Protein AF-A0A503YD65-F1 (afdb_monomer_lite)

pLDDT: mean 89.44, std 12.89, range [38.31, 98.56]

Secondary structure (DSSP, 8-state):
-EEE--PSPPS---SS---------S-EEEEEEE-TTS-EEEEEEETTEEEEEEHHHHHH-HHHHHHHHHTTT----SHHHHHHHHHHHHT---PEE-EEESSSEEETTEEE-TTS-EEE-TT--PPEEE-S---GGGS--S-HHHHHHH-----------SS-HHHH--S-HHHHHHHHTT-------STTTT-SS--TT-SSHHHHHHHHHHHHHHS-SHHHHHHHHHHHHHHHHHHHHHHHHHHHHHHHHHHHHHTSTTGGGS-HHHHHHHHHHHHHHHHHHHTTSS-GGG--HHHHHHHHHHHHTT-----SS----HHHHHHHHHHHTTTTSEEGGG-SSPPPHHHHHHSS-EEEEETTEEEEEEEHHHHHHH-TTHHHHHHHHHHTT-EE---SSS--SSEEPPTTT-SS-EEEEEEEEE-

Foldseek 3Di:
DDKDPCDVHDPPPDPDDDDCDDFDPDKDFPAWAQAPVRWIKTWIAGPVDTAIDTPVCCVVPVPVVVVNRVVRVDDQPDPVSSVVVVVNVVPDDDHYYAFEDAAAADTPQWGQWLQRIIDHDPPDPGDYHYRDDRDCVRPDDDDPVVVVVVDPDPDDDDDDDPDDVLVVDPDDPVVSVVVLLVDQDQDQDDPLGPDPDDPPVDPHSVRVVVVVVVVCVVDDDVLVVVLVVVLVVVCVVPVVVLVVLLVVQLVVLLVVVVVDPPCPPRDPSSSSVLSNVRSSVVVSVVVVNDDPVVDDSSVSSVCSVCVSVVNPPPPVPDPQALLSVVVVLCVVCVVQAAELVPDPFADEPVVQLPGQWHWDDDPQWIKTWGFPVNQVVVDVPSVVSLVRCVVVVFWDWDDDPDIHSWDFDDVRHPVGGITTIGINGGD

Structure (mmCIF, N/CA/C/O backbone):
data_AF-A0A503YD65-F1
#
_entry.id   AF-A0A503YD65-F1
#
loop_
_atom_site.group_PDB
_atom_site.id
_atom_site.type_symbol
_atom_site.label_atom_id
_atom_site.label_alt_id
_atom_site.label_comp_id
_atom_site.label_asym_id
_atom_site.label_entity_id
_atom_site.label_seq_id
_atom_site.pdbx_PDB_ins_code
_atom_site.Cartn_x
_atom_site.Cartn_y
_atom_site.Cartn_z
_atom_site.occupancy
_atom_site.B_iso_or_equiv
_atom_site.auth_seq_id
_atom_site.auth_comp_id
_atom_site.auth_asym_id
_atom_site.auth_atom_id
_atom_site.pdbx_PDB_model_num
ATOM 1 N N . MET A 1 1 ? 0.022 14.172 -22.255 1.00 61.28 1 MET A N 1
ATOM 2 C CA . MET A 1 1 ? 1.132 13.668 -23.070 1.00 61.28 1 MET A CA 1
ATOM 3 C C . MET A 1 1 ? 0.587 13.470 -24.466 1.00 61.28 1 MET A C 1
ATOM 5 O O . MET A 1 1 ? -0.461 12.842 -24.591 1.00 61.28 1 MET A O 1
ATOM 9 N N . THR A 1 2 ? 1.188 14.102 -25.461 1.00 74.75 2 THR A N 1
ATOM 10 C CA . THR A 1 2 ? 0.942 13.803 -26.875 1.00 74.75 2 THR A CA 1
ATOM 11 C C . THR A 1 2 ? 2.039 12.850 -27.329 1.00 74.75 2 THR A C 1
ATOM 13 O O . THR A 1 2 ? 3.191 12.996 -26.918 1.00 74.75 2 THR A O 1
ATOM 16 N N . LEU A 1 3 ? 1.656 11.821 -28.083 1.00 78.06 3 LEU A N 1
ATOM 17 C CA . LEU A 1 3 ? 2.598 10.950 -28.772 1.00 78.06 3 LEU A CA 1
ATOM 18 C C . LEU A 1 3 ? 2.658 11.441 -30.206 1.00 78.06 3 LEU A C 1
ATOM 20 O O . LEU A 1 3 ? 1.670 11.345 -30.932 1.00 78.06 3 LEU A O 1
ATOM 24 N N . GLU A 1 4 ? 3.796 11.997 -30.584 1.00 77.19 4 GLU A N 1
ATOM 25 C CA . GLU A 1 4 ? 4.058 12.384 -31.960 1.00 77.19 4 GLU A CA 1
ATOM 26 C C . GLU A 1 4 ? 5.006 11.345 -32.547 1.00 77.19 4 GLU A C 1
ATOM 28 O O . GLU A 1 4 ? 6.137 11.168 -32.083 1.00 77.19 4 GLU A O 1
ATOM 33 N N . SER A 1 5 ? 4.526 10.607 -33.551 1.00 70.69 5 SER A N 1
ATOM 34 C CA . SER A 1 5 ? 5.427 9.831 -34.389 1.00 70.69 5 SER A CA 1
ATOM 35 C C . SER A 1 5 ? 6.199 10.828 -35.236 1.00 70.69 5 SER A C 1
ATOM 37 O O . SER A 1 5 ? 5.602 11.519 -36.069 1.00 70.69 5 SER A O 1
ATOM 39 N N . ASN A 1 6 ? 7.514 10.887 -35.065 1.00 61.00 6 ASN A N 1
ATOM 40 C CA . ASN A 1 6 ? 8.352 11.481 -36.089 1.00 61.00 6 ASN A CA 1
ATOM 41 C C . ASN A 1 6 ? 8.237 10.592 -37.331 1.00 61.00 6 ASN A C 1
ATOM 43 O O . ASN A 1 6 ? 8.939 9.592 -37.464 1.00 61.00 6 ASN A O 1
ATOM 47 N N . GLY A 1 7 ? 7.323 10.940 -38.241 1.00 52.56 7 GLY A N 1
ATOM 48 C CA . GLY A 1 7 ? 7.431 10.487 -39.622 1.00 52.56 7 GLY A CA 1
ATOM 49 C C . GLY A 1 7 ? 8.806 10.889 -40.177 1.00 52.56 7 GLY A C 1
ATOM 50 O O . GLY A 1 7 ? 9.452 11.773 -39.602 1.00 52.56 7 GLY A O 1
ATOM 51 N N . PRO A 1 8 ? 9.287 10.261 -41.268 1.00 47.91 8 PRO A N 1
ATOM 52 C CA . PRO A 1 8 ? 10.495 10.733 -41.947 1.00 47.91 8 PRO A CA 1
ATOM 53 C C . PRO A 1 8 ? 10.361 12.249 -42.139 1.00 47.91 8 PRO A C 1
ATOM 55 O O . PRO A 1 8 ? 9.349 12.709 -42.664 1.00 47.91 8 PRO A O 1
ATOM 58 N N . GLY A 1 9 ? 11.293 13.006 -41.551 1.00 45.00 9 GLY A N 1
ATOM 59 C CA . GLY A 1 9 ? 11.049 14.390 -41.137 1.00 45.00 9 GLY A CA 1
ATOM 60 C C . GLY A 1 9 ? 10.461 15.290 -42.235 1.00 45.00 9 GLY A C 1
ATOM 61 O O . GLY A 1 9 ? 10.799 15.131 -43.407 1.00 45.00 9 GLY A O 1
ATOM 62 N N . PRO A 1 10 ? 9.612 16.272 -41.879 1.00 40.69 10 PRO A N 1
ATOM 63 C CA . PRO A 1 10 ? 9.043 17.189 -42.853 1.00 40.69 10 PRO A CA 1
ATOM 64 C C . PRO A 1 10 ? 10.132 18.109 -43.407 1.00 40.69 10 PRO A C 1
ATOM 66 O O . PRO A 1 10 ? 10.860 18.770 -42.661 1.00 40.69 10 PRO A O 1
ATOM 69 N N . THR A 1 11 ? 10.191 18.171 -44.732 1.00 51.25 11 THR A N 1
ATOM 70 C CA . THR A 1 11 ? 10.953 19.132 -45.537 1.00 51.25 11 THR A CA 1
ATOM 71 C C . THR A 1 11 ? 10.315 20.533 -45.552 1.00 51.25 11 THR A C 1
ATOM 73 O O . THR A 1 11 ? 10.859 21.426 -46.195 1.00 51.25 11 THR A O 1
ATOM 76 N N . GLU A 1 12 ? 9.193 20.759 -44.854 1.00 41.66 12 GLU A N 1
ATOM 77 C CA . GLU A 1 12 ? 8.285 21.881 -45.161 1.00 41.66 12 GLU A CA 1
ATOM 78 C C . GLU A 1 12 ? 8.374 23.145 -44.286 1.00 41.66 12 GLU A C 1
ATOM 80 O O . GLU A 1 12 ? 7.859 24.170 -44.711 1.00 41.66 12 GLU A O 1
ATOM 85 N N . ASP A 1 13 ? 9.101 23.174 -43.164 1.00 41.25 13 ASP A N 1
ATOM 86 C CA . ASP A 1 13 ? 9.282 24.418 -42.376 1.00 41.25 13 ASP A CA 1
ATOM 87 C C . ASP A 1 13 ? 10.656 25.070 -42.613 1.00 41.25 13 ASP A C 1
ATOM 89 O O . ASP A 1 13 ? 11.422 25.363 -41.691 1.00 41.25 13 ASP A O 1
ATOM 93 N N . ARG A 1 14 ? 11.007 25.288 -43.886 1.00 51.62 14 ARG A N 1
ATOM 94 C CA . ARG A 1 14 ? 12.113 26.188 -44.247 1.00 51.62 14 ARG A CA 1
ATOM 95 C C . ARG A 1 14 ? 11.557 27.587 -44.491 1.00 51.62 14 ARG A C 1
ATOM 97 O O . ARG A 1 14 ? 10.727 27.799 -45.369 1.00 51.62 14 ARG A O 1
ATOM 104 N N . ALA A 1 15 ? 12.050 28.554 -43.720 1.00 44.09 15 ALA A N 1
ATOM 105 C CA . ALA A 1 15 ? 11.797 29.968 -43.943 1.00 44.09 15 ALA A CA 1
ATOM 106 C C . ALA A 1 15 ? 12.272 30.380 -45.352 1.00 44.09 15 ALA A C 1
ATOM 108 O O . ALA A 1 15 ? 13.471 30.429 -45.624 1.00 44.09 15 ALA A O 1
ATOM 109 N N . GLY A 1 16 ? 11.314 30.685 -46.232 1.00 43.12 16 GLY A N 1
ATOM 110 C CA . GLY A 1 16 ? 11.525 31.318 -47.537 1.00 43.12 16 GLY A CA 1
ATOM 111 C C . GLY A 1 16 ? 11.281 30.397 -48.747 1.00 43.12 16 GLY A C 1
ATOM 112 O O . GLY A 1 16 ? 11.749 29.259 -48.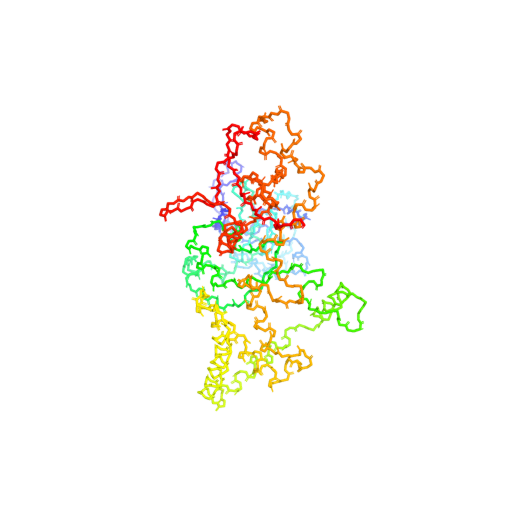759 1.00 43.12 16 GLY A O 1
ATOM 113 N N . PRO A 1 17 ? 10.588 30.874 -49.806 1.00 38.31 17 PRO A N 1
ATOM 114 C CA . PRO A 1 17 ? 10.293 30.084 -50.998 1.00 38.31 17 PRO A CA 1
ATOM 115 C C . PRO A 1 17 ? 11.558 29.890 -51.846 1.00 38.31 17 PRO A C 1
ATOM 117 O O . PRO A 1 17 ? 11.839 30.644 -52.779 1.00 38.31 17 PRO A O 1
ATOM 120 N N . ALA A 1 18 ? 12.333 28.851 -51.543 1.00 48.03 18 ALA A N 1
ATOM 121 C CA . ALA A 1 18 ? 13.335 28.341 -52.464 1.00 48.03 18 ALA A CA 1
ATOM 122 C C . ALA A 1 18 ? 12.613 27.561 -53.572 1.00 48.03 18 ALA A C 1
ATOM 124 O O . ALA A 1 18 ? 12.105 26.465 -53.353 1.00 48.03 18 ALA A O 1
ATOM 125 N N . LYS A 1 19 ? 12.544 28.154 -54.770 1.00 44.84 19 LYS A N 1
ATOM 126 C CA . LYS A 1 19 ? 12.103 27.496 -56.009 1.00 44.84 19 LYS A CA 1
ATOM 127 C C . LYS A 1 19 ? 12.710 26.087 -56.087 1.00 44.84 19 LYS A C 1
ATOM 129 O O . LYS A 1 19 ? 13.933 25.962 -56.021 1.00 44.84 19 LYS A O 1
ATOM 134 N N . HIS A 1 20 ? 11.873 25.058 -56.254 1.00 45.91 20 HIS A N 1
ATOM 135 C CA . HIS A 1 20 ? 12.292 23.676 -56.509 1.00 45.91 20 HIS A CA 1
ATOM 136 C C . HIS A 1 20 ? 13.059 23.579 -57.842 1.00 45.91 20 HIS A C 1
ATOM 138 O O . HIS A 1 20 ? 12.522 23.196 -58.877 1.00 45.91 20 HIS A O 1
ATOM 144 N N . ASN A 1 21 ? 14.335 23.959 -57.812 1.00 51.66 21 ASN A N 1
ATOM 145 C CA . ASN A 1 21 ? 15.336 23.572 -58.795 1.00 51.66 21 ASN A CA 1
ATOM 146 C C . ASN A 1 21 ? 15.611 22.075 -58.607 1.00 51.66 21 ASN A C 1
ATOM 148 O O . ASN A 1 21 ? 15.706 21.615 -57.472 1.00 51.66 21 ASN A O 1
ATOM 152 N N . GLY A 1 22 ? 15.696 21.330 -59.714 1.00 66.06 22 GLY A N 1
ATOM 153 C CA . GLY A 1 22 ? 15.732 19.865 -59.748 1.00 66.06 22 GLY A CA 1
ATOM 154 C C . GLY A 1 22 ? 16.552 19.215 -58.631 1.00 66.06 22 GLY A C 1
ATOM 155 O O . GLY A 1 22 ? 17.661 19.659 -58.332 1.00 66.06 22 GLY A O 1
ATOM 156 N N . ALA A 1 23 ? 15.979 18.163 -58.032 1.00 68.12 23 ALA A N 1
ATOM 157 C CA . ALA A 1 23 ? 16.550 17.413 -56.917 1.00 68.12 23 ALA A CA 1
ATOM 158 C C . ALA A 1 23 ? 18.058 17.207 -57.109 1.00 68.12 23 ALA A C 1
ATOM 160 O O . ALA A 1 23 ? 18.497 16.539 -58.055 1.00 68.12 23 ALA A O 1
ATOM 161 N N . ARG A 1 24 ? 18.855 17.818 -56.226 1.00 70.38 24 ARG A N 1
ATOM 162 C CA . ARG A 1 24 ? 20.306 17.647 -56.246 1.00 70.38 24 ARG A CA 1
ATOM 163 C C . ARG A 1 24 ? 20.594 16.178 -55.974 1.00 70.38 24 ARG A C 1
ATOM 165 O O . ARG A 1 24 ? 20.278 15.658 -54.910 1.00 70.38 24 ARG A O 1
ATOM 172 N N . ARG A 1 25 ? 21.180 15.503 -56.964 1.00 80.69 25 ARG A N 1
ATOM 173 C CA . ARG A 1 25 ? 21.561 14.088 -56.849 1.00 80.69 25 ARG A CA 1
ATOM 174 C C . ARG A 1 25 ? 22.810 13.883 -55.993 1.00 80.69 25 ARG A C 1
ATOM 176 O O . ARG A 1 25 ? 23.061 12.765 -55.559 1.00 80.69 25 ARG A O 1
ATOM 183 N N . GLU A 1 26 ? 23.591 14.937 -55.768 1.00 89.56 26 GLU A N 1
ATOM 184 C CA . GLU A 1 26 ? 24.832 14.861 -55.001 1.00 89.56 26 GLU A CA 1
ATOM 185 C C . GLU A 1 26 ? 24.591 15.129 -53.506 1.00 89.56 26 GLU A C 1
ATOM 187 O O . GLU A 1 26 ? 23.885 16.085 -53.176 1.00 89.56 26 GLU A O 1
ATOM 192 N N . PRO A 1 27 ? 25.180 14.323 -52.602 1.00 93.00 27 PRO A N 1
ATOM 193 C CA . PRO A 1 27 ? 25.088 14.540 -51.163 1.00 93.00 27 PRO A CA 1
ATOM 194 C C . PRO A 1 27 ? 25.689 15.874 -50.705 1.00 93.00 27 PRO A C 1
ATOM 196 O O . PRO A 1 27 ? 26.769 16.271 -51.149 1.00 93.00 27 PRO A O 1
ATOM 199 N N . TYR A 1 28 ? 25.020 16.538 -49.766 1.00 94.31 28 TYR A N 1
ATOM 200 C CA . TYR A 1 28 ? 25.426 17.823 -49.202 1.00 94.31 28 TYR A CA 1
ATOM 201 C C . TYR A 1 28 ? 25.046 17.934 -47.715 1.00 94.31 28 TYR A C 1
ATOM 203 O O . TYR A 1 28 ? 24.362 17.067 -47.165 1.00 94.31 28 TYR A O 1
ATOM 211 N N . ILE A 1 29 ? 25.531 18.982 -47.041 1.00 96.12 29 ILE A N 1
ATOM 212 C CA . ILE A 1 29 ? 25.114 19.307 -45.670 1.00 96.12 29 ILE A CA 1
ATOM 213 C C . ILE A 1 29 ? 23.687 19.864 -45.727 1.00 96.12 29 ILE A C 1
ATOM 215 O O . ILE A 1 29 ? 23.451 20.917 -46.316 1.00 96.12 29 ILE A O 1
ATOM 219 N N . LEU A 1 30 ? 22.742 19.145 -45.126 1.00 95.19 30 LEU A N 1
ATOM 220 C CA . LEU A 1 30 ? 21.320 19.489 -45.110 1.00 95.19 30 LEU A CA 1
ATOM 221 C C . LEU A 1 30 ? 20.953 20.425 -43.958 1.00 95.19 30 LEU A C 1
ATOM 223 O O . LEU A 1 30 ? 20.019 21.217 -44.098 1.00 95.19 30 LEU A O 1
ATOM 227 N N . ASP A 1 31 ? 21.646 20.286 -42.826 1.00 97.25 31 ASP A N 1
ATOM 228 C CA . ASP A 1 31 ? 21.416 21.054 -41.603 1.00 97.25 31 ASP A CA 1
ATOM 229 C C . ASP A 1 31 ? 22.636 20.960 -40.669 1.00 97.25 31 ASP A C 1
ATOM 231 O O . ASP A 1 31 ? 23.364 19.959 -40.677 1.00 97.25 31 ASP A O 1
ATOM 235 N N . LEU A 1 32 ? 22.839 21.999 -39.863 1.00 98.06 32 LEU A N 1
ATOM 236 C CA . LEU A 1 32 ? 23.907 22.120 -38.871 1.00 98.06 32 LEU A CA 1
ATOM 237 C C . LEU A 1 32 ? 23.282 22.643 -37.589 1.00 98.06 32 LEU A C 1
ATOM 239 O O . LEU A 1 32 ? 22.749 23.754 -37.571 1.00 98.06 32 LEU A O 1
ATOM 243 N N . VAL A 1 33 ? 23.332 21.855 -36.516 1.00 98.00 33 VAL A N 1
ATOM 244 C CA . VAL A 1 33 ? 22.709 22.252 -35.250 1.00 98.00 33 VAL A CA 1
ATOM 245 C C . VAL A 1 33 ? 23.649 22.122 -34.067 1.00 98.00 33 VAL A C 1
ATOM 247 O O . VAL A 1 33 ? 24.482 21.220 -34.008 1.00 98.00 33 VAL A O 1
ATOM 250 N N . LYS A 1 34 ? 23.500 23.032 -33.111 1.00 98.31 34 LYS A N 1
ATOM 251 C CA . LYS A 1 34 ? 24.126 22.950 -31.796 1.00 98.31 34 LYS A CA 1
ATOM 252 C C . LYS A 1 34 ? 23.063 22.533 -30.790 1.00 98.31 34 LYS A C 1
ATOM 254 O O . LYS A 1 34 ? 22.033 23.200 -30.681 1.00 98.31 34 LYS A O 1
ATOM 259 N N . ASP A 1 35 ? 23.296 21.418 -30.109 1.00 97.81 35 ASP A N 1
ATOM 260 C CA . ASP A 1 35 ? 22.320 20.862 -29.182 1.00 97.81 35 ASP A CA 1
ATOM 261 C C . ASP A 1 35 ? 22.283 21.599 -27.834 1.00 97.81 35 ASP A C 1
ATOM 263 O O . ASP A 1 35 ? 23.073 22.509 -27.561 1.00 97.81 35 ASP A O 1
ATOM 267 N N . GLN A 1 36 ? 21.363 21.177 -26.9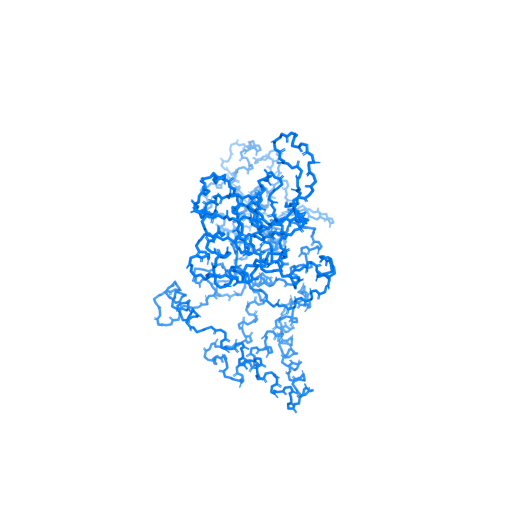69 1.00 97.25 36 GLN A N 1
ATOM 268 C CA . GLN A 1 36 ? 21.174 21.708 -25.620 1.00 97.25 36 GLN A CA 1
ATOM 269 C C . GLN A 1 36 ? 22.399 21.567 -24.695 1.00 97.25 36 GLN A C 1
ATOM 271 O O . GLN A 1 36 ? 22.471 22.254 -23.679 1.00 97.25 36 GLN A O 1
ATOM 276 N N . ASN A 1 37 ? 23.361 20.704 -25.034 1.00 96.94 37 ASN A N 1
ATOM 277 C CA . ASN A 1 37 ? 24.607 20.502 -24.292 1.00 96.94 37 ASN A CA 1
ATOM 278 C C . ASN A 1 37 ? 25.801 21.213 -24.953 1.00 96.94 37 ASN A C 1
ATOM 280 O O . ASN A 1 37 ? 26.920 21.160 -24.446 1.00 96.94 37 ASN A O 1
ATOM 284 N N . GLY A 1 38 ? 25.574 21.893 -26.078 1.00 97.25 38 GLY A N 1
ATOM 285 C CA . GLY A 1 38 ? 26.605 22.563 -26.855 1.00 97.25 38 GLY A CA 1
ATOM 286 C C . GLY A 1 38 ? 27.336 21.666 -27.857 1.00 97.25 38 GLY A C 1
ATOM 287 O O . GLY A 1 38 ? 28.305 22.132 -28.461 1.00 97.25 38 GLY A O 1
ATOM 288 N N . THR A 1 39 ? 26.878 20.431 -28.069 1.00 97.94 39 THR A N 1
ATOM 289 C CA . THR A 1 39 ? 27.440 19.504 -29.057 1.00 97.94 39 THR A CA 1
ATOM 290 C C . THR A 1 39 ? 26.993 19.895 -30.461 1.00 97.94 39 THR A C 1
ATOM 292 O O . THR A 1 39 ? 25.830 20.221 -30.695 1.00 97.94 39 THR A O 1
ATOM 295 N N . HIS A 1 40 ? 27.921 19.852 -31.415 1.00 98.19 40 HIS A N 1
ATOM 296 C CA . HIS A 1 40 ? 27.661 20.171 -32.817 1.00 98.19 40 HIS A CA 1
ATOM 297 C C . HIS A 1 40 ? 27.272 18.907 -33.588 1.00 98.19 40 HIS A C 1
ATOM 299 O O . HIS A 1 40 ? 28.003 17.913 -33.577 1.00 98.19 40 HIS A O 1
ATOM 305 N N . TRP A 1 41 ? 26.134 18.968 -34.271 1.00 98.25 41 TRP A N 1
ATOM 306 C CA . TRP A 1 41 ? 25.545 17.887 -35.048 1.00 98.25 41 TRP A CA 1
ATOM 307 C C . TRP A 1 41 ? 25.410 18.290 -36.511 1.00 98.25 41 TRP A C 1
ATOM 309 O O . TRP A 1 41 ? 25.050 19.424 -36.833 1.00 98.25 41 TRP A O 1
ATOM 319 N N . VAL A 1 42 ? 25.670 17.332 -37.396 1.00 97.94 42 VAL A N 1
ATOM 320 C CA . VAL A 1 42 ? 25.633 17.513 -38.847 1.00 97.94 42 VAL A CA 1
ATOM 321 C C . VAL A 1 42 ? 24.622 16.540 -39.437 1.00 97.94 42 VAL A C 1
ATOM 323 O O . VAL A 1 42 ? 24.706 15.338 -39.186 1.00 97.94 42 VAL A O 1
ATOM 326 N N . ASN A 1 43 ? 23.691 17.050 -40.245 1.00 97.06 43 ASN A N 1
ATOM 327 C CA . ASN A 1 43 ? 22.847 16.226 -41.103 1.00 97.06 43 ASN A CA 1
ATOM 328 C C . ASN A 1 43 ? 23.437 16.216 -42.508 1.00 97.06 43 ASN A C 1
ATOM 330 O O . ASN A 1 43 ? 23.455 17.251 -43.178 1.00 97.06 43 ASN A O 1
ATOM 334 N N . TYR A 1 44 ? 23.916 15.066 -42.970 1.00 95.81 44 TYR A N 1
ATOM 335 C CA . TYR A 1 44 ? 24.520 14.944 -44.296 1.00 95.81 44 TYR A CA 1
ATOM 336 C C . TYR A 1 44 ? 23.831 13.866 -45.125 1.00 95.81 44 TYR A C 1
ATOM 338 O O . TYR A 1 44 ? 23.539 12.771 -44.637 1.00 95.81 44 TYR A O 1
ATOM 346 N N . GLY A 1 45 ? 23.607 14.163 -46.402 1.00 94.12 45 GLY A N 1
ATOM 347 C CA . GLY A 1 45 ? 23.033 13.218 -47.349 1.00 94.12 45 GLY A CA 1
ATOM 348 C C . GLY A 1 45 ? 22.331 13.913 -48.506 1.00 94.12 45 GLY A C 1
ATOM 349 O O . GLY A 1 45 ? 22.736 14.981 -48.952 1.00 94.12 45 GLY A O 1
ATOM 350 N N . THR A 1 46 ? 21.280 13.278 -48.998 1.00 91.50 46 THR A N 1
ATOM 351 C CA . THR A 1 46 ? 20.365 13.798 -50.018 1.00 91.50 46 THR A CA 1
ATOM 352 C C . THR A 1 46 ? 19.011 14.103 -49.383 1.00 91.50 46 THR A C 1
ATOM 354 O O . THR A 1 46 ? 18.726 13.637 -48.281 1.00 91.50 46 THR A O 1
ATOM 357 N N . ASP A 1 47 ? 18.133 14.802 -50.101 1.00 88.44 47 ASP A N 1
ATOM 358 C CA . ASP A 1 47 ? 16.771 15.081 -49.619 1.00 88.44 47 ASP A CA 1
ATOM 359 C C . ASP A 1 47 ? 15.971 13.795 -49.328 1.00 88.44 47 ASP A C 1
ATOM 361 O O . ASP A 1 47 ? 15.090 13.786 -48.476 1.00 88.44 47 ASP A O 1
ATOM 365 N N . ALA A 1 48 ? 16.292 12.695 -50.021 1.00 87.69 48 ALA A N 1
ATOM 366 C CA . ALA A 1 48 ? 15.622 11.408 -49.848 1.00 87.69 48 ALA A CA 1
ATOM 367 C C . ALA A 1 48 ? 16.220 10.551 -48.723 1.00 87.69 48 ALA A C 1
ATOM 369 O O . ALA A 1 48 ? 15.549 9.661 -48.201 1.00 87.69 48 ALA A O 1
ATOM 370 N N . ARG A 1 49 ? 17.504 10.742 -48.402 1.00 89.88 49 ARG A N 1
ATOM 371 C CA . ARG A 1 49 ? 18.226 9.936 -47.415 1.00 89.88 49 ARG A CA 1
ATOM 372 C C . ARG A 1 49 ? 19.321 10.765 -46.779 1.00 89.88 49 ARG A C 1
ATOM 374 O O . ARG A 1 49 ? 20.246 11.191 -47.471 1.00 89.88 49 ARG A O 1
ATOM 381 N N . SER A 1 50 ? 19.278 10.895 -45.465 1.00 93.44 50 SER A N 1
ATOM 382 C CA . SER A 1 50 ? 20.305 11.588 -44.704 1.00 93.44 50 SER A CA 1
ATOM 383 C C . SER A 1 50 ? 20.554 10.907 -43.369 1.00 93.44 50 SER A C 1
ATOM 385 O O . SER A 1 50 ? 19.775 10.057 -42.941 1.00 93.44 50 SER A O 1
ATOM 387 N N . THR A 1 51 ? 21.667 11.254 -42.731 1.00 95.25 51 THR A N 1
ATOM 388 C CA . THR A 1 51 ? 21.990 10.780 -41.387 1.00 95.25 51 THR A CA 1
ATOM 389 C C . THR A 1 51 ? 22.522 11.929 -40.554 1.00 95.25 51 THR A C 1
ATOM 391 O O . THR A 1 51 ? 23.276 12.773 -41.044 1.00 95.25 51 THR A O 1
ATOM 394 N N . TRP A 1 52 ? 22.151 11.913 -39.281 1.00 97.31 52 TRP A N 1
ATOM 395 C CA . TRP A 1 52 ? 22.749 12.760 -38.264 1.00 97.31 52 TRP A CA 1
ATOM 396 C C . TRP A 1 52 ? 23.962 12.064 -37.643 1.00 97.31 52 TRP A C 1
ATOM 398 O O . TRP A 1 52 ? 23.978 10.840 -37.502 1.00 97.31 52 TRP A O 1
ATOM 408 N N . PHE A 1 53 ? 24.974 12.846 -37.287 1.00 97.62 53 PHE A N 1
ATOM 409 C CA . PHE A 1 53 ? 26.114 12.439 -36.460 1.00 97.62 53 PHE A CA 1
ATOM 410 C C . PHE A 1 53 ? 26.688 13.680 -35.769 1.00 97.62 53 PHE A C 1
ATOM 412 O O . PHE A 1 53 ? 26.503 14.804 -36.251 1.00 97.62 53 PHE A O 1
ATOM 419 N N . SER A 1 54 ? 27.372 13.501 -34.641 1.00 98.00 54 SER A N 1
ATOM 420 C CA . SER A 1 54 ? 28.056 14.607 -33.966 1.00 98.00 54 SER A CA 1
ATOM 421 C C . SER A 1 54 ? 29.488 14.771 -34.478 1.00 98.00 54 SER A C 1
ATOM 423 O O . SER A 1 54 ? 30.115 13.815 -34.943 1.00 98.00 54 SER A O 1
ATOM 425 N N . LEU A 1 55 ? 30.044 15.983 -34.373 1.00 97.75 55 LEU A N 1
ATOM 426 C CA . LEU A 1 55 ? 31.466 16.199 -34.671 1.00 97.75 55 LEU A CA 1
ATOM 427 C C . LEU A 1 55 ? 32.366 15.373 -33.747 1.00 97.75 55 LEU A C 1
ATOM 429 O O . LEU A 1 55 ? 33.396 14.867 -34.182 1.00 97.75 55 LEU A O 1
ATOM 433 N N . GLU A 1 56 ? 31.956 15.191 -32.492 1.00 97.62 56 GLU A N 1
ATOM 434 C CA . GLU A 1 56 ? 32.650 14.323 -31.543 1.00 97.62 56 GLU A CA 1
ATOM 435 C C . GLU A 1 56 ? 32.679 12.867 -32.031 1.00 97.62 56 GLU A C 1
ATOM 437 O O . GLU A 1 56 ? 33.742 12.252 -32.043 1.00 97.62 56 GLU A O 1
ATOM 442 N N . GLU A 1 57 ? 31.552 12.331 -32.516 1.00 97.12 57 GLU A N 1
ATOM 443 C CA . GLU A 1 57 ? 31.491 10.979 -33.085 1.00 97.12 57 GLU A CA 1
ATOM 444 C C . GLU A 1 57 ? 32.426 10.842 -34.295 1.00 97.12 57 GLU A C 1
ATOM 446 O O . GLU A 1 57 ? 33.144 9.847 -34.410 1.00 97.12 57 GLU A O 1
ATOM 451 N N . LEU A 1 58 ? 32.465 11.853 -35.170 1.00 97.19 58 LEU A N 1
ATOM 452 C CA . LEU A 1 58 ? 33.357 11.872 -36.331 1.00 97.19 58 LEU A CA 1
ATOM 453 C C . LEU A 1 58 ? 34.839 11.868 -35.924 1.00 97.19 58 LEU A C 1
ATOM 455 O O . LEU A 1 58 ? 35.635 11.186 -36.570 1.00 97.19 58 LEU A O 1
ATOM 459 N N . LEU A 1 59 ? 35.206 12.593 -34.864 1.00 97.19 59 LEU A N 1
ATOM 460 C CA . LEU A 1 59 ? 36.579 12.659 -34.354 1.00 97.19 59 LEU A CA 1
ATOM 461 C C . LEU A 1 59 ? 36.998 11.372 -33.632 1.00 97.19 59 LEU A C 1
ATOM 463 O O . LEU A 1 59 ? 38.115 10.895 -33.822 1.00 97.19 59 LEU A O 1
ATOM 467 N N . VAL A 1 60 ? 36.111 10.804 -32.812 1.00 97.12 60 VAL A N 1
ATOM 468 C CA . VAL A 1 60 ? 36.403 9.617 -31.993 1.00 97.12 60 VAL A CA 1
ATOM 469 C C . VAL A 1 60 ? 36.331 8.332 -32.819 1.00 97.12 60 VAL A C 1
ATOM 471 O O . VAL A 1 60 ? 37.133 7.419 -32.619 1.00 97.12 60 VAL A O 1
ATOM 474 N N . ASN A 1 61 ? 35.377 8.231 -33.749 1.00 97.06 61 ASN A N 1
ATOM 475 C CA . ASN A 1 61 ? 35.123 7.016 -34.519 1.00 97.06 61 ASN A CA 1
ATOM 476 C C . ASN A 1 61 ? 34.754 7.315 -35.980 1.00 97.06 61 ASN A C 1
ATOM 478 O O . ASN A 1 61 ? 33.677 6.964 -36.471 1.00 97.06 61 ASN A O 1
ATOM 482 N N . GLU A 1 62 ? 35.711 7.900 -36.706 1.00 97.06 62 GLU A N 1
ATOM 483 C CA . GLU A 1 62 ? 35.591 8.242 -38.130 1.00 97.06 62 GLU A CA 1
ATOM 484 C C . GLU A 1 62 ? 35.034 7.073 -38.973 1.00 97.06 62 GLU A C 1
ATOM 486 O O . GLU A 1 62 ? 34.176 7.255 -39.842 1.00 97.06 62 GLU A O 1
ATOM 491 N N . LYS A 1 63 ? 35.482 5.840 -38.699 1.00 96.31 63 LYS A N 1
ATOM 492 C CA . LYS A 1 63 ? 35.054 4.642 -39.436 1.00 96.31 63 LYS A CA 1
ATOM 493 C C . LYS A 1 63 ? 33.552 4.376 -39.296 1.00 96.31 63 LYS A C 1
ATOM 495 O O . LYS A 1 63 ? 32.923 4.027 -40.296 1.00 96.31 63 LYS A O 1
ATOM 500 N N . ALA A 1 64 ? 32.986 4.524 -38.097 1.00 95.06 64 ALA A N 1
ATOM 501 C CA . ALA A 1 64 ? 31.560 4.305 -37.862 1.00 95.06 64 ALA A CA 1
ATOM 502 C C . ALA A 1 64 ? 30.699 5.357 -38.575 1.00 95.06 64 ALA A C 1
ATOM 504 O O . ALA A 1 64 ? 29.726 4.994 -39.236 1.00 95.06 64 ALA A O 1
ATOM 505 N N . VAL A 1 65 ? 31.103 6.631 -38.538 1.00 95.81 65 VAL A N 1
ATOM 506 C CA . VAL A 1 65 ? 30.384 7.707 -39.239 1.00 95.81 65 VAL A CA 1
ATOM 507 C C . VAL A 1 65 ? 30.379 7.474 -40.752 1.00 95.81 65 VAL A C 1
ATOM 509 O O . VAL A 1 65 ? 29.323 7.517 -41.380 1.00 95.81 65 VAL A O 1
ATOM 512 N N . PHE A 1 66 ? 31.518 7.127 -41.361 1.00 95.38 66 PHE A N 1
ATOM 513 C CA . PHE A 1 66 ? 31.541 6.823 -42.799 1.00 95.38 66 PHE A CA 1
ATOM 514 C C . PHE A 1 66 ? 30.763 5.554 -43.175 1.00 95.38 66 PHE A C 1
ATOM 516 O O . PHE A 1 66 ? 30.213 5.482 -44.278 1.00 95.38 66 PHE A O 1
ATOM 523 N N . ALA A 1 67 ? 30.678 4.567 -42.278 1.00 93.00 67 ALA A N 1
ATOM 524 C CA . ALA A 1 67 ? 29.814 3.408 -42.482 1.00 93.00 67 ALA A CA 1
ATOM 525 C C . ALA A 1 67 ? 28.331 3.822 -42.518 1.00 93.00 67 ALA A C 1
ATOM 527 O O . ALA A 1 67 ? 27.629 3.442 -43.456 1.00 93.00 67 ALA A O 1
ATOM 528 N N . LYS A 1 68 ? 27.883 4.675 -41.582 1.00 91.69 68 LYS A N 1
ATOM 529 C CA . LYS A 1 68 ? 26.525 5.252 -41.583 1.00 91.69 68 LYS A CA 1
ATOM 530 C C . LYS A 1 68 ? 26.237 6.032 -42.868 1.00 91.69 68 LYS A C 1
ATOM 532 O O . LYS A 1 68 ? 25.201 5.834 -43.494 1.00 91.69 68 LYS A O 1
ATOM 537 N N . LEU A 1 69 ? 27.189 6.852 -43.323 1.00 92.00 69 LEU A N 1
ATOM 538 C CA . LEU A 1 69 ? 27.058 7.674 -44.535 1.00 92.00 69 LEU A CA 1
ATOM 539 C C . LEU A 1 69 ? 26.957 6.868 -45.840 1.00 92.00 69 LEU A C 1
ATOM 541 O O . LEU A 1 69 ? 26.453 7.388 -46.836 1.00 92.00 69 LEU A O 1
ATOM 545 N N . SER A 1 70 ? 27.384 5.603 -45.843 1.00 88.12 70 SER A N 1
ATOM 546 C CA . SER A 1 70 ? 27.336 4.748 -47.036 1.00 88.12 70 SER A CA 1
ATOM 547 C C . SER A 1 70 ? 25.910 4.286 -47.388 1.00 88.12 70 SER A C 1
ATOM 549 O O . SER A 1 70 ? 25.607 4.076 -48.561 1.00 88.12 70 SER A O 1
ATOM 551 N N . GLY A 1 71 ? 25.003 4.174 -46.407 1.00 77.62 71 GLY A N 1
ATOM 552 C CA . GLY A 1 71 ? 23.600 3.778 -46.626 1.00 77.62 71 GLY A CA 1
ATOM 553 C C . GLY A 1 71 ? 22.739 4.820 -47.376 1.00 77.62 71 GLY A C 1
ATOM 554 O O . GLY A 1 71 ? 21.985 4.453 -48.286 1.00 77.62 71 GLY A O 1
ATOM 555 N N . PRO A 1 72 ? 22.866 6.125 -47.066 1.00 70.00 72 PRO A N 1
ATOM 556 C CA . PRO A 1 72 ? 22.171 7.220 -47.749 1.00 70.00 72 PRO A CA 1
ATOM 557 C C . PRO A 1 72 ? 22.525 7.475 -49.224 1.00 70.00 72 PRO A C 1
ATOM 559 O O . PRO A 1 72 ? 22.034 8.443 -49.797 1.00 70.00 72 PRO A O 1
ATOM 562 N N . GLY A 1 73 ? 23.358 6.640 -49.856 1.00 70.88 73 GLY A N 1
ATOM 563 C CA . GLY A 1 73 ? 23.792 6.817 -51.249 1.00 70.88 73 GLY A CA 1
ATOM 564 C C . GLY A 1 73 ? 25.086 7.624 -51.415 1.00 70.88 73 GLY A C 1
ATOM 565 O O . GLY A 1 73 ? 25.533 7.834 -52.541 1.00 70.88 73 GLY A O 1
ATOM 566 N N . SER A 1 74 ? 25.732 8.031 -50.316 1.00 80.81 74 SER A N 1
ATOM 567 C CA . SER A 1 74 ? 27.031 8.714 -50.351 1.00 80.81 74 SER A CA 1
ATOM 568 C C . SER A 1 74 ? 28.170 7.696 -50.362 1.00 80.81 74 SER A C 1
ATOM 570 O O . SER A 1 74 ? 28.517 7.114 -49.339 1.00 80.81 74 SER A O 1
ATOM 572 N N . THR A 1 75 ? 28.806 7.489 -51.514 1.00 83.81 75 THR A N 1
ATOM 573 C CA . THR A 1 75 ? 29.947 6.563 -51.618 1.00 83.81 75 THR A CA 1
ATOM 574 C C . THR A 1 75 ? 31.263 7.303 -51.348 1.00 83.81 75 THR A C 1
ATOM 576 O O . THR A 1 75 ? 31.947 7.757 -52.264 1.00 83.81 75 THR A O 1
ATOM 579 N N . LEU A 1 76 ? 31.635 7.448 -50.071 1.00 91.12 76 LEU A N 1
ATOM 580 C CA . LEU A 1 76 ? 32.877 8.113 -49.634 1.00 91.12 76 LEU A CA 1
ATOM 581 C C . LEU A 1 76 ? 34.006 7.095 -49.386 1.00 91.12 76 LEU A C 1
ATOM 583 O O . LEU A 1 76 ? 34.556 7.000 -48.290 1.00 91.12 76 LEU A O 1
ATOM 587 N N . LEU A 1 77 ? 34.344 6.301 -50.407 1.00 89.69 77 LEU A N 1
ATOM 588 C CA . LEU A 1 77 ? 35.319 5.205 -50.277 1.00 89.69 77 LEU A CA 1
ATOM 589 C C . LEU A 1 77 ? 36.772 5.694 -50.248 1.00 89.69 77 LEU A C 1
ATOM 591 O O . LEU A 1 77 ? 37.565 5.248 -49.421 1.00 89.69 77 LEU A O 1
ATOM 595 N N . MET A 1 78 ? 37.117 6.625 -51.138 1.00 95.31 78 MET A N 1
ATOM 596 C CA . MET A 1 78 ? 38.494 7.087 -51.322 1.00 95.31 78 MET A CA 1
ATOM 597 C C . MET A 1 78 ? 38.884 8.138 -50.276 1.00 95.31 78 MET A C 1
ATOM 599 O O . MET A 1 78 ? 38.095 9.035 -49.969 1.00 95.31 78 MET A O 1
ATOM 603 N N . THR A 1 79 ? 40.139 8.109 -49.807 1.00 95.88 79 THR A N 1
ATOM 604 C CA . THR A 1 79 ? 40.701 9.094 -48.857 1.00 95.88 79 THR A CA 1
ATOM 605 C C . THR A 1 79 ? 40.482 10.537 -49.317 1.00 95.88 79 THR A C 1
ATOM 607 O O . THR A 1 79 ? 40.117 11.398 -48.522 1.00 95.88 79 THR A O 1
ATOM 610 N N . LYS A 1 80 ? 40.614 10.800 -50.626 1.00 95.81 80 LYS A N 1
ATOM 611 C CA . LYS A 1 80 ? 40.366 12.124 -51.217 1.00 95.81 80 LYS A CA 1
ATOM 612 C C . LYS A 1 80 ? 38.925 12.607 -50.996 1.00 95.81 80 LYS A C 1
ATOM 614 O O . LYS A 1 80 ? 38.727 13.766 -50.643 1.00 95.81 80 LYS A O 1
ATOM 619 N N . SER A 1 81 ? 37.932 11.732 -51.164 1.00 94.19 81 SER A N 1
ATOM 620 C CA . SER A 1 81 ? 36.516 12.069 -50.957 1.00 94.19 81 SER A CA 1
ATOM 621 C C . SER A 1 81 ? 36.202 12.301 -49.479 1.00 94.19 81 SER A C 1
ATOM 623 O O . SER A 1 81 ? 35.509 13.260 -49.151 1.00 94.19 81 SER A O 1
ATOM 625 N N . LYS A 1 82 ? 36.775 11.488 -48.581 1.00 96.19 82 LYS A N 1
ATOM 626 C CA . LYS A 1 82 ? 36.653 11.678 -47.125 1.00 96.19 82 LYS A CA 1
ATOM 627 C C . LYS A 1 82 ? 37.260 13.003 -46.662 1.00 96.19 82 LYS A C 1
ATOM 629 O O . LYS A 1 82 ? 36.635 13.720 -45.890 1.00 96.19 82 LYS A O 1
ATOM 634 N N . ASN A 1 83 ? 38.437 13.365 -47.175 1.00 96.81 83 ASN A N 1
ATOM 635 C CA . ASN A 1 83 ? 39.084 14.639 -46.850 1.00 96.81 83 ASN A CA 1
ATOM 636 C C . ASN A 1 83 ? 38.296 15.838 -47.384 1.00 96.81 83 ASN A C 1
ATOM 638 O O . ASN A 1 83 ? 38.161 16.832 -46.680 1.00 96.81 83 ASN A O 1
ATOM 642 N N . ARG A 1 84 ? 37.723 15.740 -48.593 1.00 95.88 84 ARG A N 1
ATOM 643 C CA . ARG A 1 84 ? 36.827 16.779 -49.124 1.00 95.88 84 ARG A CA 1
ATOM 644 C C . ARG A 1 84 ? 35.587 16.954 -48.242 1.00 95.88 84 ARG A C 1
ATOM 646 O O . ARG A 1 84 ? 35.203 18.084 -47.978 1.00 95.88 84 ARG A O 1
ATOM 653 N N . PHE A 1 85 ? 34.986 15.858 -47.783 1.00 95.81 85 PHE A N 1
ATOM 654 C CA . PHE A 1 85 ? 33.854 15.890 -46.857 1.00 95.81 85 PHE A CA 1
ATOM 655 C C . PHE A 1 85 ? 34.220 16.523 -45.506 1.00 95.81 85 PHE A C 1
ATOM 657 O O . PHE A 1 85 ? 33.504 17.400 -45.039 1.00 95.81 85 PHE A O 1
ATOM 664 N N . LYS A 1 86 ? 35.356 16.144 -44.906 1.00 97.38 86 LYS A N 1
ATOM 665 C CA . LYS A 1 86 ? 35.822 16.748 -43.646 1.00 97.38 86 LYS A CA 1
ATOM 666 C C . LYS A 1 86 ? 36.082 18.246 -43.798 1.00 97.38 86 LYS A C 1
ATOM 668 O O . LYS A 1 86 ? 35.618 19.014 -42.968 1.00 97.38 86 LYS A O 1
ATOM 673 N N . LYS A 1 87 ? 36.720 18.658 -44.899 1.00 97.38 87 LYS A N 1
ATOM 674 C CA . LYS A 1 87 ? 36.915 20.075 -45.225 1.00 97.38 87 LYS A CA 1
ATOM 675 C C . LYS A 1 87 ? 35.585 20.822 -45.385 1.00 97.38 87 LYS A C 1
ATOM 677 O O . LYS A 1 87 ? 35.450 21.917 -44.871 1.00 97.38 87 LYS A O 1
ATOM 682 N N . LEU A 1 88 ? 34.588 20.215 -46.036 1.00 96.69 88 LEU A N 1
ATOM 683 C CA . LEU A 1 88 ? 33.250 20.808 -46.158 1.00 96.69 88 LEU A CA 1
ATOM 684 C C . LEU A 1 88 ? 32.600 21.071 -44.787 1.00 96.69 88 LEU A C 1
ATOM 686 O O . LEU A 1 88 ? 31.892 22.059 -44.640 1.00 96.69 88 LEU A O 1
ATOM 690 N N . ILE A 1 89 ? 32.823 20.192 -43.806 1.00 96.81 89 ILE A N 1
ATOM 691 C CA . ILE A 1 89 ? 32.332 20.369 -42.432 1.00 96.81 89 ILE A CA 1
ATOM 692 C C . ILE A 1 89 ? 33.145 21.431 -41.683 1.00 96.81 89 ILE A C 1
ATOM 694 O O . ILE A 1 89 ? 32.562 22.233 -40.963 1.00 96.81 89 ILE A O 1
ATOM 698 N N . GLU A 1 90 ? 34.469 21.438 -41.848 1.00 96.94 90 GLU A N 1
ATOM 699 C CA . GLU A 1 90 ? 35.375 22.421 -41.236 1.00 96.94 90 GLU A CA 1
ATOM 700 C C . GLU A 1 90 ? 35.096 23.847 -41.727 1.00 96.94 90 GLU A C 1
ATOM 702 O O . GLU A 1 90 ? 35.079 24.782 -40.932 1.00 96.94 90 GLU A O 1
ATOM 707 N N . ASP A 1 91 ? 34.805 23.998 -43.020 1.00 97.25 91 ASP A N 1
ATOM 708 C CA . ASP A 1 91 ? 34.458 25.277 -43.641 1.00 97.25 91 ASP A CA 1
ATOM 709 C C . ASP A 1 91 ? 33.041 25.762 -43.239 1.00 97.25 91 ASP A C 1
ATOM 711 O O . ASP A 1 91 ? 32.661 26.886 -43.567 1.00 97.25 91 ASP A O 1
ATOM 715 N N . ALA A 1 92 ? 32.237 24.943 -42.545 1.00 95.94 92 ALA A N 1
ATOM 716 C CA . ALA A 1 92 ? 30.870 25.282 -42.163 1.00 95.94 92 ALA A CA 1
ATOM 717 C C . ALA A 1 92 ? 30.783 25.848 -40.731 1.00 95.94 92 ALA A C 1
ATOM 719 O O . ALA A 1 92 ? 31.119 25.171 -39.761 1.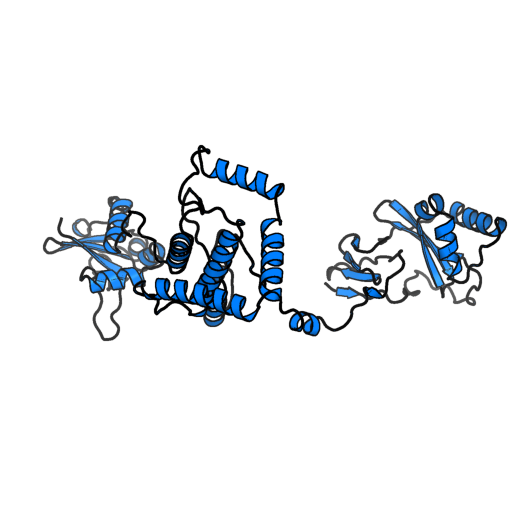00 95.94 92 ALA A O 1
ATOM 720 N N . SER A 1 93 ? 30.274 27.077 -40.584 1.00 91.56 93 SER A N 1
ATOM 721 C CA . SER A 1 93 ? 30.235 27.808 -39.302 1.00 91.56 93 SER A CA 1
ATOM 722 C C . SER A 1 93 ? 28.842 28.001 -38.690 1.00 91.56 93 SER A C 1
ATOM 724 O O . SER A 1 93 ? 28.731 28.298 -37.500 1.00 91.56 93 SER A O 1
ATOM 726 N N . ASP A 1 94 ? 27.771 27.833 -39.466 1.00 94.38 94 ASP A N 1
ATOM 727 C CA . ASP A 1 94 ? 26.450 28.377 -39.118 1.00 94.38 94 ASP A CA 1
ATOM 728 C C . ASP A 1 94 ? 25.537 27.338 -38.445 1.00 94.38 94 ASP A C 1
ATOM 730 O O . ASP A 1 94 ? 24.529 26.900 -39.000 1.00 94.38 94 ASP A O 1
ATOM 734 N N . TYR A 1 95 ? 25.891 26.930 -37.223 1.00 97.50 95 TYR A N 1
ATOM 735 C CA . TYR A 1 95 ? 25.097 25.984 -36.430 1.00 97.50 95 TYR A CA 1
ATOM 736 C C . TYR A 1 95 ? 23.941 26.688 -35.708 1.00 97.50 95 TYR A C 1
ATOM 738 O O . TYR A 1 95 ? 24.160 27.493 -34.800 1.00 97.50 95 TYR A O 1
ATOM 746 N N . ARG A 1 96 ? 22.694 26.343 -36.045 1.00 97.69 96 ARG A N 1
ATOM 747 C CA . ARG A 1 96 ? 21.510 26.862 -35.335 1.00 97.69 96 ARG A CA 1
ATOM 748 C C . ARG A 1 96 ? 21.248 26.078 -34.036 1.00 97.69 96 ARG A C 1
ATOM 750 O O . ARG A 1 96 ? 21.502 24.876 -33.995 1.00 97.69 96 ARG A O 1
ATOM 757 N N . PRO A 1 97 ? 20.700 26.689 -32.975 1.00 97.50 97 PRO A N 1
ATOM 758 C CA . PRO A 1 97 ? 20.298 25.939 -31.787 1.00 97.50 97 PRO A CA 1
ATOM 759 C C . PRO A 1 97 ? 19.131 24.984 -32.103 1.00 97.50 97 PRO A C 1
ATOM 761 O O . PRO A 1 97 ? 18.210 25.341 -32.846 1.00 97.50 97 PRO A O 1
ATOM 764 N N . ALA A 1 98 ? 19.156 23.771 -31.546 1.00 97.38 98 ALA A N 1
ATOM 765 C CA . ALA A 1 98 ? 18.052 22.808 -31.616 1.00 97.38 98 ALA A CA 1
ATOM 766 C C . ALA A 1 98 ? 18.110 21.807 -30.452 1.00 97.38 98 ALA A C 1
ATOM 768 O O . ALA A 1 98 ? 19.183 21.550 -29.921 1.00 97.38 98 ALA A O 1
ATOM 769 N N . ASN A 1 99 ? 16.988 21.179 -30.096 1.00 97.50 99 ASN A N 1
ATOM 770 C CA . ASN A 1 99 ? 17.017 20.021 -29.200 1.00 97.50 99 ASN A CA 1
ATOM 771 C C . ASN A 1 99 ? 17.350 18.763 -30.004 1.00 97.50 99 ASN A C 1
ATOM 773 O O . ASN A 1 99 ? 16.667 18.456 -30.987 1.00 97.50 99 ASN A O 1
ATOM 777 N N . VAL A 1 100 ? 18.373 18.023 -29.580 1.00 97.94 100 VAL A N 1
ATOM 778 C CA . VAL A 1 100 ? 18.818 16.797 -30.253 1.00 97.94 100 VAL A CA 1
ATOM 779 C C . VAL A 1 100 ? 18.856 15.643 -29.261 1.00 97.94 100 VAL A C 1
ATOM 781 O O . VAL A 1 100 ? 19.478 15.722 -28.201 1.00 97.94 100 VAL A O 1
ATOM 784 N N . ALA A 1 101 ? 18.203 14.543 -29.625 1.00 97.94 101 ALA A N 1
ATOM 785 C CA . ALA A 1 101 ? 18.292 13.277 -28.921 1.00 97.94 101 ALA A CA 1
ATOM 786 C C . ALA A 1 101 ? 19.312 12.381 -29.632 1.00 97.94 101 ALA A C 1
ATOM 788 O O . ALA A 1 101 ? 19.022 11.815 -30.686 1.00 97.94 101 ALA A O 1
ATOM 789 N N . GLY A 1 102 ? 20.505 12.251 -29.045 1.00 96.75 102 GLY A N 1
ATOM 790 C CA . GLY A 1 102 ? 21.558 11.344 -29.524 1.00 96.75 102 GLY A CA 1
ATOM 791 C C . GLY A 1 102 ? 21.363 9.878 -29.112 1.00 96.75 102 GLY A C 1
ATOM 792 O O . GLY A 1 102 ? 22.078 9.004 -29.588 1.00 96.75 102 GLY A O 1
ATOM 793 N N . HIS A 1 103 ? 20.404 9.594 -28.229 1.00 96.38 103 HIS A N 1
ATOM 794 C CA . HIS A 1 103 ? 19.990 8.251 -27.819 1.00 96.38 103 HIS A CA 1
ATOM 795 C C . HIS A 1 103 ? 18.541 8.278 -27.301 1.00 96.38 103 HIS A C 1
ATOM 797 O O . HIS A 1 103 ? 17.992 9.348 -27.029 1.00 96.38 103 HIS A O 1
ATOM 803 N N . SER A 1 104 ? 17.922 7.107 -27.116 1.00 96.31 104 SER A N 1
ATOM 804 C CA . SER A 1 104 ? 16.614 7.007 -26.451 1.00 96.31 104 SER A CA 1
ATOM 805 C C . SER A 1 104 ? 16.702 7.459 -24.991 1.00 96.31 104 SER A C 1
ATOM 807 O O . SER A 1 104 ? 17.681 7.139 -24.310 1.00 96.31 104 SER A O 1
ATOM 809 N N . GLY A 1 105 ? 15.677 8.134 -24.482 1.00 95.62 105 GLY A N 1
ATOM 810 C CA . GLY A 1 105 ? 15.628 8.636 -23.111 1.00 95.62 105 GLY A CA 1
ATOM 811 C C . GLY A 1 105 ? 15.081 10.057 -23.020 1.00 95.62 105 GLY A C 1
ATOM 812 O O . GLY A 1 105 ? 14.385 10.532 -23.913 1.00 95.62 105 GLY A O 1
ATOM 813 N N . TRP A 1 106 ? 15.388 10.739 -21.918 1.00 96.44 106 TRP A N 1
ATOM 814 C CA . TRP A 1 106 ? 14.966 12.121 -21.698 1.00 96.44 106 TRP A CA 1
ATOM 815 C C . TRP A 1 106 ? 15.796 13.105 -22.530 1.00 96.44 106 TRP A C 1
ATOM 817 O O . TRP A 1 106 ? 17.024 13.081 -22.481 1.00 96.44 106 TRP A O 1
ATOM 827 N N . CYS A 1 107 ? 15.114 14.001 -23.241 1.00 96.25 107 CYS A N 1
ATOM 828 C CA . CYS A 1 107 ? 15.689 15.134 -23.960 1.00 96.25 107 CYS A CA 1
ATOM 829 C C . CYS A 1 107 ? 14.853 16.378 -23.634 1.00 96.25 107 CYS A C 1
ATOM 831 O O . CYS A 1 107 ? 13.728 16.532 -24.114 1.00 96.25 107 CYS A O 1
ATOM 833 N N . GLY A 1 108 ? 15.372 17.243 -22.758 1.00 94.00 108 GLY A N 1
ATOM 834 C CA . GLY A 1 108 ? 14.605 18.367 -22.221 1.00 94.00 108 GLY A CA 1
ATOM 835 C C . GLY A 1 108 ? 13.393 17.888 -21.413 1.00 94.00 108 GLY A C 1
ATOM 836 O O . GLY A 1 108 ? 13.538 17.119 -20.463 1.00 94.00 108 GLY A O 1
ATOM 837 N N . LYS A 1 109 ? 12.190 18.343 -21.787 1.00 94.38 109 LYS A N 1
ATOM 838 C CA . LYS A 1 109 ? 10.922 17.963 -21.133 1.00 94.38 109 LYS A CA 1
ATOM 839 C C . LYS A 1 109 ? 10.229 16.759 -21.777 1.00 94.38 109 LYS A C 1
ATOM 841 O O . LYS A 1 109 ? 9.143 16.385 -21.331 1.00 94.38 109 LYS A O 1
ATOM 846 N N . SER A 1 110 ? 10.835 16.157 -22.794 1.00 95.06 110 SER A N 1
ATOM 847 C CA . SER A 1 110 ? 10.238 15.060 -23.552 1.00 95.06 110 SER A CA 1
ATOM 848 C C . SER A 1 110 ? 11.039 13.778 -23.407 1.00 95.06 110 SER A C 1
ATOM 850 O O . SER A 1 110 ? 12.243 13.793 -23.141 1.00 95.06 110 SER A O 1
ATOM 852 N N . PHE A 1 111 ? 10.362 12.652 -23.607 1.00 95.62 111 PHE A N 1
ATOM 853 C CA . PHE A 1 111 ? 10.985 11.337 -23.651 1.00 95.62 111 PHE A CA 1
ATOM 854 C C . PHE A 1 111 ? 10.984 10.813 -25.088 1.00 95.62 111 PHE A C 1
ATOM 856 O O . PHE A 1 111 ? 9.931 10.751 -25.720 1.00 95.62 111 PHE A O 1
ATOM 863 N N . VAL A 1 112 ? 12.156 10.436 -25.595 1.00 95.56 112 VAL A N 1
ATOM 864 C CA . VAL A 1 112 ? 12.352 9.876 -26.936 1.00 95.56 112 VAL A CA 1
ATOM 865 C C . VAL A 1 112 ? 12.498 8.362 -26.828 1.00 95.56 112 VAL A C 1
ATOM 867 O O . VAL A 1 112 ? 13.423 7.854 -26.189 1.00 95.56 112 VAL A O 1
ATOM 870 N N . PHE A 1 113 ? 11.576 7.630 -27.442 1.00 94.44 113 PHE A N 1
ATOM 871 C CA . PHE A 1 113 ? 11.573 6.171 -27.452 1.00 94.44 113 PHE A CA 1
ATOM 872 C C . PHE A 1 113 ? 12.603 5.615 -28.441 1.00 94.44 113 PHE A C 1
ATOM 874 O O . PHE A 1 113 ? 13.080 6.310 -29.335 1.00 94.44 113 PHE A O 1
ATOM 881 N N . GLY A 1 114 ? 12.963 4.338 -28.287 1.00 94.25 114 GLY A N 1
ATOM 882 C CA . GLY A 1 114 ? 13.954 3.689 -29.152 1.00 94.25 114 GLY A CA 1
ATOM 883 C C . GLY A 1 114 ? 13.519 3.525 -30.613 1.00 94.25 114 GLY A C 1
ATOM 884 O O . GLY A 1 114 ? 14.365 3.259 -31.459 1.00 94.25 114 GLY A O 1
ATOM 885 N N . ASP A 1 115 ? 12.234 3.697 -30.918 1.00 94.50 115 ASP A N 1
ATOM 886 C CA . ASP A 1 115 ? 11.683 3.747 -32.277 1.00 94.50 115 ASP A CA 1
ATOM 887 C C . ASP A 1 115 ? 11.678 5.171 -32.874 1.00 94.50 115 ASP A C 1
ATOM 889 O O . ASP A 1 115 ? 11.314 5.345 -34.033 1.00 94.50 115 ASP A O 1
ATOM 893 N N . GLY A 1 116 ? 12.103 6.182 -32.105 1.00 94.69 116 GLY A N 1
ATOM 894 C CA . GLY A 1 116 ? 12.119 7.592 -32.501 1.00 94.69 116 GLY A CA 1
ATOM 895 C C . GLY A 1 116 ? 10.833 8.364 -32.191 1.00 94.69 116 GLY A C 1
ATOM 896 O O . GLY A 1 116 ? 10.789 9.571 -32.437 1.00 94.69 116 GLY A O 1
ATOM 897 N N . THR A 1 117 ? 9.805 7.717 -31.632 1.00 93.56 117 THR A N 1
ATOM 898 C CA . THR A 1 117 ? 8.588 8.397 -31.166 1.00 93.56 117 THR A CA 1
ATOM 899 C C . THR A 1 117 ? 8.925 9.340 -30.010 1.00 93.56 117 THR A C 1
ATOM 901 O O . THR A 1 117 ? 9.782 9.032 -29.176 1.00 93.56 117 THR A O 1
ATOM 904 N N . ILE A 1 118 ? 8.246 10.486 -29.926 1.00 93.62 118 ILE A N 1
ATOM 905 C CA . ILE A 1 118 ? 8.456 11.467 -28.856 1.00 93.62 118 ILE A CA 1
ATOM 906 C C . ILE A 1 118 ? 7.181 11.600 -28.021 1.00 93.62 118 ILE A C 1
ATOM 908 O O . ILE A 1 118 ? 6.090 11.832 -28.543 1.00 93.62 118 ILE A O 1
ATOM 912 N N . ALA A 1 119 ? 7.334 11.478 -26.703 1.00 92.12 119 ALA A N 1
ATOM 913 C CA . ALA A 1 119 ? 6.313 11.824 -25.725 1.00 92.12 119 ALA A CA 1
ATOM 914 C C . ALA A 1 119 ? 6.619 13.186 -25.094 1.00 92.12 119 ALA A C 1
ATOM 916 O O . ALA A 1 119 ? 7.576 13.314 -24.325 1.00 92.12 119 ALA A O 1
ATOM 917 N N . SER A 1 120 ? 5.759 14.171 -25.359 1.00 93.00 120 SER A N 1
ATOM 918 C CA . SER A 1 120 ? 5.885 15.540 -24.838 1.00 93.00 120 SER A CA 1
ATOM 919 C C . SER A 1 120 ? 4.682 15.935 -23.961 1.00 93.00 120 SER A C 1
ATOM 921 O O . SER A 1 120 ? 3.566 15.414 -24.130 1.00 93.00 120 SER A O 1
ATOM 923 N N . PRO A 1 121 ? 4.860 16.857 -22.995 1.00 92.00 121 PRO A N 1
ATOM 924 C CA . PRO A 1 121 ? 3.757 17.611 -22.399 1.00 92.00 121 PRO A CA 1
ATOM 925 C C . PRO A 1 121 ? 2.908 18.307 -23.476 1.00 92.00 121 PRO A C 1
ATOM 927 O O . PRO A 1 121 ? 3.423 18.671 -24.527 1.00 92.00 121 PRO A O 1
ATOM 930 N N . LYS A 1 122 ? 1.600 18.485 -23.232 1.00 90.56 122 LYS A N 1
ATOM 931 C CA . LYS A 1 122 ? 0.663 19.026 -24.246 1.00 90.56 122 LYS A CA 1
ATOM 932 C C . LYS A 1 122 ? 0.993 20.465 -24.668 1.00 90.56 122 LYS A C 1
ATOM 934 O O . LYS A 1 122 ? 0.593 20.885 -25.742 1.00 90.56 122 LYS A O 1
ATOM 939 N N . ASP A 1 123 ? 1.660 21.194 -23.788 1.00 92.56 123 ASP A N 1
ATOM 940 C CA . ASP A 1 123 ? 2.085 22.587 -23.891 1.00 92.56 123 ASP A CA 1
ATOM 941 C C . ASP A 1 123 ? 3.535 22.737 -24.385 1.00 92.56 123 ASP A C 1
ATOM 943 O O . ASP A 1 123 ? 4.062 23.847 -24.439 1.00 92.56 123 ASP A O 1
ATOM 947 N N . HIS A 1 124 ? 4.202 21.631 -24.726 1.00 91.75 124 HIS A N 1
ATOM 948 C CA . HIS A 1 124 ? 5.588 21.636 -25.171 1.00 91.75 124 HIS A CA 1
ATOM 949 C C . HIS A 1 124 ? 5.677 21.271 -26.654 1.00 91.75 124 HIS A C 1
ATOM 951 O O . HIS A 1 124 ? 5.546 20.108 -27.028 1.00 91.75 124 HIS A O 1
ATOM 957 N N . HIS A 1 125 ? 5.909 22.290 -27.482 1.00 90.25 125 HIS A N 1
ATOM 958 C CA . HIS A 1 125 ? 5.941 22.189 -28.946 1.00 90.25 125 HIS A CA 1
ATOM 959 C C . HIS A 1 125 ? 7.359 22.285 -29.529 1.00 90.25 125 HIS A C 1
ATOM 961 O O . HIS A 1 125 ? 7.528 22.474 -30.732 1.00 90.25 125 HIS A O 1
ATOM 967 N N . GLU A 1 126 ? 8.396 22.208 -28.692 1.00 92.69 126 GLU A N 1
ATOM 968 C CA . GLU A 1 126 ? 9.771 22.247 -29.185 1.00 92.69 126 GLU A CA 1
ATOM 969 C C . GLU A 1 126 ? 10.080 20.976 -29.981 1.00 92.69 126 GLU A C 1
ATOM 971 O O . GLU A 1 126 ? 9.962 19.855 -29.484 1.00 92.69 126 GLU A O 1
ATOM 976 N N . LYS A 1 127 ? 10.503 21.158 -31.234 1.00 95.25 127 LYS A N 1
ATOM 977 C CA . LYS A 1 127 ? 10.881 20.058 -32.119 1.00 95.25 127 LYS A CA 1
ATOM 978 C C . LYS A 1 127 ? 12.185 19.424 -31.635 1.00 95.25 127 LYS A C 1
ATOM 980 O O . LYS A 1 127 ? 13.199 20.112 -31.509 1.00 95.25 127 LYS A O 1
ATOM 985 N N . ILE A 1 128 ? 12.169 18.110 -31.419 1.00 97.06 128 ILE A N 1
ATOM 986 C CA . ILE A 1 128 ? 13.362 17.328 -31.075 1.00 97.06 128 ILE A CA 1
ATOM 987 C C . ILE A 1 128 ? 13.823 16.552 -32.304 1.00 97.06 128 ILE A C 1
ATOM 989 O O . ILE A 1 128 ? 13.056 15.815 -32.924 1.00 97.06 128 ILE A O 1
ATOM 993 N N . ILE A 1 129 ? 15.097 16.716 -32.644 1.00 97.38 129 ILE A N 1
ATOM 994 C CA . ILE A 1 129 ? 15.767 15.971 -33.705 1.00 97.38 129 ILE A CA 1
ATOM 995 C C . ILE A 1 129 ? 16.216 14.625 -33.135 1.00 97.38 129 ILE A C 1
ATOM 997 O O . ILE A 1 129 ? 16.977 14.576 -32.171 1.00 97.38 129 ILE A O 1
ATOM 1001 N N . VAL A 1 130 ? 15.766 13.528 -33.742 1.00 97.06 130 VAL A N 1
ATOM 1002 C CA . VAL A 1 130 ? 16.217 12.172 -33.402 1.00 97.06 130 VAL A CA 1
ATOM 1003 C C . VAL A 1 130 ? 17.457 11.863 -34.234 1.00 97.06 130 VAL A C 1
ATOM 1005 O O . VAL A 1 130 ? 17.366 11.716 -35.451 1.00 97.06 130 VAL A O 1
ATOM 1008 N N . ALA A 1 131 ? 18.617 11.808 -33.580 1.00 96.88 131 ALA A N 1
ATOM 1009 C CA . ALA A 1 131 ? 19.921 11.685 -34.232 1.00 96.88 131 ALA A CA 1
ATOM 1010 C C . ALA A 1 131 ? 20.573 10.299 -34.067 1.00 96.88 131 ALA A C 1
ATOM 1012 O O . ALA A 1 131 ? 21.769 10.143 -34.306 1.00 96.88 131 ALA A O 1
ATOM 1013 N N . PHE A 1 132 ? 19.799 9.291 -33.659 1.00 95.19 132 PHE A N 1
ATOM 1014 C CA . PHE A 1 132 ? 20.244 7.902 -33.543 1.00 95.19 132 PHE A CA 1
ATOM 1015 C C . PHE A 1 132 ? 19.440 6.973 -34.455 1.00 95.19 132 PHE A C 1
ATOM 1017 O O . PHE A 1 132 ? 18.318 7.289 -34.852 1.00 95.19 132 PHE A O 1
ATOM 1024 N N . ASP A 1 133 ? 20.009 5.802 -34.746 1.00 92.38 133 ASP A N 1
ATOM 1025 C CA . ASP A 1 133 ? 19.341 4.761 -35.524 1.00 92.38 133 ASP A CA 1
ATOM 1026 C C . ASP A 1 133 ? 18.163 4.182 -34.732 1.00 92.38 133 ASP A C 1
ATOM 1028 O O . ASP A 1 133 ? 18.342 3.565 -33.674 1.00 92.38 133 ASP A O 1
ATOM 1032 N N . THR A 1 134 ? 16.946 4.374 -35.238 1.00 93.44 134 THR A N 1
ATOM 1033 C CA . THR A 1 134 ? 15.746 3.840 -34.596 1.00 93.44 134 THR A CA 1
ATOM 1034 C C . THR A 1 134 ? 15.742 2.316 -34.674 1.00 93.44 134 THR A C 1
ATOM 1036 O O . THR A 1 134 ? 16.136 1.707 -35.670 1.00 93.44 134 THR A O 1
ATOM 1039 N N . ASN A 1 135 ? 15.317 1.666 -33.591 1.00 89.88 135 ASN A N 1
ATOM 1040 C CA . ASN A 1 135 ? 15.266 0.216 -33.519 1.00 89.88 135 ASN A CA 1
ATOM 1041 C C . ASN A 1 135 ? 13.805 -0.258 -33.547 1.00 89.88 135 ASN A C 1
ATOM 1043 O O . ASN A 1 135 ? 13.079 -0.044 -32.570 1.00 89.88 135 ASN A O 1
ATOM 1047 N N . PRO A 1 136 ? 13.374 -0.954 -34.617 1.00 87.19 136 PRO A N 1
ATOM 1048 C CA . PRO A 1 136 ? 11.981 -1.357 -34.798 1.00 87.19 136 PRO A CA 1
ATOM 1049 C C . PRO A 1 136 ? 11.481 -2.321 -33.717 1.00 87.19 136 PRO A C 1
ATOM 1051 O O . PRO A 1 136 ? 10.276 -2.460 -33.546 1.00 87.19 136 PRO A O 1
ATOM 1054 N N . LYS A 1 137 ? 12.368 -2.944 -32.925 1.00 89.00 137 LYS A N 1
ATOM 1055 C CA . LYS A 1 137 ? 11.958 -3.761 -31.769 1.00 89.00 137 LYS A CA 1
ATOM 1056 C C . LYS A 1 137 ? 11.222 -2.962 -30.686 1.00 89.00 137 LYS A C 1
ATOM 1058 O O . LYS A 1 137 ? 10.583 -3.562 -29.830 1.00 89.00 137 LYS A O 1
ATOM 1063 N N . PHE A 1 138 ? 11.381 -1.637 -30.679 1.00 86.50 138 PHE A N 1
ATOM 1064 C CA . PHE A 1 138 ? 10.690 -0.734 -29.759 1.00 86.50 138 PHE A CA 1
ATOM 1065 C C . PHE A 1 138 ? 9.424 -0.125 -30.361 1.00 86.50 138 PHE A C 1
ATOM 1067 O O . PHE A 1 138 ? 8.769 0.656 -29.677 1.00 86.50 138 PHE A O 1
ATOM 1074 N N . ALA A 1 139 ? 9.081 -0.466 -31.608 1.00 86.19 139 ALA A N 1
ATOM 1075 C CA . ALA A 1 139 ? 7.823 -0.037 -32.194 1.00 86.19 139 ALA A CA 1
ATOM 1076 C C . ALA A 1 139 ? 6.658 -0.560 -31.345 1.00 86.19 139 ALA A C 1
ATOM 1078 O O . ALA A 1 139 ? 6.685 -1.691 -30.849 1.00 86.19 139 ALA A O 1
ATOM 1079 N N . VAL A 1 140 ? 5.631 0.273 -31.176 1.00 81.75 140 VAL A N 1
ATOM 1080 C CA . VAL A 1 140 ? 4.426 -0.100 -30.432 1.00 81.75 140 VAL A CA 1
ATOM 1081 C C . VAL A 1 140 ? 3.798 -1.339 -31.076 1.00 81.75 140 VAL A C 1
ATOM 1083 O O . VAL A 1 140 ? 3.373 -1.304 -32.229 1.00 81.75 140 VAL A O 1
ATOM 1086 N N . ALA A 1 141 ? 3.735 -2.436 -30.320 1.00 82.69 141 ALA A N 1
ATOM 1087 C CA . ALA A 1 141 ? 3.111 -3.684 -30.741 1.00 82.69 141 ALA A CA 1
ATOM 1088 C C . ALA A 1 141 ? 1.871 -3.967 -29.882 1.00 82.69 141 ALA A C 1
ATOM 1090 O O . ALA A 1 141 ? 1.959 -4.067 -28.658 1.00 82.69 141 ALA A O 1
ATOM 1091 N N . GLY A 1 142 ? 0.717 -4.121 -30.535 1.00 84.44 142 GLY A N 1
ATOM 1092 C CA . GLY A 1 142 ? -0.571 -4.324 -29.868 1.00 84.44 142 GLY A CA 1
ATOM 1093 C C . GLY A 1 142 ? -1.203 -3.027 -29.354 1.00 84.44 142 GLY A C 1
ATOM 1094 O O . GLY A 1 142 ? -0.830 -1.928 -29.759 1.00 84.44 142 GLY A O 1
ATOM 1095 N N . SER A 1 143 ? -2.199 -3.158 -28.477 1.00 81.00 143 SER A N 1
ATOM 1096 C CA . SER A 1 143 ? -2.862 -2.027 -27.820 1.00 81.00 143 SER A CA 1
ATOM 1097 C C . SER A 1 143 ? -2.565 -2.014 -26.321 1.00 81.00 143 SER A C 1
ATOM 1099 O O . SER A 1 143 ? -2.297 -3.056 -25.719 1.00 81.00 143 SER A O 1
ATOM 1101 N N . LEU A 1 144 ? -2.653 -0.834 -25.700 1.00 73.12 144 LEU A N 1
ATOM 1102 C CA . LEU A 1 144 ? -2.530 -0.697 -24.247 1.00 73.12 144 LEU A CA 1
ATOM 1103 C C . LEU A 1 144 ? -3.565 -1.563 -23.513 1.00 73.12 144 LEU A C 1
ATOM 1105 O O . LEU A 1 144 ? -3.223 -2.206 -22.528 1.00 73.12 144 LEU A O 1
ATOM 1109 N N . ASP A 1 145 ? -4.796 -1.637 -24.020 1.00 71.56 145 ASP A N 1
ATOM 1110 C CA . ASP A 1 145 ? -5.848 -2.477 -23.441 1.00 71.56 145 ASP A CA 1
ATOM 1111 C C . ASP A 1 145 ? -5.520 -3.968 -23.550 1.00 71.56 145 ASP A C 1
ATOM 1113 O O . ASP A 1 145 ? -5.695 -4.700 -22.577 1.00 71.56 145 ASP A O 1
ATOM 1117 N N . ALA A 1 146 ? -4.990 -4.431 -24.689 1.00 77.56 146 ALA A N 1
ATOM 1118 C CA . ALA A 1 146 ? -4.536 -5.816 -24.845 1.00 77.56 146 ALA A CA 1
ATOM 1119 C C . ALA A 1 146 ? -3.376 -6.142 -23.889 1.00 77.56 146 ALA A C 1
ATOM 1121 O O . ALA A 1 146 ? -3.311 -7.229 -23.321 1.00 77.56 146 ALA A O 1
ATOM 1122 N N . TRP A 1 147 ? -2.479 -5.182 -23.661 1.00 78.25 147 TRP A N 1
ATOM 1123 C CA . TRP A 1 147 ? -1.396 -5.324 -22.694 1.00 78.25 147 TRP A CA 1
ATOM 1124 C C . TRP A 1 147 ? -1.915 -5.355 -21.249 1.00 78.25 147 TRP A C 1
ATOM 1126 O O . TRP A 1 147 ? -1.575 -6.262 -20.496 1.00 78.25 147 TRP A O 1
ATOM 1136 N N . LEU A 1 148 ? -2.792 -4.421 -20.866 1.00 71.38 148 LEU A N 1
ATOM 1137 C CA . LEU A 1 148 ? -3.379 -4.357 -19.522 1.00 71.38 148 LEU A CA 1
ATOM 1138 C C . LEU A 1 148 ? -4.205 -5.603 -19.194 1.00 71.38 148 LEU A C 1
ATOM 1140 O O . LEU A 1 148 ? -4.175 -6.078 -18.063 1.00 71.38 148 LEU A O 1
ATOM 1144 N N . THR A 1 149 ? -4.920 -6.146 -20.179 1.00 75.88 149 THR A N 1
ATOM 1145 C CA . THR A 1 149 ? -5.687 -7.391 -20.030 1.00 75.88 149 THR A CA 1
ATOM 1146 C C . THR A 1 149 ? -4.796 -8.634 -20.021 1.00 75.88 149 THR A C 1
ATOM 1148 O O . THR A 1 149 ? -5.123 -9.601 -19.337 1.00 75.88 149 THR A O 1
ATOM 1151 N N . GLY A 1 150 ? -3.660 -8.612 -20.725 1.00 77.00 150 GLY A N 1
ATOM 1152 C CA . GLY A 1 150 ? -2.681 -9.704 -20.739 1.00 77.00 150 GLY A CA 1
ATOM 1153 C C . GLY A 1 150 ? -1.804 -9.791 -19.485 1.00 77.00 150 GLY A C 1
ATOM 1154 O O . GLY A 1 150 ? -1.159 -10.813 -19.252 1.00 77.00 150 GLY A O 1
ATOM 1155 N N . ILE A 1 151 ? -1.776 -8.744 -18.659 1.00 70.44 151 ILE A N 1
ATOM 1156 C CA . ILE A 1 151 ? -0.963 -8.683 -17.444 1.00 70.44 151 ILE A CA 1
ATOM 1157 C C . ILE A 1 151 ? -1.784 -9.115 -16.230 1.00 70.44 151 ILE A C 1
ATOM 1159 O O . ILE A 1 151 ? -2.382 -8.311 -15.519 1.00 70.44 151 ILE A O 1
ATOM 1163 N N . ASP A 1 152 ? -1.753 -10.417 -15.945 1.00 77.06 152 ASP A N 1
ATOM 1164 C CA . ASP A 1 152 ? -2.181 -10.968 -14.654 1.00 77.06 152 ASP A CA 1
ATOM 1165 C C . ASP A 1 152 ? -0.977 -11.037 -13.696 1.00 77.06 152 ASP A C 1
ATOM 1167 O O . ASP A 1 152 ? -0.361 -12.085 -13.489 1.00 77.06 152 ASP A O 1
ATOM 1171 N N . ILE A 1 153 ? -0.589 -9.888 -13.127 1.00 75.19 153 ILE A N 1
ATOM 1172 C CA . ILE A 1 153 ? 0.457 -9.847 -12.095 1.00 75.19 153 ILE A CA 1
ATOM 1173 C C . ILE A 1 153 ? -0.152 -10.263 -10.758 1.00 75.19 153 ILE A C 1
ATOM 1175 O O . ILE A 1 153 ? -0.802 -9.482 -10.061 1.00 75.19 153 ILE A O 1
ATOM 1179 N N . ARG A 1 154 ? 0.140 -11.499 -10.351 1.00 81.12 154 ARG A N 1
ATOM 1180 C CA . ARG A 1 154 ? -0.196 -12.022 -9.022 1.00 81.12 154 ARG A CA 1
ATOM 1181 C C . ARG A 1 154 ? 1.006 -11.932 -8.098 1.00 81.12 154 ARG A C 1
ATOM 1183 O O . ARG A 1 154 ? 1.684 -12.921 -7.839 1.00 81.12 154 ARG A O 1
ATOM 1190 N N . MET A 1 155 ? 1.268 -10.731 -7.593 1.00 84.31 155 MET A N 1
ATOM 1191 C CA . MET A 1 155 ? 2.328 -10.500 -6.612 1.00 84.31 155 MET A CA 1
ATOM 1192 C C . MET A 1 155 ? 1.768 -9.988 -5.292 1.00 84.31 155 MET A C 1
ATOM 1194 O O . MET A 1 155 ? 0.829 -9.194 -5.255 1.00 84.31 155 MET A O 1
ATOM 1198 N N . ALA A 1 156 ? 2.386 -10.421 -4.194 1.00 85.88 156 ALA A N 1
ATOM 1199 C CA . ALA A 1 156 ? 2.192 -9.780 -2.906 1.00 85.88 156 ALA A CA 1
ATOM 1200 C C . ALA A 1 156 ? 2.967 -8.455 -2.899 1.00 85.88 156 ALA A C 1
ATOM 1202 O O . ALA A 1 156 ? 4.186 -8.448 -3.069 1.00 85.88 156 ALA A O 1
ATOM 1203 N N . LEU A 1 157 ? 2.259 -7.344 -2.700 1.00 89.94 157 LEU A N 1
ATOM 1204 C CA . LEU A 1 157 ? 2.854 -6.018 -2.561 1.00 89.94 157 LEU A CA 1
ATOM 1205 C C . LEU A 1 157 ? 2.815 -5.590 -1.094 1.00 89.94 157 LEU A C 1
ATOM 1207 O O . LEU A 1 157 ? 1.782 -5.696 -0.432 1.00 89.94 157 LEU A O 1
ATOM 1211 N N . LEU A 1 158 ? 3.938 -5.071 -0.607 1.00 90.75 158 LEU A N 1
ATOM 1212 C CA . LEU A 1 158 ? 4.018 -4.392 0.680 1.00 90.75 158 LEU A CA 1
ATOM 1213 C C . LEU A 1 158 ? 4.049 -2.885 0.430 1.00 90.75 158 LEU A C 1
ATOM 1215 O O . LEU A 1 158 ? 4.840 -2.406 -0.379 1.00 90.75 158 LEU A O 1
ATOM 1219 N N . SER A 1 159 ? 3.193 -2.150 1.134 1.00 91.69 159 SER A N 1
ATOM 1220 C CA . SER A 1 159 ? 3.136 -0.689 1.091 1.00 91.69 159 SER A CA 1
ATOM 1221 C C . SER A 1 159 ? 3.151 -0.136 2.510 1.00 91.69 159 SER A C 1
ATOM 1223 O O . SER A 1 159 ? 2.565 -0.727 3.418 1.00 91.69 159 SER A O 1
ATOM 1225 N N . THR A 1 160 ? 3.802 1.009 2.692 1.00 91.31 160 THR A N 1
ATOM 1226 C CA . THR A 1 160 ? 3.869 1.734 3.965 1.00 91.31 160 THR A CA 1
ATOM 1227 C C . THR A 1 160 ? 3.298 3.132 3.788 1.00 91.31 160 THR A C 1
ATOM 1229 O O . THR A 1 160 ? 3.710 3.850 2.879 1.00 91.31 160 THR A O 1
ATOM 1232 N N . SER A 1 161 ? 2.379 3.534 4.659 1.00 90.81 161 SER A N 1
ATOM 1233 C CA . SER A 1 161 ? 1.768 4.865 4.649 1.00 90.81 161 SER A CA 1
ATOM 1234 C C . SER A 1 161 ? 1.353 5.276 6.059 1.00 90.81 161 SER A C 1
ATOM 1236 O O . SER A 1 161 ? 1.137 4.426 6.923 1.00 90.81 161 SER A O 1
ATOM 1238 N N . ASN A 1 162 ? 1.232 6.587 6.279 1.00 88.94 162 ASN A N 1
ATOM 1239 C CA . ASN A 1 162 ? 0.764 7.136 7.555 1.00 88.94 162 ASN A CA 1
ATOM 1240 C C . ASN A 1 162 ? -0.744 6.918 7.763 1.00 88.94 162 ASN A C 1
ATOM 1242 O O . ASN A 1 162 ? -1.216 6.873 8.894 1.00 88.94 162 ASN A O 1
ATOM 1246 N N . GLU A 1 163 ? -1.492 6.740 6.673 1.00 85.38 163 GLU A N 1
ATOM 1247 C CA . GLU A 1 163 ? -2.919 6.419 6.682 1.00 85.38 163 GLU A CA 1
ATOM 1248 C C . GLU A 1 163 ? -3.156 5.019 6.121 1.00 85.38 163 GLU A C 1
ATOM 1250 O O . GLU A 1 163 ? -2.409 4.555 5.261 1.00 85.38 163 GLU A O 1
ATOM 1255 N N . ALA A 1 164 ? -4.209 4.332 6.566 1.00 84.62 164 ALA A N 1
ATOM 1256 C CA . ALA A 1 164 ? -4.584 3.054 5.971 1.00 84.62 164 ALA A CA 1
ATOM 1257 C C . ALA A 1 164 ? -4.931 3.256 4.488 1.00 84.62 164 ALA A C 1
ATOM 1259 O O . ALA A 1 164 ? -5.734 4.123 4.156 1.00 84.62 164 ALA A O 1
ATOM 1260 N N . LEU A 1 165 ? -4.383 2.430 3.592 1.00 84.88 165 LEU A N 1
ATOM 1261 C CA . LEU A 1 165 ? -4.576 2.612 2.147 1.00 84.88 165 LEU A CA 1
ATOM 1262 C C . LEU A 1 165 ? -6.063 2.555 1.741 1.00 84.88 165 LEU A C 1
ATOM 1264 O O . LEU A 1 165 ? -6.463 3.243 0.811 1.00 84.88 165 LEU A O 1
ATOM 1268 N N . GLY A 1 166 ? -6.911 1.840 2.492 1.00 84.00 166 GLY A N 1
ATOM 1269 C CA . GLY A 1 166 ? -8.368 1.864 2.301 1.00 84.00 166 GLY A CA 1
ATOM 1270 C C . GLY A 1 166 ? -9.018 3.247 2.481 1.00 84.00 166 GLY A C 1
ATOM 1271 O O . GLY A 1 166 ? -10.056 3.494 1.882 1.00 84.00 166 GLY A O 1
ATOM 1272 N N . HIS A 1 167 ? -8.407 4.158 3.247 1.00 83.88 167 HIS A N 1
ATOM 1273 C CA . HIS A 1 167 ? -8.864 5.549 3.388 1.00 83.88 167 HIS A CA 1
ATOM 1274 C C . HIS A 1 167 ? -8.440 6.427 2.204 1.00 83.88 167 HIS A C 1
ATOM 1276 O O . HIS A 1 167 ? -9.083 7.432 1.915 1.00 83.88 167 HIS A O 1
ATOM 1282 N N . LEU A 1 168 ? -7.378 6.034 1.498 1.00 87.44 168 LEU A N 1
ATOM 1283 C CA . LEU A 1 168 ? -6.873 6.753 0.329 1.00 87.44 168 LEU A CA 1
ATOM 1284 C C . LEU A 1 168 ? -7.644 6.387 -0.951 1.00 87.44 168 LEU A C 1
ATOM 1286 O O . LEU A 1 168 ? -7.614 7.133 -1.931 1.00 87.44 168 LEU A O 1
ATOM 1290 N N . VAL A 1 169 ? -8.357 5.255 -0.952 1.00 87.44 169 VAL A N 1
ATOM 1291 C CA . VAL A 1 169 ? -9.177 4.809 -2.084 1.00 87.44 169 VAL A CA 1
ATOM 1292 C C . VAL A 1 169 ? -10.472 5.625 -2.148 1.00 87.44 169 VAL A C 1
ATOM 1294 O O . VAL A 1 169 ? -11.416 5.399 -1.394 1.00 87.44 169 VAL A O 1
ATOM 1297 N N . LYS A 1 170 ? -10.544 6.554 -3.106 1.00 91.19 170 LYS A N 1
ATOM 1298 C CA . LYS A 1 170 ? -11.754 7.330 -3.421 1.00 91.19 170 LYS A CA 1
ATOM 1299 C C . LYS A 1 170 ? -12.690 6.524 -4.330 1.00 91.19 170 LYS A C 1
ATOM 1301 O O . LYS A 1 170 ? -12.733 6.756 -5.534 1.00 91.19 170 LYS A O 1
ATOM 1306 N N . ALA A 1 171 ? -13.410 5.556 -3.766 1.00 92.44 171 ALA A N 1
ATOM 1307 C CA . ALA A 1 171 ? -14.363 4.716 -4.499 1.00 92.44 171 ALA A CA 1
ATOM 1308 C C . ALA A 1 171 ? -15.651 4.455 -3.696 1.00 92.44 171 ALA A C 1
ATOM 1310 O O . ALA A 1 171 ? -15.775 4.877 -2.545 1.00 92.44 171 ALA A O 1
ATOM 1311 N N . SER A 1 172 ? -16.622 3.762 -4.304 1.00 89.25 172 SER A N 1
ATOM 1312 C CA . SER A 1 172 ? -17.853 3.360 -3.610 1.00 89.25 172 SER A CA 1
ATOM 1313 C C . SER A 1 172 ? -17.556 2.396 -2.452 1.00 89.25 172 SER A C 1
ATOM 1315 O O . SER A 1 172 ? -16.510 1.742 -2.419 1.00 89.25 172 SER A O 1
ATOM 1317 N N . LYS A 1 173 ? -18.487 2.270 -1.498 1.00 79.19 173 LYS A N 1
ATOM 1318 C CA . LYS A 1 173 ? -18.316 1.391 -0.327 1.00 79.19 173 LYS A CA 1
ATOM 1319 C C . LYS A 1 173 ? -18.118 -0.071 -0.717 1.00 79.19 173 LYS A C 1
ATOM 1321 O O . LYS A 1 173 ? -17.362 -0.779 -0.062 1.00 79.19 173 LYS A O 1
ATOM 1326 N N . GLU A 1 174 ? -18.769 -0.507 -1.785 1.00 83.12 174 GLU A N 1
ATOM 1327 C CA . GLU A 1 174 ? -18.683 -1.862 -2.323 1.00 83.12 174 GLU A CA 1
ATOM 1328 C C . GLU A 1 174 ? -17.281 -2.123 -2.883 1.00 83.12 174 GLU A C 1
ATOM 1330 O O . GLU A 1 174 ? -16.669 -3.145 -2.570 1.00 83.12 174 GLU A O 1
ATOM 1335 N N . VAL A 1 175 ? -16.733 -1.164 -3.642 1.00 85.44 175 VAL A N 1
ATOM 1336 C CA . VAL A 1 175 ? -15.362 -1.237 -4.168 1.00 85.44 175 VAL A CA 1
ATOM 1337 C C . VAL A 1 175 ? -14.350 -1.217 -3.028 1.00 85.44 175 VAL A C 1
ATOM 1339 O O . VAL A 1 175 ? -13.458 -2.062 -2.999 1.00 85.44 175 VAL A O 1
ATOM 1342 N N . VAL A 1 176 ? -14.508 -0.311 -2.057 1.00 82.50 176 VAL A N 1
ATOM 1343 C CA . VAL A 1 176 ? -13.639 -0.254 -0.874 1.00 82.50 176 VAL A CA 1
ATOM 1344 C C . VAL A 1 176 ? -13.703 -1.572 -0.102 1.00 82.50 176 VAL A C 1
ATOM 1346 O O . VAL A 1 176 ? -12.657 -2.124 0.208 1.00 82.50 176 VAL A O 1
ATOM 1349 N N . GLY A 1 177 ? -14.888 -2.145 0.126 1.00 79.62 177 GLY A N 1
ATOM 1350 C CA . GLY A 1 177 ? -15.039 -3.445 0.787 1.00 79.62 177 GLY A CA 1
ATOM 1351 C C . GLY A 1 177 ? -14.347 -4.587 0.033 1.00 79.62 177 GLY A C 1
ATOM 1352 O O . GLY A 1 177 ? -13.615 -5.382 0.630 1.00 79.62 177 GLY A O 1
ATOM 1353 N N . ALA A 1 178 ? -14.505 -4.639 -1.293 1.00 83.75 178 ALA A N 1
ATOM 1354 C CA . ALA A 1 178 ? -13.833 -5.624 -2.137 1.00 83.75 178 ALA A CA 1
ATOM 1355 C C . ALA A 1 178 ? -12.302 -5.469 -2.098 1.00 83.75 178 ALA A C 1
ATOM 1357 O O . ALA A 1 178 ? -11.582 -6.466 -1.999 1.00 83.75 178 ALA A O 1
ATOM 1358 N N . VAL A 1 179 ? -11.799 -4.234 -2.126 1.00 84.94 179 VAL A N 1
ATOM 1359 C CA . VAL A 1 179 ? -10.368 -3.912 -2.043 1.00 84.94 179 VAL A CA 1
ATOM 1360 C C . VAL A 1 179 ? -9.809 -4.224 -0.652 1.00 84.94 179 VAL A C 1
ATOM 1362 O O . VAL A 1 179 ? -8.772 -4.876 -0.544 1.00 84.94 179 VAL A O 1
ATOM 1365 N N . SER A 1 180 ? -10.520 -3.871 0.419 1.00 81.94 180 SER A N 1
ATOM 1366 C CA . SER A 1 180 ? -10.136 -4.176 1.801 1.00 81.94 180 SER A CA 1
ATOM 1367 C C . SER A 1 180 ? -10.017 -5.679 2.052 1.00 81.94 180 SER A C 1
ATOM 1369 O O . SER A 1 180 ? -9.102 -6.099 2.751 1.00 81.94 180 SER A O 1
ATOM 1371 N N . SER A 1 181 ? -10.842 -6.515 1.409 1.00 83.12 181 SER A N 1
ATOM 1372 C CA . SER A 1 181 ? -10.699 -7.983 1.493 1.00 83.12 181 SER A CA 1
ATOM 1373 C C . SER A 1 181 ? -9.402 -8.529 0.867 1.00 83.12 181 SER A C 1
ATOM 1375 O O . SER A 1 181 ? -9.041 -9.687 1.081 1.00 83.12 181 SER A O 1
ATOM 1377 N N . ARG A 1 182 ? -8.705 -7.706 0.071 1.00 85.44 182 ARG A N 1
ATOM 1378 C CA . ARG A 1 182 ? -7.432 -8.017 -0.604 1.00 85.44 182 ARG A CA 1
ATOM 1379 C C . ARG A 1 182 ? -6.241 -7.311 0.033 1.00 85.44 182 ARG A C 1
ATOM 1381 O O . ARG A 1 182 ? -5.105 -7.621 -0.310 1.00 85.44 182 ARG A O 1
ATOM 1388 N N . MET A 1 183 ? -6.492 -6.371 0.938 1.00 87.81 183 MET A N 1
ATOM 1389 C CA . MET A 1 183 ? -5.479 -5.503 1.514 1.00 87.81 183 MET A CA 1
ATOM 1390 C C . MET A 1 183 ? -5.406 -5.696 3.019 1.00 87.81 183 MET A C 1
ATOM 1392 O O . MET A 1 183 ? -6.177 -5.132 3.793 1.00 87.81 183 MET A O 1
ATOM 1396 N N . VAL A 1 184 ? -4.412 -6.470 3.435 1.00 86.56 184 VAL A N 1
ATOM 1397 C CA . VAL A 1 184 ? -4.097 -6.669 4.845 1.00 86.56 184 VAL A CA 1
ATOM 1398 C C . VAL A 1 184 ? -3.349 -5.441 5.359 1.00 86.56 184 VAL A C 1
ATOM 1400 O O . VAL A 1 184 ? -2.180 -5.247 5.041 1.00 86.56 184 VAL A O 1
ATOM 1403 N N . THR A 1 185 ? -4.014 -4.593 6.150 1.00 87.81 185 THR A N 1
ATOM 1404 C CA . THR A 1 185 ? -3.355 -3.451 6.808 1.00 87.81 185 THR A CA 1
ATOM 1405 C C . THR A 1 185 ? -2.899 -3.828 8.212 1.00 87.81 185 THR A C 1
ATOM 1407 O O . THR A 1 185 ? -3.716 -4.109 9.088 1.00 87.81 185 THR A O 1
ATOM 1410 N N . ILE A 1 186 ? -1.587 -3.781 8.441 1.00 87.81 186 ILE A N 1
ATOM 1411 C CA . ILE A 1 186 ? -0.998 -3.897 9.776 1.00 87.81 186 ILE A CA 1
ATOM 1412 C C . ILE A 1 186 ? -0.907 -2.488 10.360 1.00 87.81 186 ILE A C 1
ATOM 1414 O O . ILE A 1 186 ? -0.052 -1.699 9.961 1.00 87.81 186 ILE A O 1
ATOM 1418 N N . LYS A 1 187 ? -1.802 -2.152 11.293 1.00 85.31 187 LYS A N 1
ATOM 1419 C CA . LYS A 1 187 ? -1.746 -0.865 11.996 1.00 85.31 187 LYS A CA 1
ATOM 1420 C C . LYS A 1 187 ? -0.576 -0.861 12.978 1.00 85.31 187 LYS A C 1
ATOM 1422 O O . LYS A 1 187 ? -0.468 -1.747 13.825 1.00 85.31 187 LYS A O 1
ATOM 1427 N N . VAL A 1 188 ? 0.268 0.160 12.876 1.00 84.81 188 VAL A N 1
ATOM 1428 C CA . VAL A 1 188 ? 1.431 0.360 13.742 1.00 84.81 188 VAL A CA 1
ATOM 1429 C C . VAL A 1 188 ? 1.140 1.538 14.663 1.00 84.81 188 VAL A C 1
ATOM 1431 O O . VAL A 1 188 ? 1.212 2.685 14.248 1.00 84.81 188 VAL A O 1
ATOM 1434 N N . ASN A 1 189 ? 0.748 1.250 15.903 1.00 72.44 189 ASN A N 1
ATOM 1435 C CA . ASN A 1 189 ? 0.322 2.252 16.889 1.00 72.44 189 ASN A CA 1
ATOM 1436 C C . ASN A 1 189 ? 1.203 2.280 18.149 1.00 72.44 189 ASN A C 1
ATOM 1438 O O . ASN A 1 189 ? 0.832 2.892 19.148 1.00 72.44 189 ASN A O 1
ATOM 1442 N N . LYS A 1 190 ? 2.346 1.589 18.126 1.00 76.44 190 LYS A N 1
ATOM 1443 C CA . LYS A 1 190 ? 3.274 1.494 19.255 1.00 76.44 190 LYS A CA 1
ATOM 1444 C C . LYS A 1 190 ? 4.511 2.345 18.996 1.00 76.44 190 LYS A C 1
ATOM 1446 O O . LYS A 1 190 ? 4.994 2.397 17.866 1.00 76.44 190 LYS A O 1
ATOM 1451 N N . ALA A 1 191 ? 5.088 2.898 20.063 1.00 78.12 191 ALA A N 1
ATOM 1452 C CA . ALA A 1 191 ? 6.417 3.514 20.017 1.00 78.12 191 ALA A CA 1
ATOM 1453 C C . ALA A 1 191 ? 7.493 2.528 19.515 1.00 78.12 191 ALA A C 1
ATOM 1455 O O . ALA A 1 191 ? 8.462 2.931 18.882 1.00 78.12 191 ALA A O 1
ATOM 1456 N N . SER A 1 192 ? 7.282 1.224 19.730 1.00 82.31 192 SER A N 1
ATOM 1457 C CA . SER A 1 192 ? 8.150 0.149 19.245 1.00 82.31 192 SER A CA 1
ATOM 1458 C C . SER A 1 192 ? 7.924 -0.251 17.776 1.00 82.31 192 SER A C 1
ATOM 1460 O O . SER A 1 192 ? 8.507 -1.224 17.293 1.00 82.31 192 SER A O 1
ATOM 1462 N N . GLY A 1 193 ? 7.068 0.461 17.041 1.00 85.56 193 GLY A N 1
ATOM 1463 C CA . GLY A 1 193 ? 6.736 0.113 15.665 1.00 85.56 193 GLY A CA 1
ATOM 1464 C C . GLY A 1 193 ? 6.036 -1.249 15.559 1.00 85.56 193 GLY A C 1
ATOM 1465 O O . GLY A 1 193 ? 5.104 -1.550 16.307 1.00 85.56 193 GLY A O 1
ATOM 1466 N N . VAL A 1 194 ? 6.465 -2.068 14.592 1.00 83.94 194 VAL A N 1
ATOM 1467 C CA . VAL A 1 194 ? 5.939 -3.434 14.380 1.00 83.94 194 VAL A CA 1
ATOM 1468 C C . VAL A 1 194 ? 6.486 -4.455 15.380 1.00 83.94 194 VAL A C 1
ATOM 1470 O O . VAL A 1 194 ? 5.952 -5.559 15.461 1.00 83.94 194 VAL A O 1
ATOM 1473 N N . LEU A 1 195 ? 7.541 -4.107 16.120 1.00 85.50 195 LEU A N 1
ATOM 1474 C CA . LEU A 1 195 ? 8.185 -5.013 17.062 1.00 85.50 195 LEU A CA 1
ATOM 1475 C C . LEU A 1 195 ? 7.381 -5.086 18.361 1.00 85.50 195 LEU A C 1
ATOM 1477 O O . LEU A 1 195 ? 6.917 -4.068 18.888 1.00 85.50 195 LEU A O 1
ATOM 1481 N N . ASP A 1 196 ? 7.235 -6.299 18.890 1.00 80.88 196 ASP A N 1
ATOM 1482 C CA . ASP A 1 196 ? 6.615 -6.505 20.199 1.00 80.88 196 ASP A CA 1
ATOM 1483 C C . ASP A 1 196 ? 7.587 -6.204 21.351 1.00 80.88 196 ASP A C 1
ATOM 1485 O O . ASP A 1 196 ? 7.142 -5.704 22.382 1.00 80.88 196 ASP A O 1
ATOM 1489 N N . THR A 1 197 ? 8.891 -6.424 21.155 1.00 85.75 197 THR A N 1
ATOM 1490 C CA . THR A 1 197 ? 9.968 -6.096 22.105 1.00 85.75 197 THR A CA 1
ATOM 1491 C C . THR A 1 197 ? 11.194 -5.530 21.377 1.00 85.75 197 THR A C 1
ATOM 1493 O O . THR A 1 197 ? 11.380 -5.757 20.178 1.00 85.75 197 THR A O 1
ATOM 1496 N N . VAL A 1 198 ? 12.032 -4.771 22.092 1.00 89.38 198 VAL A N 1
ATOM 1497 C CA . VAL A 1 198 ? 13.375 -4.395 21.614 1.00 89.38 198 VAL A CA 1
ATOM 1498 C C . VAL A 1 198 ? 14.269 -5.634 21.744 1.00 89.38 198 VAL A C 1
ATOM 1500 O O . VAL A 1 198 ? 14.267 -6.230 22.819 1.00 89.38 198 VAL A O 1
ATOM 1503 N N . PRO A 1 199 ? 14.999 -6.065 20.698 1.00 89.88 199 PRO A N 1
ATOM 1504 C CA . PRO A 1 199 ? 15.927 -7.185 20.842 1.00 89.88 199 PRO A CA 1
ATOM 1505 C C . PRO A 1 199 ? 17.067 -6.835 21.810 1.00 89.88 199 PRO A C 1
ATOM 1507 O O . PRO A 1 199 ? 17.618 -5.743 21.704 1.00 89.88 199 PRO A O 1
ATOM 1510 N N . ASP A 1 200 ? 17.468 -7.782 22.663 1.00 91.06 200 ASP A N 1
ATOM 1511 C CA . ASP A 1 200 ? 18.369 -7.585 23.821 1.00 91.06 200 ASP A CA 1
ATOM 1512 C C . ASP A 1 200 ? 19.691 -6.855 23.530 1.00 91.06 200 ASP A C 1
ATOM 1514 O O . ASP A 1 200 ? 20.282 -6.244 24.415 1.00 91.06 200 ASP A O 1
ATOM 1518 N N . ARG A 1 201 ? 20.175 -6.914 22.286 1.00 95.38 201 ARG A N 1
ATOM 1519 C CA . ARG A 1 201 ? 21.442 -6.301 21.856 1.00 95.38 201 ARG A CA 1
ATOM 1520 C C . ARG A 1 201 ? 21.337 -4.833 21.431 1.00 95.38 201 ARG A C 1
ATOM 1522 O O . ARG A 1 201 ? 22.320 -4.298 20.929 1.00 95.38 201 ARG A O 1
ATOM 1529 N N . TYR A 1 202 ? 20.158 -4.230 21.530 1.00 95.81 202 TYR A N 1
ATOM 1530 C CA . TYR A 1 202 ? 19.920 -2.845 21.135 1.00 95.81 202 TYR A CA 1
ATOM 1531 C C . TYR A 1 202 ? 19.311 -2.066 22.287 1.00 95.81 202 TYR A C 1
ATOM 1533 O O . TYR A 1 202 ? 18.460 -2.576 23.012 1.00 95.81 202 TYR A O 1
ATOM 1541 N N . GLU A 1 203 ? 19.695 -0.803 22.403 1.00 95.88 203 GLU A N 1
ATOM 1542 C CA . GLU A 1 203 ? 19.176 0.092 23.432 1.00 95.88 203 GLU A CA 1
ATOM 1543 C C . GLU A 1 203 ? 17.704 0.445 23.169 1.00 95.88 203 GLU A C 1
ATOM 1545 O O . GLU A 1 203 ? 16.897 0.590 24.086 1.00 95.88 203 GLU A O 1
ATOM 1550 N N . ASN A 1 204 ? 17.326 0.578 21.894 1.00 94.06 204 ASN A N 1
ATOM 1551 C CA . ASN A 1 204 ? 15.980 0.971 21.494 1.00 94.06 204 ASN A CA 1
ATOM 1552 C C . ASN A 1 204 ? 15.596 0.453 20.095 1.00 94.06 204 ASN A C 1
ATOM 1554 O O . ASN A 1 204 ? 16.410 -0.058 19.323 1.00 94.06 204 ASN A O 1
ATOM 1558 N N . VAL A 1 205 ? 14.313 0.603 19.746 1.00 93.31 205 VAL A N 1
ATOM 1559 C CA . VAL A 1 205 ? 13.774 0.162 18.446 1.00 93.31 205 VAL A CA 1
ATOM 1560 C C . VAL A 1 205 ? 14.416 0.882 17.262 1.00 93.31 205 VAL A C 1
ATOM 1562 O O . VAL A 1 205 ? 14.600 0.264 16.213 1.00 93.31 205 VAL A O 1
ATOM 1565 N N . SER A 1 206 ? 14.760 2.164 17.402 1.00 93.38 206 SER A N 1
ATOM 1566 C CA . SER A 1 206 ? 15.365 2.937 16.313 1.00 93.38 206 SER A CA 1
ATOM 1567 C C . SER A 1 206 ? 16.728 2.370 15.927 1.00 93.38 206 SER A C 1
ATOM 1569 O O . SER A 1 206 ? 16.996 2.183 14.739 1.00 93.38 206 SER A O 1
ATOM 1571 N N . GLU A 1 207 ? 17.553 2.026 16.916 1.00 96.56 207 GLU A N 1
ATOM 1572 C CA . GLU A 1 207 ? 18.844 1.370 16.709 1.00 96.56 207 GLU A CA 1
ATOM 1573 C C . GLU A 1 207 ? 18.673 -0.011 16.057 1.00 96.56 207 GLU A C 1
ATOM 1575 O O . GLU A 1 207 ? 19.289 -0.294 15.024 1.00 96.56 207 GLU A O 1
ATOM 1580 N N . ALA A 1 208 ? 17.763 -0.838 16.587 1.00 94.75 208 ALA A N 1
ATOM 1581 C CA . ALA A 1 208 ? 17.464 -2.157 16.034 1.00 94.75 208 ALA A CA 1
ATOM 1582 C C . ALA A 1 208 ? 17.022 -2.080 14.558 1.00 94.75 208 ALA A C 1
ATOM 1584 O O . ALA A 1 208 ? 17.505 -2.836 13.708 1.00 94.75 208 ALA A O 1
ATOM 1585 N N . ALA A 1 209 ? 16.137 -1.135 14.228 1.00 93.88 209 ALA A N 1
ATOM 1586 C CA . ALA A 1 209 ? 15.643 -0.920 12.871 1.00 93.88 209 ALA A CA 1
ATOM 1587 C C . ALA A 1 209 ? 16.733 -0.384 11.929 1.00 93.88 209 ALA A C 1
ATOM 1589 O O . ALA A 1 209 ? 16.827 -0.832 10.782 1.00 93.88 209 ALA A O 1
ATOM 1590 N N . ALA A 1 210 ? 17.575 0.547 12.391 1.00 95.56 210 ALA A N 1
ATOM 1591 C CA . ALA A 1 210 ? 18.702 1.063 11.617 1.00 95.56 210 ALA A CA 1
ATOM 1592 C C . ALA A 1 210 ? 19.710 -0.049 11.294 1.00 95.56 210 ALA A C 1
ATOM 1594 O O . ALA A 1 210 ? 20.142 -0.192 10.145 1.00 95.56 210 ALA A O 1
ATOM 1595 N N . HIS A 1 211 ? 20.020 -0.891 12.281 1.00 96.38 211 HIS A N 1
ATOM 1596 C CA . HIS A 1 211 ? 20.895 -2.036 12.089 1.00 96.38 211 HIS A CA 1
ATOM 1597 C C . HIS A 1 211 ? 20.292 -3.049 1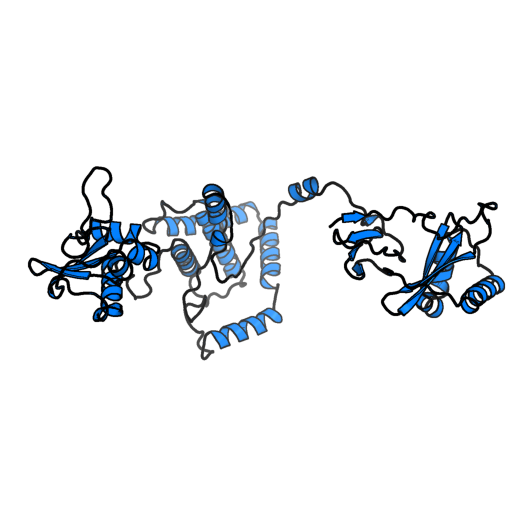1.104 1.00 96.38 211 HIS A C 1
ATOM 1599 O O . HIS A 1 211 ? 20.980 -3.482 10.178 1.00 96.38 211 HIS A O 1
ATOM 1605 N N . LEU A 1 212 ? 19.001 -3.383 11.228 1.00 93.62 212 LEU A N 1
ATOM 1606 C CA . LEU A 1 212 ? 18.313 -4.271 10.283 1.00 93.62 212 LEU A CA 1
ATOM 1607 C C . LEU A 1 212 ? 18.372 -3.733 8.845 1.00 93.62 212 LEU A C 1
ATOM 1609 O O . LEU A 1 212 ? 18.747 -4.471 7.936 1.00 93.62 212 LEU A O 1
ATOM 1613 N N . ARG A 1 213 ? 18.089 -2.439 8.635 1.00 95.88 213 ARG A N 1
ATOM 1614 C CA . ARG A 1 213 ? 18.182 -1.800 7.309 1.00 95.88 213 ARG A CA 1
ATOM 1615 C C . ARG A 1 213 ? 19.582 -1.921 6.711 1.00 95.88 213 ARG A C 1
ATOM 1617 O O . ARG A 1 213 ? 19.708 -2.294 5.547 1.00 95.88 213 ARG A O 1
ATOM 1624 N N . LYS A 1 214 ? 20.628 -1.653 7.502 1.00 97.38 214 LYS A N 1
ATOM 1625 C CA . LYS A 1 214 ? 22.029 -1.774 7.062 1.00 97.38 214 LYS A CA 1
ATOM 1626 C C . LYS A 1 214 ? 22.361 -3.197 6.604 1.00 97.38 214 LYS A C 1
ATOM 1628 O O . LYS A 1 214 ? 23.044 -3.364 5.595 1.00 97.38 214 LYS A O 1
ATOM 1633 N N . HIS A 1 215 ? 21.875 -4.212 7.318 1.00 95.62 215 HIS A N 1
ATOM 1634 C CA . HIS A 1 215 ? 22.087 -5.614 6.944 1.00 95.62 215 HIS A CA 1
ATOM 1635 C C . HIS A 1 215 ? 21.287 -6.023 5.713 1.00 95.62 215 HIS A C 1
ATOM 1637 O O . HIS A 1 215 ? 21.862 -6.639 4.820 1.00 95.62 215 HIS A O 1
ATOM 1643 N N . CYS A 1 216 ? 20.014 -5.636 5.611 1.00 94.62 216 CYS A N 1
ATOM 1644 C CA . CYS A 1 216 ? 19.194 -5.915 4.431 1.00 94.62 216 CYS A CA 1
ATOM 1645 C C . CYS A 1 216 ? 19.746 -5.242 3.167 1.00 94.62 216 CYS A C 1
ATOM 1647 O O . CYS A 1 216 ? 19.719 -5.850 2.106 1.00 94.62 216 CYS A O 1
ATOM 1649 N N . ALA A 1 217 ? 20.309 -4.032 3.269 1.00 95.06 217 ALA A N 1
ATOM 1650 C CA . ALA A 1 217 ? 20.929 -3.349 2.130 1.00 95.06 217 ALA A CA 1
ATOM 1651 C C . ALA A 1 217 ? 22.134 -4.114 1.549 1.00 95.06 217 ALA A C 1
ATOM 1653 O O . ALA A 1 217 ? 22.440 -3.980 0.368 1.00 95.06 217 ALA A O 1
ATOM 1654 N N . ARG A 1 218 ? 22.813 -4.921 2.373 1.00 96.44 218 ARG A N 1
ATOM 1655 C CA . ARG A 1 218 ? 23.968 -5.740 1.971 1.00 96.44 218 ARG A CA 1
ATOM 1656 C C . ARG A 1 218 ? 23.591 -7.180 1.629 1.00 96.44 218 ARG A C 1
ATOM 1658 O O . ARG A 1 218 ? 24.284 -7.809 0.843 1.00 96.44 218 ARG A O 1
ATOM 1665 N N . ASN A 1 219 ? 22.512 -7.689 2.220 1.00 95.00 219 ASN A N 1
ATOM 1666 C CA . ASN A 1 219 ? 22.110 -9.092 2.159 1.00 95.00 219 ASN A CA 1
ATOM 1667 C C . ASN A 1 219 ? 20.622 -9.186 1.788 1.00 95.00 219 ASN A C 1
ATOM 1669 O O . ASN A 1 219 ? 19.763 -9.385 2.650 1.00 95.00 219 ASN A O 1
ATOM 1673 N N . TYR A 1 220 ? 20.302 -9.025 0.504 1.00 93.81 220 TYR A N 1
ATOM 1674 C CA . TYR A 1 220 ? 18.929 -9.084 -0.006 1.00 93.81 220 TYR A CA 1
ATOM 1675 C C . TYR A 1 220 ? 18.755 -10.185 -1.057 1.00 93.81 220 TYR A C 1
ATOM 1677 O O . TYR A 1 220 ? 19.713 -10.741 -1.578 1.00 93.81 220 TYR A O 1
ATOM 1685 N N . ALA A 1 221 ? 17.500 -10.527 -1.354 1.00 92.50 221 ALA A N 1
ATOM 1686 C CA . ALA A 1 221 ? 17.094 -11.513 -2.364 1.00 92.50 221 ALA A CA 1
ATOM 1687 C C . ALA A 1 221 ? 17.555 -12.976 -2.161 1.00 92.50 221 ALA A C 1
ATOM 1689 O O . ALA A 1 221 ? 17.122 -13.838 -2.925 1.00 92.50 221 ALA A O 1
ATOM 1690 N N . HIS A 1 222 ? 18.346 -13.305 -1.134 1.00 94.44 222 HIS A N 1
ATOM 1691 C CA . HIS A 1 222 ? 18.770 -14.693 -0.894 1.00 94.44 222 HIS A CA 1
ATOM 1692 C C . HIS A 1 222 ? 17.615 -15.623 -0.479 1.00 94.44 222 HIS A C 1
ATOM 1694 O O . HIS A 1 222 ? 17.394 -16.618 -1.173 1.00 94.44 222 HIS A O 1
ATOM 1700 N N . PRO A 1 223 ? 16.817 -15.321 0.571 1.00 93.44 223 PRO A N 1
ATOM 1701 C CA . PRO A 1 223 ? 15.837 -16.288 1.073 1.00 93.44 223 PRO A CA 1
ATOM 1702 C C . PRO A 1 223 ? 14.745 -16.609 0.051 1.00 93.44 223 PRO A C 1
ATOM 1704 O O . PRO A 1 223 ? 14.343 -17.759 -0.077 1.00 93.44 223 PRO A O 1
ATOM 1707 N N . GLY A 1 224 ? 14.306 -15.609 -0.723 1.00 93.38 224 GLY A N 1
ATOM 1708 C CA . GLY A 1 224 ? 13.286 -15.793 -1.757 1.00 93.38 224 GLY A CA 1
ATOM 1709 C C . GLY A 1 224 ? 13.739 -16.720 -2.887 1.00 93.38 224 GLY A C 1
ATOM 1710 O O . GLY A 1 224 ? 12.982 -17.596 -3.294 1.00 93.38 224 GLY A O 1
ATOM 1711 N N . ARG A 1 225 ? 14.989 -16.581 -3.354 1.00 96.38 225 ARG A N 1
ATOM 1712 C CA . ARG A 1 225 ? 15.556 -17.457 -4.394 1.00 96.38 225 ARG A CA 1
ATOM 1713 C C . ARG A 1 225 ? 15.692 -18.895 -3.907 1.00 96.38 225 ARG A C 1
ATOM 1715 O O . ARG A 1 225 ? 15.299 -19.812 -4.618 1.00 96.38 225 ARG A O 1
ATOM 1722 N N . ILE A 1 226 ? 16.199 -19.083 -2.687 1.00 97.69 226 ILE A N 1
ATOM 1723 C CA . ILE A 1 226 ? 16.349 -20.423 -2.109 1.00 97.69 226 ILE A CA 1
ATOM 1724 C C . ILE A 1 226 ? 14.969 -21.053 -1.873 1.00 97.69 226 ILE A C 1
ATOM 1726 O O . ILE A 1 226 ? 14.768 -22.211 -2.215 1.00 97.69 226 ILE A O 1
ATOM 1730 N N . PHE A 1 227 ? 13.992 -20.296 -1.363 1.00 97.75 227 PHE A N 1
ATOM 1731 C CA . PHE A 1 227 ? 12.621 -20.784 -1.181 1.00 97.75 227 PHE A CA 1
ATOM 1732 C C . PHE A 1 227 ? 11.989 -21.245 -2.501 1.00 97.75 227 PHE A C 1
ATOM 1734 O O . PHE A 1 227 ? 11.386 -22.315 -2.550 1.00 97.75 227 PHE A O 1
ATOM 1741 N N . ALA A 1 228 ? 12.154 -20.467 -3.577 1.00 97.19 228 ALA A N 1
ATOM 1742 C CA . ALA A 1 228 ? 11.660 -20.833 -4.901 1.00 97.19 228 ALA A CA 1
ATOM 1743 C C . ALA A 1 228 ? 12.336 -22.106 -5.435 1.00 97.19 228 ALA A C 1
ATOM 1745 O O . ALA A 1 228 ? 11.640 -23.005 -5.897 1.00 97.19 228 ALA A O 1
ATOM 1746 N N . ALA A 1 229 ? 13.663 -22.221 -5.307 1.00 97.88 229 ALA A N 1
ATOM 1747 C CA . ALA A 1 229 ? 14.391 -23.430 -5.696 1.00 97.88 229 ALA A CA 1
ATOM 1748 C C . ALA A 1 229 ? 13.890 -24.665 -4.928 1.00 97.88 229 ALA A C 1
ATOM 1750 O O . ALA A 1 229 ? 13.573 -25.679 -5.540 1.00 97.88 229 ALA A O 1
ATOM 1751 N N . ARG A 1 230 ? 13.701 -24.552 -3.605 1.00 98.44 230 ARG A N 1
ATOM 1752 C CA . ARG A 1 230 ? 13.163 -25.640 -2.771 1.00 98.44 230 ARG A CA 1
ATOM 1753 C C . ARG A 1 230 ? 11.734 -26.037 -3.134 1.00 98.44 230 ARG A C 1
ATOM 1755 O O . ARG A 1 230 ? 11.397 -27.214 -3.049 1.00 98.44 230 ARG A O 1
ATOM 1762 N N . LEU A 1 231 ? 10.893 -25.082 -3.536 1.00 98.12 231 LEU A N 1
ATOM 1763 C CA . LEU A 1 231 ? 9.553 -25.384 -4.043 1.00 98.12 231 LEU A CA 1
ATOM 1764 C C . LEU A 1 231 ? 9.608 -26.168 -5.356 1.00 98.12 231 LEU A C 1
ATOM 1766 O O . LEU A 1 231 ? 8.865 -27.133 -5.496 1.00 98.12 231 LEU A O 1
ATOM 1770 N N . VAL A 1 232 ? 10.481 -25.772 -6.287 1.00 98.19 232 VAL A N 1
ATOM 1771 C CA . VAL A 1 232 ? 10.666 -26.471 -7.569 1.00 98.19 232 VAL A CA 1
ATOM 1772 C C . VAL A 1 232 ? 11.206 -27.882 -7.345 1.00 98.19 232 VAL A C 1
ATOM 1774 O O . VAL A 1 232 ? 10.650 -28.825 -7.892 1.00 98.19 232 VAL A O 1
ATOM 1777 N N . GLU A 1 233 ? 12.226 -28.043 -6.499 1.00 98.25 233 GLU A N 1
ATOM 1778 C CA . GLU A 1 233 ? 12.777 -29.354 -6.126 1.00 98.25 233 GLU A CA 1
ATOM 1779 C C . GLU A 1 233 ? 11.700 -30.265 -5.518 1.00 98.25 233 GLU A C 1
ATOM 1781 O O . GLU A 1 233 ? 11.517 -31.392 -5.967 1.00 98.25 233 GLU A O 1
ATOM 1786 N N . ALA A 1 234 ? 10.940 -29.764 -4.537 1.00 98.25 234 ALA A N 1
ATOM 1787 C CA . ALA A 1 234 ? 9.889 -30.543 -3.886 1.00 98.25 234 ALA A CA 1
ATOM 1788 C C . ALA A 1 234 ? 8.735 -30.901 -4.838 1.00 98.25 234 ALA A C 1
ATOM 1790 O O . ALA A 1 234 ? 8.140 -31.966 -4.695 1.00 98.25 234 ALA A O 1
ATOM 1791 N N . ALA A 1 235 ? 8.409 -30.023 -5.791 1.00 98.25 235 ALA A N 1
ATOM 1792 C CA . ALA A 1 235 ? 7.397 -30.295 -6.808 1.00 98.25 235 ALA A CA 1
ATOM 1793 C C . ALA A 1 235 ? 7.882 -31.324 -7.839 1.00 98.25 235 ALA A C 1
ATOM 1795 O O . ALA A 1 235 ? 7.104 -32.177 -8.251 1.00 98.25 235 ALA A O 1
ATOM 1796 N N . ALA A 1 236 ? 9.158 -31.264 -8.230 1.00 97.75 236 ALA A N 1
ATOM 1797 C CA . ALA A 1 236 ? 9.763 -32.224 -9.150 1.00 97.75 236 ALA A CA 1
ATOM 1798 C C . ALA A 1 236 ? 9.879 -33.632 -8.543 1.00 97.75 236 ALA A C 1
ATOM 1800 O O . ALA A 1 236 ? 9.806 -34.612 -9.277 1.00 97.75 236 ALA A O 1
ATOM 1801 N N . GLU A 1 237 ? 10.053 -33.735 -7.220 1.00 98.38 237 GLU A N 1
ATOM 1802 C CA . GLU A 1 237 ? 10.031 -35.015 -6.505 1.00 98.38 237 GLU A CA 1
ATOM 1803 C C . GLU A 1 237 ? 8.615 -35.612 -6.455 1.00 98.38 237 GLU A C 1
ATOM 1805 O O . GLU A 1 237 ? 8.432 -36.774 -6.807 1.00 98.38 237 GLU A O 1
ATOM 1810 N N . ASP A 1 238 ? 7.624 -34.832 -6.002 1.00 98.38 238 ASP A N 1
ATOM 1811 C CA . ASP A 1 238 ? 6.228 -35.270 -5.865 1.00 98.38 238 ASP A CA 1
ATOM 1812 C C . ASP A 1 238 ? 5.290 -34.056 -5.674 1.00 98.38 238 ASP A C 1
ATOM 1814 O O . ASP A 1 238 ? 5.073 -33.557 -4.558 1.00 98.38 238 ASP A O 1
ATOM 1818 N N . GLU A 1 239 ? 4.732 -33.552 -6.780 1.00 98.06 239 GLU A N 1
ATOM 1819 C CA . GLU A 1 239 ? 3.867 -32.367 -6.779 1.00 98.06 239 GLU A CA 1
ATOM 1820 C C . GLU A 1 239 ? 2.595 -32.566 -5.935 1.00 98.06 239 GLU A C 1
ATOM 1822 O O . GLU A 1 239 ? 2.205 -31.671 -5.173 1.00 98.06 239 GLU A O 1
ATOM 1827 N N . ASP A 1 240 ? 1.964 -33.738 -6.008 1.00 98.12 240 ASP A N 1
ATOM 1828 C CA . ASP A 1 240 ? 0.716 -34.029 -5.297 1.00 98.12 240 ASP A CA 1
ATOM 1829 C C . ASP A 1 240 ? 0.930 -34.085 -3.783 1.00 98.12 240 ASP A C 1
ATOM 1831 O O . ASP A 1 240 ? 0.141 -33.537 -2.994 1.00 98.12 240 ASP A O 1
ATOM 1835 N N . LYS A 1 241 ? 2.048 -34.667 -3.346 1.00 98.19 241 LYS A N 1
ATOM 1836 C CA . LYS A 1 241 ? 2.465 -34.649 -1.944 1.00 98.19 241 LYS A CA 1
ATOM 1837 C C . LYS A 1 241 ? 2.781 -33.236 -1.474 1.00 98.19 241 LYS A C 1
ATOM 1839 O O . LYS A 1 241 ? 2.400 -32.889 -0.350 1.00 98.19 241 LYS A O 1
ATOM 1844 N N . LEU A 1 242 ? 3.428 -32.396 -2.289 1.00 98.31 242 LEU A N 1
ATOM 1845 C CA . LEU A 1 242 ? 3.663 -30.987 -1.948 1.00 98.31 242 LEU A CA 1
ATOM 1846 C C . LEU A 1 242 ? 2.339 -30.223 -1.795 1.00 98.31 242 LEU A C 1
ATOM 1848 O O . LEU A 1 242 ? 2.131 -29.551 -0.778 1.00 98.31 242 LEU A O 1
ATOM 1852 N N . ARG A 1 243 ? 1.407 -30.373 -2.743 1.00 98.19 243 ARG A N 1
ATOM 1853 C CA . ARG A 1 243 ? 0.064 -29.768 -2.683 1.00 98.19 243 ARG A CA 1
ATOM 1854 C C . ARG A 1 243 ? -0.694 -30.206 -1.434 1.00 98.19 243 ARG A C 1
ATOM 1856 O O . ARG A 1 243 ? -1.204 -29.360 -0.696 1.00 98.19 243 ARG A O 1
ATOM 1863 N N . THR A 1 244 ? -0.683 -31.502 -1.131 1.00 98.12 244 THR A N 1
ATOM 1864 C CA . THR A 1 244 ? -1.299 -32.070 0.078 1.00 98.12 244 THR A CA 1
ATOM 1865 C C . THR A 1 244 ? -0.670 -31.495 1.348 1.00 98.12 244 THR A C 1
ATOM 1867 O O . THR A 1 244 ? -1.367 -31.135 2.299 1.00 98.12 244 THR A O 1
ATOM 1870 N N . GLN A 1 245 ? 0.656 -31.342 1.373 1.00 98.25 245 GLN A N 1
ATOM 1871 C CA . GLN A 1 245 ? 1.373 -30.736 2.493 1.00 98.25 245 GLN A CA 1
ATOM 1872 C C . GLN A 1 245 ? 1.005 -29.262 2.709 1.00 98.25 245 GLN A C 1
ATOM 1874 O O . GLN A 1 245 ? 0.870 -28.842 3.867 1.00 98.25 245 GLN A O 1
ATOM 1879 N N . ILE A 1 246 ? 0.852 -28.484 1.635 1.00 98.50 246 ILE A N 1
ATOM 1880 C CA . ILE A 1 246 ? 0.413 -27.084 1.695 1.00 98.50 246 ILE A CA 1
ATOM 1881 C C . ILE A 1 246 ? -1.028 -27.021 2.211 1.00 98.50 246 ILE A C 1
ATOM 1883 O O . ILE A 1 246 ? -1.285 -26.348 3.212 1.00 98.50 246 ILE A O 1
ATOM 1887 N N . ALA A 1 247 ? -1.943 -27.789 1.614 1.00 98.25 247 ALA A N 1
ATOM 1888 C CA . ALA A 1 247 ? -3.352 -27.835 2.003 1.00 98.25 247 ALA A CA 1
ATOM 1889 C C . ALA A 1 247 ? -3.541 -28.253 3.471 1.00 98.25 247 ALA A C 1
ATOM 1891 O O . ALA A 1 247 ? -4.318 -27.634 4.203 1.00 98.25 247 ALA A O 1
ATOM 1892 N N . LYS A 1 248 ? -2.773 -29.246 3.944 1.00 98.31 248 LYS A N 1
ATOM 1893 C CA . LYS A 1 248 ? -2.774 -29.682 5.349 1.00 98.31 248 LYS A CA 1
ATOM 1894 C C . LYS A 1 248 ? -2.363 -28.555 6.299 1.00 98.31 248 LYS A C 1
ATOM 1896 O O . LYS A 1 248 ? -3.003 -28.366 7.330 1.00 98.31 248 LYS A O 1
ATOM 1901 N N . ARG A 1 249 ? -1.320 -27.786 5.963 1.00 98.38 249 ARG A N 1
ATOM 1902 C CA . ARG A 1 249 ? -0.857 -26.648 6.784 1.00 98.38 249 ARG A CA 1
ATOM 1903 C C . ARG A 1 249 ? -1.869 -25.510 6.800 1.00 98.38 249 ARG A C 1
ATOM 1905 O O . ARG A 1 249 ? -2.146 -24.972 7.868 1.00 98.38 249 ARG A O 1
ATOM 1912 N N . MET A 1 250 ? -2.442 -25.182 5.642 1.00 98.44 250 MET A N 1
ATOM 1913 C CA . MET A 1 250 ? -3.506 -24.182 5.547 1.00 98.44 250 MET A CA 1
ATOM 1914 C C . MET A 1 250 ? -4.711 -24.585 6.406 1.00 98.44 250 MET A C 1
ATOM 1916 O O . MET A 1 250 ? -5.175 -23.791 7.221 1.00 98.44 250 MET A O 1
ATOM 1920 N N . SER A 1 251 ? -5.163 -25.837 6.291 1.00 97.94 251 SER A N 1
ATOM 1921 C CA . SER A 1 251 ? -6.295 -26.373 7.060 1.00 97.94 251 SER A CA 1
ATOM 1922 C C . SER A 1 251 ? -6.028 -26.366 8.565 1.00 97.94 251 SER A C 1
ATOM 1924 O O . SER A 1 251 ? -6.905 -25.993 9.340 1.00 97.94 251 SER A O 1
ATOM 1926 N N . ALA A 1 252 ? -4.807 -26.707 8.991 1.00 97.69 252 ALA A N 1
ATOM 1927 C CA . ALA A 1 252 ? -4.417 -26.644 10.398 1.00 97.69 252 ALA A CA 1
ATOM 1928 C C . ALA A 1 252 ? -4.524 -25.216 10.962 1.00 97.69 252 ALA A C 1
ATOM 1930 O O . ALA A 1 252 ? -5.075 -25.022 12.045 1.00 97.69 252 ALA A O 1
ATOM 1931 N N . PHE A 1 253 ? -4.058 -24.208 10.215 1.00 97.50 253 PHE A N 1
ATOM 1932 C CA . PHE A 1 253 ? -4.182 -22.810 10.632 1.00 97.50 253 PHE A CA 1
ATOM 1933 C C . PHE A 1 253 ? -5.640 -22.337 10.654 1.00 97.50 253 PHE A C 1
ATOM 1935 O O . PHE A 1 253 ? -6.063 -21.696 11.613 1.00 97.50 253 PHE A O 1
ATOM 1942 N N . LEU A 1 254 ? -6.435 -22.688 9.638 1.00 96.50 254 LEU A N 1
ATOM 1943 C CA . LEU A 1 254 ? -7.866 -22.366 9.603 1.00 96.50 254 LEU A CA 1
ATOM 1944 C C . LEU A 1 254 ? -8.626 -23.006 10.775 1.00 96.50 254 LEU A C 1
ATOM 1946 O O . LEU A 1 254 ? -9.498 -22.361 11.350 1.00 96.50 254 LEU A O 1
ATOM 1950 N N . GLY A 1 255 ? -8.256 -24.224 11.183 1.00 96.31 255 GLY A N 1
ATOM 1951 C CA . GLY A 1 255 ? -8.800 -24.877 12.376 1.00 96.31 255 GLY A CA 1
ATOM 1952 C C . GLY A 1 255 ? -8.461 -24.140 13.677 1.00 96.31 255 GLY A C 1
ATOM 1953 O O . GLY A 1 255 ? -9.306 -24.009 14.556 1.00 96.31 255 GLY A O 1
ATOM 1954 N N . GLN A 1 256 ? -7.252 -23.590 13.800 1.00 95.75 256 GLN A N 1
ATOM 1955 C CA . GLN A 1 256 ? -6.893 -22.730 14.939 1.00 95.75 256 GLN A CA 1
ATOM 1956 C C . GLN A 1 256 ? -7.653 -21.398 14.908 1.00 95.75 256 GLN A C 1
ATOM 1958 O O . GLN A 1 256 ? -8.024 -20.854 15.949 1.00 95.75 256 GLN A O 1
ATOM 1963 N N . LEU A 1 257 ? -7.902 -20.870 13.709 1.00 94.19 257 LEU A N 1
ATOM 1964 C CA . LEU A 1 257 ? -8.635 -19.628 13.517 1.00 94.19 257 LEU A CA 1
ATOM 1965 C C . LEU A 1 257 ? -10.124 -19.779 13.863 1.00 94.19 257 LEU A C 1
ATOM 1967 O O . LEU A 1 257 ? -10.687 -18.893 14.504 1.00 94.19 257 LEU A O 1
ATOM 1971 N N . SER A 1 258 ? -10.758 -20.897 13.499 1.00 92.31 258 SER A N 1
ATOM 1972 C CA . SER A 1 258 ? -12.171 -21.167 13.809 1.00 92.31 258 SER A CA 1
ATOM 1973 C C . SER A 1 258 ? -12.426 -21.349 15.307 1.00 92.31 258 SER A C 1
ATOM 1975 O O . SER A 1 258 ? -13.485 -20.974 15.804 1.00 92.31 258 SER A O 1
ATOM 1977 N N . GLN A 1 259 ? -11.433 -21.834 16.058 1.00 92.06 259 GLN A N 1
ATOM 1978 C CA . GLN A 1 259 ? -11.501 -21.923 17.521 1.00 92.06 259 GLN A CA 1
ATOM 1979 C C . GLN A 1 259 ? -11.515 -20.546 18.208 1.00 92.06 259 GLN A C 1
ATOM 1981 O O . GLN A 1 259 ? -11.911 -20.435 19.373 1.00 92.06 259 GLN A O 1
ATOM 1986 N N . ARG A 1 260 ? -11.119 -19.466 17.517 1.00 86.56 260 ARG A N 1
ATOM 1987 C CA . ARG A 1 260 ? -11.225 -18.108 18.062 1.00 86.56 260 ARG A CA 1
ATOM 1988 C C . ARG A 1 260 ? -12.663 -17.602 17.941 1.00 86.56 260 ARG A C 1
ATOM 1990 O O . ARG A 1 260 ? -13.180 -17.416 16.843 1.00 86.56 260 ARG A O 1
ATOM 1997 N N . ARG A 1 261 ? -13.299 -17.308 19.085 1.00 64.44 261 ARG A N 1
ATOM 1998 C CA . ARG A 1 261 ? -14.651 -16.716 19.139 1.00 64.44 261 ARG A CA 1
ATOM 1999 C C . ARG A 1 261 ? -14.727 -15.469 18.235 1.00 64.44 261 ARG A C 1
ATOM 2001 O O . ARG A 1 261 ? -13.875 -14.588 18.350 1.00 64.44 261 ARG A O 1
ATOM 2008 N N . ARG A 1 262 ? -15.796 -15.361 17.429 1.00 66.75 262 ARG A N 1
ATOM 2009 C CA . ARG A 1 262 ? -16.170 -14.218 16.558 1.00 66.75 262 ARG A CA 1
ATOM 2010 C C . ARG A 1 262 ? -15.475 -14.105 15.190 1.00 66.75 262 ARG A C 1
ATOM 2012 O O . ARG A 1 262 ? -15.387 -13.001 14.666 1.00 66.75 262 ARG A O 1
ATOM 2019 N N . THR A 1 263 ? -14.975 -15.174 14.573 1.00 70.25 263 THR A N 1
ATOM 2020 C CA . THR A 1 263 ? -14.442 -15.113 13.185 1.00 70.25 263 THR A CA 1
ATOM 2021 C C . THR A 1 263 ? -15.521 -15.122 12.088 1.00 70.25 263 THR A C 1
ATOM 2023 O O . THR A 1 263 ? -15.183 -15.075 10.905 1.00 70.25 263 THR A O 1
ATOM 2026 N N . ASP A 1 264 ? -16.804 -15.105 12.462 1.00 72.56 264 ASP A N 1
ATOM 2027 C CA . ASP A 1 264 ? -17.952 -15.197 11.539 1.00 72.56 264 ASP A CA 1
ATOM 2028 C C . ASP A 1 264 ? -18.130 -13.962 10.637 1.00 72.56 264 ASP A C 1
ATOM 2030 O O . ASP A 1 264 ? -18.740 -14.053 9.578 1.00 72.56 264 ASP A O 1
ATOM 2034 N N . GLY A 1 265 ? -17.583 -12.806 11.032 1.00 77.69 265 GLY A N 1
ATOM 2035 C CA . GLY A 1 265 ? -17.650 -11.567 10.244 1.00 77.69 265 GLY A CA 1
ATOM 2036 C C . GLY A 1 265 ? -16.471 -11.345 9.293 1.00 77.69 265 GLY A C 1
ATOM 2037 O O . GLY A 1 265 ? -16.520 -10.437 8.464 1.00 77.69 265 GLY A O 1
ATOM 2038 N N . THR A 1 266 ? -15.402 -12.136 9.409 1.00 82.06 266 THR A N 1
ATOM 2039 C CA . THR A 1 266 ? -14.192 -11.941 8.606 1.00 82.06 266 THR A CA 1
ATOM 2040 C C . THR A 1 266 ? -14.350 -12.588 7.237 1.00 82.06 266 THR A C 1
ATOM 2042 O O . THR A 1 266 ? -14.766 -13.742 7.138 1.00 82.06 266 THR A O 1
ATOM 2045 N N . SER A 1 267 ? -13.943 -11.882 6.181 1.00 87.25 267 SER A N 1
ATOM 2046 C CA . SER A 1 267 ? -13.929 -12.427 4.821 1.00 87.25 267 SER A CA 1
ATOM 2047 C C . SER A 1 267 ? -13.126 -13.731 4.752 1.00 87.25 267 SER A C 1
ATOM 2049 O O . SER A 1 267 ? -11.952 -13.758 5.128 1.00 87.25 267 SER A O 1
ATOM 2051 N N . GLU A 1 268 ? -13.723 -14.792 4.200 1.00 90.56 268 GLU A N 1
ATOM 2052 C CA . GLU A 1 268 ? -13.039 -16.072 3.952 1.00 90.56 268 GLU A CA 1
ATOM 2053 C C . GLU A 1 268 ? -11.736 -15.886 3.169 1.00 90.56 268 GLU A C 1
ATOM 2055 O O . GLU A 1 268 ? -10.725 -16.515 3.470 1.00 90.56 268 GLU A O 1
ATOM 2060 N N . ARG A 1 269 ? -11.707 -14.921 2.243 1.00 89.19 269 ARG A N 1
ATOM 2061 C CA . ARG A 1 269 ? -10.507 -14.577 1.475 1.00 89.19 269 ARG A CA 1
ATOM 2062 C C . ARG A 1 269 ? -9.342 -14.157 2.369 1.00 89.19 269 ARG A C 1
ATOM 2064 O O . ARG A 1 269 ? -8.211 -14.582 2.141 1.00 89.19 269 ARG A O 1
ATOM 2071 N N . VAL A 1 270 ? -9.609 -13.343 3.390 1.00 90.69 270 VAL A N 1
ATOM 2072 C CA . VAL A 1 270 ? -8.587 -12.908 4.351 1.00 90.69 270 VAL A CA 1
ATOM 2073 C C . VAL A 1 270 ? -8.079 -14.112 5.142 1.00 90.69 270 VAL A C 1
ATOM 2075 O O . VAL A 1 270 ? -6.867 -14.289 5.265 1.00 90.69 270 VAL A O 1
ATOM 2078 N N . LYS A 1 271 ? -8.976 -14.995 5.601 1.00 93.75 271 LYS A N 1
ATOM 2079 C CA . LYS A 1 271 ? -8.598 -16.234 6.302 1.00 93.75 271 LYS A CA 1
ATOM 2080 C C . LYS A 1 271 ? -7.681 -17.107 5.438 1.00 93.75 271 LYS A C 1
ATOM 2082 O O . LYS A 1 271 ? -6.633 -17.550 5.911 1.00 93.75 271 LYS A O 1
ATOM 2087 N N . THR A 1 272 ? -8.018 -17.291 4.158 1.00 94.38 272 THR A N 1
ATOM 2088 C CA . THR A 1 272 ? -7.197 -18.043 3.196 1.00 94.38 272 THR A CA 1
ATOM 2089 C C . THR A 1 272 ? -5.809 -17.427 3.011 1.00 94.38 272 THR A C 1
ATOM 2091 O O . THR A 1 272 ? -4.825 -18.164 2.971 1.00 94.38 272 THR A O 1
ATOM 2094 N N . ILE A 1 273 ? -5.696 -16.094 2.948 1.00 93.31 273 ILE A N 1
ATOM 2095 C CA . ILE A 1 273 ? -4.400 -15.405 2.831 1.00 93.31 273 ILE A CA 1
ATOM 2096 C C . ILE A 1 273 ? -3.502 -15.726 4.034 1.00 93.31 273 ILE A C 1
ATOM 2098 O O . ILE A 1 273 ? -2.353 -16.119 3.841 1.00 93.31 273 ILE A O 1
ATOM 2102 N N . PHE A 1 274 ? -4.007 -15.629 5.268 1.00 94.94 274 PHE A N 1
ATOM 2103 C CA . PHE A 1 274 ? -3.201 -15.974 6.448 1.00 94.94 274 PHE A CA 1
ATOM 2104 C C . PHE A 1 274 ? -2.833 -17.452 6.505 1.00 94.94 274 PHE A C 1
ATOM 2106 O O . PHE A 1 274 ? -1.703 -17.781 6.861 1.00 94.94 274 PHE A O 1
ATOM 2113 N N . ALA A 1 275 ? -3.749 -18.340 6.116 1.00 96.69 275 ALA A N 1
ATOM 2114 C CA . ALA A 1 275 ? -3.467 -19.767 6.031 1.00 96.69 275 ALA A CA 1
ATOM 2115 C C . ALA A 1 275 ? -2.333 -20.060 5.032 1.00 96.69 275 ALA A C 1
ATOM 2117 O O . ALA A 1 275 ? -1.445 -20.866 5.314 1.00 96.69 275 ALA A O 1
ATOM 2118 N N . MET A 1 276 ? -2.319 -19.364 3.891 1.00 96.81 276 MET A N 1
ATOM 2119 C CA . MET A 1 276 ? -1.249 -19.453 2.895 1.00 96.81 276 MET A CA 1
ATOM 2120 C C . MET A 1 276 ? 0.084 -18.914 3.438 1.00 96.81 276 MET A C 1
ATOM 2122 O O . MET A 1 276 ? 1.109 -19.578 3.288 1.00 96.81 276 MET A O 1
ATOM 2126 N N . ILE A 1 277 ? 0.078 -17.765 4.128 1.00 95.88 277 ILE A N 1
ATOM 2127 C CA . ILE A 1 277 ? 1.275 -17.209 4.788 1.00 95.88 277 ILE A CA 1
ATOM 2128 C C . ILE A 1 277 ? 1.821 -18.196 5.833 1.00 95.88 277 ILE A C 1
ATOM 2130 O O . ILE A 1 277 ? 3.028 -18.429 5.892 1.00 95.88 277 ILE A O 1
ATOM 2134 N N . PHE A 1 278 ? 0.946 -18.826 6.621 1.00 97.56 278 PHE A N 1
ATOM 2135 C CA . PHE A 1 278 ? 1.327 -19.846 7.599 1.00 97.56 278 PHE A CA 1
ATOM 2136 C C . PHE A 1 278 ? 1.965 -21.075 6.941 1.00 97.56 278 PHE A C 1
ATOM 2138 O O . PHE A 1 278 ? 2.998 -21.566 7.406 1.00 97.56 278 PHE A O 1
ATOM 2145 N N . ALA A 1 279 ? 1.382 -21.569 5.846 1.00 98.06 279 ALA A N 1
ATOM 2146 C CA . ALA A 1 279 ? 1.928 -22.703 5.109 1.00 98.06 279 ALA A CA 1
ATOM 2147 C C . ALA A 1 279 ? 3.316 -22.382 4.532 1.00 98.06 279 ALA A C 1
ATOM 2149 O O . ALA A 1 279 ? 4.252 -23.157 4.744 1.00 98.06 279 ALA A O 1
ATOM 2150 N N . ALA A 1 280 ? 3.469 -21.216 3.894 1.00 97.31 280 ALA A N 1
ATOM 2151 C CA . ALA A 1 280 ? 4.743 -20.749 3.355 1.00 97.31 280 ALA A CA 1
ATOM 2152 C C . ALA A 1 280 ? 5.806 -20.574 4.452 1.00 97.31 280 ALA A C 1
ATOM 2154 O O . ALA A 1 280 ? 6.915 -21.088 4.320 1.00 97.31 280 ALA A O 1
ATOM 2155 N N . GLY A 1 281 ? 5.462 -19.931 5.573 1.00 97.00 281 GLY A N 1
ATOM 2156 C CA . GLY A 1 281 ? 6.381 -19.743 6.699 1.00 97.00 281 GLY A CA 1
ATOM 2157 C C . GLY A 1 281 ? 6.807 -21.063 7.351 1.00 97.00 281 GLY A C 1
ATOM 2158 O O . GLY A 1 281 ? 7.968 -21.226 7.722 1.00 97.00 281 GLY A O 1
ATOM 2159 N N . THR A 1 282 ? 5.901 -22.041 7.436 1.00 97.88 282 THR A N 1
ATOM 2160 C CA . THR A 1 282 ? 6.208 -23.379 7.969 1.00 97.88 282 THR A CA 1
ATOM 2161 C C . THR A 1 282 ? 7.165 -24.146 7.053 1.00 97.88 282 THR A C 1
ATOM 2163 O O . THR A 1 282 ? 8.079 -24.810 7.540 1.00 97.88 282 THR A O 1
ATOM 2166 N N . LEU A 1 283 ? 6.981 -24.063 5.730 1.00 98.19 283 LEU A N 1
ATOM 2167 C CA . LEU A 1 283 ? 7.924 -24.633 4.760 1.00 98.19 283 LEU A CA 1
ATOM 2168 C C . LEU A 1 283 ? 9.283 -23.930 4.830 1.00 98.19 283 LEU A C 1
ATOM 2170 O O . LEU A 1 283 ? 10.310 -24.598 4.881 1.00 98.19 283 LEU A O 1
ATOM 2174 N N . ALA A 1 284 ? 9.290 -22.599 4.926 1.00 97.75 284 ALA A N 1
ATOM 2175 C CA . ALA A 1 284 ? 10.518 -21.822 5.041 1.00 97.75 284 ALA A CA 1
ATOM 2176 C C . ALA A 1 284 ? 11.323 -22.202 6.296 1.00 97.75 284 ALA A C 1
ATOM 2178 O O . ALA A 1 284 ? 12.535 -22.376 6.202 1.00 97.75 284 ALA A O 1
ATOM 2179 N N . ARG A 1 285 ? 10.666 -22.413 7.446 1.00 97.06 285 ARG A N 1
ATOM 2180 C CA . ARG A 1 285 ? 11.319 -22.946 8.658 1.00 97.06 285 ARG A CA 1
ATOM 2181 C C . ARG A 1 285 ? 11.871 -24.348 8.454 1.00 97.06 285 ARG A C 1
ATOM 2183 O O . ARG A 1 285 ? 13.036 -24.583 8.741 1.00 97.06 285 ARG A O 1
ATOM 2190 N N . LYS A 1 286 ? 11.067 -25.257 7.890 1.00 97.12 286 LYS A N 1
ATOM 2191 C CA . LYS A 1 286 ? 11.499 -26.633 7.589 1.00 97.12 286 LYS A CA 1
ATOM 2192 C C . LYS A 1 286 ? 12.756 -26.663 6.708 1.00 97.12 286 LYS A C 1
ATOM 2194 O O . LYS A 1 286 ? 13.570 -27.567 6.843 1.00 97.12 286 LYS A O 1
ATOM 2199 N N . TRP A 1 287 ? 12.908 -25.694 5.810 1.00 97.94 287 TRP A N 1
ATOM 2200 C CA . TRP A 1 287 ? 14.069 -25.565 4.929 1.00 97.94 287 TRP A CA 1
ATOM 2201 C C . TRP A 1 287 ? 15.192 -24.676 5.484 1.00 97.94 287 TRP A C 1
ATOM 2203 O O . TRP A 1 287 ? 16.120 -24.357 4.745 1.00 97.94 287 TRP A O 1
ATOM 2213 N N . GLY A 1 288 ? 15.123 -24.262 6.754 1.00 96.38 288 GLY A N 1
ATOM 2214 C CA . GLY A 1 288 ? 16.168 -23.475 7.417 1.00 96.38 288 GLY A CA 1
ATOM 2215 C C . GLY A 1 288 ? 16.280 -22.021 6.942 1.00 96.38 288 GLY A C 1
ATOM 2216 O O . GLY A 1 288 ? 17.319 -21.397 7.119 1.00 96.38 288 GLY A O 1
ATOM 2217 N N . LEU A 1 289 ? 15.235 -21.472 6.314 1.00 96.38 289 LEU A N 1
ATOM 2218 C CA . LEU A 1 289 ? 15.224 -20.098 5.787 1.00 96.38 289 LEU A CA 1
ATOM 2219 C C . LEU A 1 289 ? 14.712 -19.070 6.792 1.00 96.38 289 LEU A C 1
ATOM 2221 O O . LEU A 1 289 ? 15.027 -17.887 6.683 1.00 96.38 289 LEU A O 1
ATOM 2225 N N . LEU A 1 290 ? 13.883 -19.515 7.736 1.00 94.50 290 LEU A N 1
ATOM 2226 C CA . LEU A 1 290 ? 13.401 -18.699 8.840 1.00 94.50 290 LEU A CA 1
ATOM 2227 C C . LEU A 1 290 ? 13.909 -19.293 10.153 1.00 94.50 290 LEU A C 1
ATOM 2229 O O . LEU A 1 290 ? 13.701 -20.491 10.359 1.00 94.50 290 LEU A O 1
ATOM 2233 N N . PRO A 1 291 ? 14.502 -18.483 11.044 1.00 90.69 291 PRO A N 1
ATOM 2234 C CA . PRO A 1 291 ? 15.007 -18.989 12.310 1.00 90.69 291 PRO A CA 1
ATOM 2235 C C . PRO A 1 291 ? 13.876 -19.432 13.250 1.00 90.69 291 PRO A C 1
ATOM 2237 O O . PRO A 1 291 ? 12.776 -18.857 13.253 1.00 90.69 291 PRO A O 1
ATOM 2240 N N . GLU A 1 292 ? 14.128 -20.471 14.045 1.00 90.12 292 GLU A N 1
ATOM 2241 C CA . GLU A 1 292 ? 13.150 -21.003 15.003 1.00 90.12 292 GLU A CA 1
ATOM 2242 C C . GLU A 1 292 ? 13.024 -20.103 16.237 1.00 90.12 292 GLU A C 1
ATOM 2244 O O . GLU A 1 292 ? 11.931 -19.943 16.786 1.00 90.12 292 GLU A O 1
ATOM 2249 N N . GLU A 1 293 ? 14.110 -19.422 16.603 1.00 88.25 293 GLU A N 1
ATOM 2250 C CA . GLU A 1 293 ? 14.199 -18.489 17.723 1.00 88.25 293 GLU A CA 1
ATOM 2251 C C . GLU A 1 293 ? 13.314 -17.242 17.559 1.00 88.25 293 GLU A C 1
ATOM 2253 O O . GLU A 1 293 ? 13.066 -16.524 18.523 1.00 88.25 293 GLU A O 1
ATOM 2258 N N . TRP A 1 294 ? 12.748 -17.002 16.369 1.00 84.38 294 TRP A N 1
ATOM 2259 C CA . TRP A 1 294 ? 11.765 -15.932 16.134 1.00 84.38 294 TRP A CA 1
ATOM 2260 C C . TRP A 1 294 ? 10.376 -16.232 16.734 1.00 84.38 294 TRP A C 1
ATOM 2262 O O . TRP A 1 294 ? 9.411 -15.508 16.482 1.00 84.38 294 TRP A O 1
ATOM 2272 N N . GLY A 1 295 ? 10.241 -17.312 17.507 1.00 87.38 295 GLY A N 1
ATOM 2273 C CA . GLY A 1 295 ? 9.033 -17.659 18.252 1.00 87.38 295 GLY A CA 1
ATOM 2274 C C . GLY A 1 295 ? 7.998 -18.432 17.432 1.00 87.38 295 GLY A C 1
ATOM 2275 O O . GLY A 1 295 ? 8.276 -18.968 16.360 1.00 87.38 295 GLY A O 1
ATOM 2276 N N . GLY A 1 296 ? 6.767 -18.540 17.932 1.00 91.88 296 GLY A N 1
ATOM 2277 C CA . GLY A 1 296 ? 5.718 -19.344 17.294 1.00 91.88 296 GLY A CA 1
ATOM 2278 C C . GLY A 1 296 ? 5.043 -18.638 16.114 1.00 91.88 296 GLY A C 1
ATOM 2279 O O . GLY A 1 296 ? 4.266 -17.710 16.330 1.00 91.88 296 GLY A O 1
ATOM 2280 N N . LEU A 1 297 ? 5.243 -19.132 14.882 1.00 93.69 297 LEU A N 1
ATOM 2281 C CA . LEU A 1 297 ? 4.613 -18.583 13.667 1.00 93.69 297 LEU A CA 1
ATOM 2282 C C . LEU A 1 297 ? 3.082 -18.486 13.789 1.00 93.69 297 LEU A C 1
ATOM 2284 O O . LEU A 1 297 ? 2.499 -17.469 13.419 1.00 93.69 297 LEU A O 1
ATOM 2288 N N . THR A 1 298 ? 2.445 -19.518 14.352 1.00 94.88 298 THR A N 1
ATOM 2289 C CA . THR A 1 298 ? 1.004 -19.536 14.647 1.00 94.88 298 THR A CA 1
ATOM 2290 C C . THR A 1 298 ? 0.582 -18.325 15.474 1.00 94.88 298 THR A C 1
ATOM 2292 O O . THR A 1 298 ? -0.316 -17.590 15.072 1.00 94.88 298 THR A O 1
ATOM 2295 N N . ASN A 1 299 ? 1.234 -18.097 16.618 1.00 91.94 299 ASN A N 1
ATOM 2296 C CA . ASN A 1 299 ? 0.844 -17.038 17.546 1.00 91.94 299 ASN A CA 1
ATOM 2297 C C . ASN A 1 299 ? 1.056 -15.659 16.921 1.00 91.94 299 ASN A C 1
ATOM 2299 O O . ASN A 1 299 ? 0.176 -14.807 17.021 1.00 91.94 299 ASN A O 1
ATOM 2303 N N . SER A 1 300 ? 2.168 -15.462 16.210 1.00 90.44 300 SER A N 1
ATOM 2304 C CA . SER A 1 300 ? 2.450 -14.209 15.509 1.00 90.44 300 SER A CA 1
ATOM 2305 C C . SER A 1 300 ? 1.397 -13.903 14.442 1.00 90.44 300 SER A C 1
ATOM 2307 O O . SER A 1 300 ? 0.863 -12.796 14.410 1.00 90.44 300 SER A O 1
ATOM 2309 N N . LEU A 1 301 ? 1.030 -14.880 13.607 1.00 93.44 301 LEU A N 1
ATOM 2310 C CA . LEU A 1 301 ? 0.021 -14.676 12.564 1.00 93.44 301 LEU A CA 1
ATOM 2311 C C . LEU A 1 301 ? -1.382 -14.471 13.132 1.00 93.44 301 LEU A C 1
ATOM 2313 O O . LEU A 1 301 ? -2.097 -13.596 12.651 1.00 93.44 301 LEU A O 1
ATOM 2317 N N . LEU A 1 302 ? -1.763 -15.209 14.177 1.00 92.75 302 LEU A N 1
ATOM 2318 C CA . LEU A 1 302 ? -3.036 -14.991 14.863 1.00 92.75 302 LEU A CA 1
ATOM 2319 C C . LEU A 1 302 ? -3.099 -13.603 15.522 1.00 92.75 302 LEU A C 1
ATOM 2321 O O . LEU A 1 302 ? -4.140 -12.954 15.480 1.00 92.75 302 LEU A O 1
ATOM 2325 N N . ASN A 1 303 ? -1.989 -13.115 16.081 1.00 87.06 303 ASN A N 1
ATOM 2326 C CA . ASN A 1 303 ? -1.912 -11.767 16.644 1.00 87.06 303 ASN A CA 1
ATOM 2327 C C . ASN A 1 303 ? -2.047 -10.686 15.563 1.00 87.06 303 ASN A C 1
ATOM 2329 O O . ASN A 1 303 ? -2.727 -9.685 15.782 1.00 87.06 303 ASN A O 1
ATOM 2333 N N . VAL A 1 304 ? -1.418 -10.870 14.398 1.00 89.00 304 VAL A N 1
ATOM 2334 C CA . VAL A 1 304 ? -1.560 -9.941 13.264 1.00 89.00 304 VAL A CA 1
ATOM 2335 C C . VAL A 1 304 ? -2.987 -9.968 12.712 1.00 89.00 304 VAL A C 1
ATOM 2337 O O . VAL A 1 304 ? -3.551 -8.906 12.452 1.00 89.00 304 VAL A O 1
ATOM 2340 N N . PHE A 1 305 ? -3.586 -11.154 12.584 1.00 91.19 305 PHE A N 1
ATOM 2341 C CA . PHE A 1 305 ? -4.977 -11.320 12.165 1.00 91.19 305 PHE A CA 1
ATOM 2342 C C . PHE A 1 305 ? -5.934 -10.578 13.105 1.00 91.19 305 PHE A C 1
ATOM 2344 O O . PHE A 1 305 ? -6.746 -9.773 12.655 1.00 91.19 305 PHE A O 1
ATOM 2351 N N . ASP A 1 306 ? -5.788 -10.774 14.417 1.00 86.75 306 ASP A N 1
ATOM 2352 C CA . ASP A 1 306 ? -6.595 -10.078 15.418 1.00 86.75 306 ASP A CA 1
ATOM 2353 C C . ASP A 1 306 ? -6.456 -8.555 15.302 1.00 86.75 306 ASP A C 1
ATOM 2355 O O . ASP A 1 306 ? -7.462 -7.846 15.238 1.00 86.75 306 ASP A O 1
ATOM 2359 N N . ARG A 1 307 ? -5.219 -8.043 15.208 1.00 81.44 307 ARG A N 1
ATOM 2360 C CA . ARG A 1 307 ? -4.964 -6.599 15.068 1.00 81.44 307 ARG A CA 1
ATOM 2361 C C . ARG A 1 307 ? -5.624 -6.015 13.819 1.00 81.44 307 ARG A C 1
ATOM 2363 O O . ARG A 1 307 ? -6.140 -4.900 13.885 1.00 81.44 307 ARG A O 1
ATOM 2370 N N . MET A 1 308 ? -5.612 -6.743 12.701 1.00 85.19 308 MET A N 1
ATOM 2371 C CA . MET A 1 308 ? -6.279 -6.306 11.472 1.00 85.19 308 MET A CA 1
ATOM 2372 C C . MET A 1 308 ? -7.792 -6.195 11.665 1.00 85.19 308 MET A C 1
ATOM 2374 O O . MET A 1 308 ? -8.381 -5.183 11.295 1.00 85.19 308 MET A O 1
ATOM 2378 N N . GLU A 1 309 ? -8.408 -7.188 12.301 1.00 81.50 309 GLU A N 1
ATOM 2379 C CA . GLU A 1 309 ? -9.847 -7.221 12.591 1.00 81.50 309 GLU A CA 1
ATOM 2380 C C . GLU A 1 309 ? -10.283 -6.166 13.629 1.00 81.50 309 GLU A C 1
ATOM 2382 O O . GLU A 1 309 ? -11.412 -6.191 14.119 1.00 81.50 309 GLU A O 1
ATOM 2387 N N . GLY A 1 310 ? -9.384 -5.260 14.033 1.00 69.62 310 GLY A N 1
ATOM 2388 C CA . GLY A 1 310 ? -9.621 -4.300 15.106 1.00 69.62 310 GLY A CA 1
ATOM 2389 C C . GLY A 1 310 ? -9.742 -4.965 16.478 1.00 69.62 310 GLY A C 1
ATOM 2390 O O . GLY A 1 310 ? -10.156 -4.324 17.446 1.00 69.62 310 GLY A O 1
ATOM 2391 N N . ARG A 1 311 ? -9.369 -6.245 16.597 1.00 61.03 311 ARG A N 1
ATOM 2392 C CA . ARG A 1 311 ? -9.291 -6.945 17.875 1.00 61.03 311 ARG A CA 1
ATOM 2393 C C . ARG A 1 311 ? -7.971 -6.531 18.493 1.00 61.03 311 ARG A C 1
ATOM 2395 O O . ARG A 1 311 ? -6.906 -7.035 18.148 1.00 61.03 311 ARG A O 1
ATOM 2402 N N . SER A 1 312 ? -8.031 -5.560 19.397 1.00 50.66 312 SER A N 1
ATOM 2403 C CA . SER A 1 312 ? -6.884 -5.259 20.244 1.00 50.66 312 SER A CA 1
ATOM 2404 C C . SER A 1 312 ? -6.513 -6.548 20.981 1.00 50.66 312 SER A C 1
ATOM 2406 O O . SER A 1 312 ? -7.271 -7.018 21.836 1.00 50.66 312 SER A O 1
ATOM 2408 N N . VAL A 1 313 ? -5.392 -7.168 20.591 1.00 50.50 313 VAL A N 1
ATOM 2409 C CA . VAL A 1 313 ? -4.771 -8.257 21.350 1.00 50.50 313 VAL A CA 1
ATOM 2410 C C . VAL A 1 313 ? -4.640 -7.709 22.760 1.00 50.50 313 VAL A C 1
ATOM 2412 O O . VAL A 1 313 ? -3.992 -6.682 22.942 1.00 50.50 313 VAL A O 1
ATOM 2415 N N . LYS A 1 314 ? -5.321 -8.333 23.726 1.00 44.28 314 LYS A N 1
ATOM 2416 C CA . LYS A 1 314 ? -5.284 -7.960 25.143 1.00 44.28 314 LYS A CA 1
ATOM 2417 C C . LYS A 1 314 ? -3.842 -8.071 25.656 1.00 44.28 314 LYS A C 1
ATOM 2419 O O . LYS A 1 314 ? -3.485 -9.046 26.305 1.00 44.28 314 LYS A O 1
ATOM 2424 N N . THR A 1 315 ? -2.991 -7.099 25.360 1.00 42.31 315 THR A N 1
ATOM 2425 C CA . THR A 1 315 ? -1.649 -6.975 25.922 1.00 42.31 315 THR A CA 1
ATOM 2426 C C . THR A 1 315 ? -1.784 -6.385 27.316 1.00 42.31 315 THR A C 1
ATOM 2428 O O . THR A 1 315 ? -1.442 -5.227 27.492 1.00 42.31 315 THR A O 1
ATOM 2431 N N . GLY A 1 316 ? -2.367 -7.120 28.272 1.00 39.91 316 GLY A N 1
ATOM 2432 C CA . GLY A 1 316 ? -2.412 -6.793 29.714 1.00 39.91 316 GLY A CA 1
ATOM 2433 C C . GLY A 1 316 ? -3.148 -5.510 30.145 1.00 39.91 316 GLY A C 1
ATOM 2434 O O . GLY A 1 316 ? -3.699 -5.456 31.235 1.00 39.91 316 GLY A O 1
ATOM 2435 N N . SER A 1 317 ? -3.234 -4.501 29.287 1.00 42.91 317 SER A N 1
ATOM 2436 C CA . SER A 1 317 ? -4.140 -3.371 29.348 1.00 42.91 317 SER A CA 1
ATOM 2437 C C . SER A 1 317 ? -5.459 -3.865 28.779 1.00 42.91 317 SER A C 1
ATOM 2439 O O . SER A 1 317 ? -5.643 -3.983 27.564 1.00 42.91 317 SER A O 1
ATOM 2441 N N . THR A 1 318 ? -6.348 -4.289 29.673 1.00 45.06 318 THR A N 1
ATOM 2442 C CA . THR A 1 318 ? -7.747 -4.567 29.353 1.00 45.06 318 THR A CA 1
ATOM 2443 C C . THR A 1 318 ? -8.241 -3.444 28.441 1.00 45.06 318 THR A C 1
ATOM 2445 O O . THR A 1 318 ? -8.105 -2.289 28.848 1.00 45.06 318 THR A O 1
ATOM 2448 N N . PRO A 1 319 ? -8.757 -3.722 27.221 1.00 51.06 319 PRO A N 1
ATOM 2449 C CA . PRO A 1 319 ? -9.342 -2.679 26.392 1.00 51.06 319 PRO A CA 1
ATOM 2450 C C . PRO A 1 319 ? -10.314 -1.920 27.279 1.00 51.06 319 PRO A C 1
ATOM 2452 O O . PRO A 1 319 ? -11.248 -2.517 27.819 1.00 51.06 319 PRO A O 1
ATOM 2455 N N . SER A 1 320 ? -9.983 -0.652 27.527 1.00 64.69 320 SER A N 1
ATOM 2456 C CA . SER A 1 320 ? -10.754 0.229 28.388 1.00 64.69 320 SER A CA 1
ATOM 2457 C C . SER A 1 320 ? -12.187 0.130 27.883 1.00 64.69 320 SER A C 1
ATOM 2459 O O . SER A 1 320 ? -12.446 0.423 26.712 1.00 64.69 320 SER A O 1
ATOM 2461 N N . SER A 1 321 ? -13.076 -0.435 28.707 1.00 90.19 321 SER A N 1
ATOM 2462 C CA . SER A 1 321 ? -14.476 -0.633 28.332 1.00 90.19 321 SER A CA 1
ATOM 2463 C C . SER A 1 321 ? -15.045 0.694 27.832 1.00 90.19 321 SER A C 1
ATOM 2465 O O . SER A 1 321 ? -14.521 1.758 28.175 1.00 90.19 321 SER A O 1
ATOM 2467 N N . ALA A 1 322 ? -16.124 0.677 27.046 1.00 94.50 322 ALA A N 1
ATOM 2468 C CA . ALA A 1 322 ? -16.744 1.933 26.620 1.00 94.50 322 ALA A CA 1
ATOM 2469 C C . ALA A 1 322 ? -16.991 2.890 27.809 1.00 94.50 322 ALA A C 1
ATOM 2471 O O . ALA A 1 322 ? -16.819 4.099 27.673 1.00 94.50 322 ALA A O 1
ATOM 2472 N N . LEU A 1 323 ? -17.291 2.342 28.996 1.00 95.31 323 LEU A N 1
ATOM 2473 C CA . LEU A 1 323 ? -17.392 3.101 30.241 1.00 95.31 323 LEU A CA 1
ATOM 2474 C C . LEU A 1 323 ? -16.053 3.700 30.686 1.00 95.31 323 LEU A C 1
ATOM 2476 O O . LEU A 1 323 ? -16.003 4.889 30.980 1.00 95.31 323 LEU A O 1
ATOM 2480 N N . GLU A 1 324 ? -14.982 2.910 30.750 1.00 93.56 324 GLU A N 1
ATOM 2481 C CA . GLU A 1 324 ? -13.664 3.396 31.173 1.00 93.56 324 GLU A CA 1
ATOM 2482 C C . GLU A 1 324 ? -13.106 4.462 30.213 1.00 93.56 324 GLU A C 1
ATOM 2484 O O . GLU A 1 324 ? -12.518 5.442 30.663 1.00 93.56 324 GLU A O 1
ATOM 2489 N N . ARG A 1 325 ? -13.385 4.364 28.906 1.00 94.81 325 ARG A N 1
ATOM 2490 C CA . ARG A 1 325 ? -13.034 5.413 27.930 1.00 94.81 325 ARG A CA 1
ATOM 2491 C C . ARG A 1 325 ? -13.778 6.715 28.202 1.00 94.81 325 ARG A C 1
ATOM 2493 O O . ARG A 1 325 ? -13.171 7.782 28.187 1.00 94.81 325 ARG A O 1
ATOM 2500 N N . VAL A 1 326 ? -15.078 6.633 28.490 1.00 96.75 326 VAL A N 1
ATOM 2501 C CA . VAL A 1 326 ? -15.886 7.811 28.839 1.00 96.75 326 VAL A CA 1
ATOM 2502 C C . VAL A 1 326 ? -15.478 8.386 30.202 1.00 96.75 326 VAL A C 1
ATOM 2504 O O . VAL A 1 326 ? -15.444 9.604 30.356 1.00 96.75 326 VAL A O 1
ATOM 2507 N N . LYS A 1 327 ? -15.115 7.549 31.184 1.00 95.81 327 LYS A N 1
ATOM 2508 C CA . LYS A 1 327 ? -14.560 8.003 32.469 1.00 95.81 327 LYS A CA 1
ATOM 2509 C C . LYS A 1 327 ? -13.230 8.723 32.281 1.00 95.81 327 LYS A C 1
ATOM 2511 O O . LYS A 1 327 ? -13.064 9.802 32.837 1.00 95.81 327 LYS A O 1
ATOM 2516 N N . LYS A 1 328 ? -12.325 8.159 31.476 1.00 94.50 328 LYS A N 1
ATOM 2517 C CA . LYS A 1 328 ? -11.037 8.772 31.140 1.00 94.50 328 LYS A CA 1
ATOM 2518 C C . LYS A 1 328 ? -11.237 10.138 30.482 1.00 94.50 328 LYS A C 1
ATOM 2520 O O . LYS A 1 328 ? -10.688 11.118 30.966 1.00 94.50 328 LYS A O 1
ATOM 2525 N N . TYR A 1 329 ? -12.114 10.221 29.481 1.00 96.94 329 TYR A N 1
ATOM 2526 C CA . TYR A 1 329 ? -12.506 11.490 28.863 1.00 96.94 329 TYR A CA 1
ATOM 2527 C C . TYR A 1 329 ? -13.037 12.500 29.891 1.00 96.94 329 TYR A C 1
ATOM 2529 O O . TYR A 1 329 ? -12.630 13.659 29.917 1.00 96.94 329 TYR A O 1
ATOM 2537 N N . ALA A 1 330 ? -13.930 12.055 30.780 1.00 97.00 330 ALA A N 1
ATOM 2538 C CA . ALA A 1 330 ? -14.493 12.914 31.814 1.00 97.00 330 ALA A CA 1
ATOM 2539 C C . ALA A 1 330 ? -13.455 13.367 32.855 1.00 97.00 330 ALA A C 1
ATOM 2541 O O . ALA A 1 330 ? -13.608 14.438 33.436 1.00 97.00 330 ALA A O 1
ATOM 2542 N N . GLN A 1 331 ? -12.421 12.564 33.102 1.00 95.25 331 GLN A N 1
ATOM 2543 C CA . GLN A 1 331 ? -11.307 12.906 33.980 1.00 95.25 331 GLN A CA 1
ATOM 2544 C C . GLN A 1 331 ? -10.373 13.926 33.319 1.00 95.25 331 GLN A C 1
ATOM 2546 O O . GLN A 1 331 ? -10.056 14.936 33.941 1.00 95.25 331 GLN A O 1
ATOM 2551 N N . GLU A 1 332 ? -9.984 13.695 32.062 1.00 95.00 332 GLU A N 1
ATOM 2552 C CA . GLU A 1 332 ? -9.118 14.590 31.279 1.00 95.00 332 GLU A CA 1
ATOM 2553 C C . GLU A 1 332 ? -9.747 15.979 31.101 1.00 95.00 332 GLU A C 1
ATOM 2555 O O . GLU A 1 332 ? -9.059 16.989 31.218 1.00 95.00 332 GLU A O 1
ATOM 2560 N N . HIS A 1 333 ? -11.069 16.042 30.921 1.00 97.44 333 HIS A N 1
ATOM 2561 C CA . HIS A 1 333 ? -11.827 17.293 30.811 1.00 97.44 333 HIS A CA 1
ATOM 2562 C C . HIS A 1 333 ? -12.490 17.742 32.120 1.00 97.44 333 HIS A C 1
ATOM 2564 O O . HIS A 1 333 ? -13.382 18.591 32.101 1.00 97.44 333 HIS A O 1
ATOM 2570 N N . GLY A 1 334 ? -12.105 17.183 33.271 1.00 95.44 334 GLY A N 1
ATOM 2571 C CA . GLY A 1 334 ? -12.842 17.358 34.528 1.00 95.44 334 GLY A CA 1
ATOM 2572 C C . GLY A 1 334 ? -13.050 18.815 34.959 1.00 95.44 334 GLY A C 1
ATOM 2573 O O . GLY A 1 334 ? -14.095 19.133 35.529 1.00 95.44 334 GLY A O 1
ATOM 2574 N N . ASN A 1 335 ? -12.097 19.699 34.649 1.00 96.69 335 ASN A N 1
ATOM 2575 C CA . ASN A 1 335 ? -12.176 21.131 34.959 1.00 96.69 335 ASN A CA 1
ATOM 2576 C C . ASN A 1 335 ? -13.097 21.909 34.004 1.00 96.69 335 ASN A C 1
ATOM 2578 O O . ASN A 1 335 ? -13.656 22.932 34.394 1.00 96.69 335 ASN A O 1
ATOM 2582 N N . ASP A 1 336 ? -13.297 21.399 32.788 1.00 97.62 336 ASP A N 1
ATOM 2583 C CA . ASP A 1 336 ? -14.082 22.048 31.734 1.00 97.62 336 ASP A CA 1
ATOM 2584 C C . ASP A 1 336 ? -15.517 21.502 31.638 1.00 97.62 336 ASP A C 1
ATOM 2586 O O . ASP A 1 336 ? -16.391 22.113 31.013 1.00 97.62 336 ASP A O 1
ATOM 2590 N N . ILE A 1 337 ? -15.786 20.343 32.250 1.00 98.19 337 ILE A N 1
ATOM 2591 C CA . ILE A 1 337 ? -17.129 19.768 32.327 1.00 98.19 337 ILE A CA 1
ATOM 2592 C C . ILE A 1 337 ? -17.987 20.585 33.296 1.00 98.19 337 ILE A C 1
ATOM 2594 O O . ILE A 1 337 ? -17.738 20.666 34.503 1.00 98.19 337 ILE A O 1
ATOM 2598 N N . VAL A 1 338 ? -19.077 21.142 32.771 1.00 98.06 338 VAL A N 1
ATOM 2599 C CA . VAL A 1 338 ? -19.968 22.023 33.527 1.00 98.06 338 VAL A CA 1
ATOM 2600 C C . VAL A 1 338 ? -20.838 21.198 34.472 1.00 98.06 338 VAL A C 1
ATOM 2602 O O . VAL A 1 338 ? -21.588 20.314 34.054 1.00 98.06 338 VAL A O 1
ATOM 2605 N N . ARG A 1 339 ? -20.793 21.502 35.771 1.00 98.06 339 ARG A N 1
ATOM 2606 C CA . ARG A 1 339 ? -21.684 20.879 36.758 1.00 98.06 339 ARG A CA 1
ATOM 2607 C C . ARG A 1 339 ? -23.084 21.470 36.618 1.00 98.06 339 ARG A C 1
ATOM 2609 O O . ARG A 1 339 ? -23.285 22.652 36.866 1.00 98.06 339 ARG A O 1
ATOM 2616 N N . VAL A 1 340 ? -24.077 20.642 36.293 1.00 97.69 340 VAL A N 1
ATOM 2617 C CA . VAL A 1 340 ? -25.452 21.122 36.044 1.00 97.69 340 VAL A CA 1
ATOM 2618 C C . VAL A 1 340 ? -26.045 21.830 37.271 1.00 97.69 340 VAL A C 1
ATOM 2620 O O . VAL A 1 340 ? -26.744 22.824 37.125 1.00 97.69 340 VAL A O 1
ATOM 2623 N N . LYS A 1 341 ? -25.706 21.388 38.492 1.00 96.75 341 LYS A N 1
ATOM 2624 C CA . LYS A 1 341 ? -26.172 22.006 39.752 1.00 96.75 341 LYS A CA 1
ATOM 2625 C C . LYS A 1 341 ? -25.683 23.450 39.952 1.00 96.75 341 LYS A C 1
ATOM 2627 O O . LYS A 1 341 ? -26.301 24.187 40.706 1.00 96.75 341 LYS A O 1
ATOM 2632 N N . THR A 1 342 ? -24.575 23.845 39.323 1.00 96.75 342 THR A N 1
ATOM 2633 C CA . THR A 1 342 ? -23.996 25.192 39.472 1.00 96.75 342 THR A CA 1
ATOM 2634 C C . THR A 1 342 ? -24.394 26.130 38.333 1.00 96.75 342 THR A C 1
ATOM 2636 O O . THR A 1 342 ? -23.878 27.240 38.251 1.00 96.75 342 THR A O 1
ATOM 2639 N N . MET A 1 343 ? -25.259 25.689 37.416 1.00 97.56 343 MET A N 1
ATOM 2640 C CA . MET A 1 343 ? -25.742 26.523 36.319 1.00 97.56 343 MET A CA 1
ATOM 2641 C C . MET A 1 343 ? -26.830 27.479 36.823 1.00 97.56 343 MET A C 1
ATOM 2643 O O . MET A 1 343 ? -27.757 27.054 37.505 1.00 97.56 343 MET A O 1
ATOM 2647 N N . SER A 1 344 ? -26.745 28.757 36.447 1.00 97.19 344 SER A N 1
ATOM 2648 C CA . SER A 1 344 ? -27.777 29.770 36.725 1.00 97.19 344 SER A CA 1
ATOM 2649 C C . SER A 1 344 ? -28.958 29.726 35.745 1.00 97.19 344 SER A C 1
ATOM 2651 O O . SER A 1 344 ? -29.943 30.432 35.932 1.00 97.19 344 SER A O 1
ATOM 2653 N N . GLY A 1 345 ? -28.865 28.906 34.696 1.00 96.94 345 GLY A N 1
ATOM 2654 C CA . GLY A 1 345 ? -29.883 28.754 33.664 1.00 96.94 345 GLY A CA 1
ATOM 2655 C C . GLY A 1 345 ? -29.349 28.017 32.430 1.00 96.94 345 GLY A C 1
ATOM 2656 O O . GLY A 1 345 ? -28.161 27.668 32.384 1.00 96.94 345 GLY A O 1
ATOM 2657 N N . PRO A 1 346 ? -30.210 27.776 31.427 1.00 98.00 346 PRO A N 1
ATOM 2658 C CA . PRO A 1 346 ? -29.808 27.138 30.181 1.00 98.00 346 PRO A CA 1
ATOM 2659 C C . PRO A 1 346 ? -28.805 28.001 29.409 1.00 98.00 346 PRO A C 1
ATOM 2661 O O . PRO A 1 346 ? -28.880 29.229 29.398 1.00 98.00 346 PRO A O 1
ATOM 2664 N N . VAL A 1 347 ? -27.860 27.352 28.730 1.00 98.06 347 VAL A N 1
ATOM 2665 C CA . VAL A 1 347 ? -26.892 28.019 27.855 1.00 98.06 347 VAL A CA 1
ATOM 2666 C C . VAL A 1 347 ? -27.378 28.056 26.407 1.00 98.06 347 VAL A C 1
ATOM 2668 O O . VAL A 1 347 ? -28.181 27.226 25.976 1.00 98.06 347 VAL A O 1
ATOM 2671 N N . SER A 1 348 ? -26.838 28.994 25.625 1.00 97.94 348 SER A N 1
ATOM 2672 C CA . SER A 1 348 ? -27.059 29.026 24.178 1.00 97.94 348 SER A CA 1
ATOM 2673 C C . SER A 1 348 ? -26.515 27.764 23.502 1.00 97.94 348 SER A C 1
ATOM 2675 O O . SER A 1 348 ? -25.513 27.191 23.941 1.00 97.94 348 SER A O 1
ATOM 2677 N N . PHE A 1 349 ? -27.129 27.365 22.385 1.00 97.25 349 PHE A N 1
ATOM 2678 C CA . PHE A 1 349 ? -26.725 26.176 21.629 1.00 97.25 349 PHE A CA 1
ATOM 2679 C C . PHE A 1 349 ? -25.238 26.196 21.236 1.00 97.25 349 PHE A C 1
ATOM 2681 O O . PHE A 1 349 ? -24.541 25.198 21.381 1.00 97.25 349 PHE A O 1
ATOM 2688 N N . LYS A 1 350 ? -24.709 27.362 20.838 1.00 97.44 350 LYS A N 1
ATOM 2689 C CA . LYS A 1 350 ? -23.286 27.543 20.496 1.00 97.44 350 LYS A CA 1
ATOM 2690 C C . LYS A 1 350 ? -22.345 27.271 21.675 1.00 97.44 350 LYS A C 1
ATOM 2692 O O . LYS A 1 350 ? -21.254 26.742 21.477 1.00 97.44 350 LYS A O 1
ATOM 2697 N N . LYS A 1 351 ? -22.731 27.659 22.896 1.00 97.62 351 LYS A N 1
ATOM 2698 C CA . LYS A 1 351 ? -21.955 27.354 24.109 1.00 97.62 351 LYS A CA 1
ATOM 2699 C C . LYS A 1 351 ? -22.093 25.876 24.477 1.00 97.62 351 LYS A C 1
ATOM 2701 O O . LYS A 1 351 ? -21.114 25.269 24.895 1.00 97.62 351 LYS A O 1
ATOM 2706 N N . PHE A 1 352 ? -23.279 25.307 24.269 1.00 98.06 352 PHE A N 1
ATOM 2707 C CA . PHE A 1 352 ? -23.556 23.891 24.480 1.00 98.06 352 PHE A CA 1
ATOM 2708 C C . PHE A 1 352 ? -22.724 22.973 23.579 1.00 98.06 352 PHE A C 1
ATOM 2710 O O . PHE A 1 352 ? -22.033 22.101 24.097 1.00 98.06 352 PHE A O 1
ATOM 2717 N N . SER A 1 353 ? -22.723 23.188 22.261 1.00 96.25 353 SER A N 1
ATOM 2718 C CA . SER A 1 353 ? -22.017 22.317 21.308 1.00 96.25 353 SER A CA 1
ATOM 2719 C C . SER A 1 353 ? -20.495 22.334 21.475 1.00 96.25 353 SER A C 1
ATOM 2721 O O . SER A 1 353 ? -19.832 21.345 21.177 1.00 96.25 353 SER A O 1
ATOM 2723 N N . ARG A 1 354 ? -19.941 23.437 21.997 1.00 96.94 354 ARG A N 1
ATOM 2724 C CA . ARG A 1 354 ? -18.506 23.598 22.284 1.00 96.94 354 ARG A CA 1
ATOM 2725 C C . ARG A 1 354 ? -18.072 23.044 23.641 1.00 96.94 354 ARG A C 1
ATOM 2727 O O . ARG A 1 354 ? -16.875 22.954 23.889 1.00 96.94 354 ARG A O 1
ATOM 2734 N N . SER A 1 355 ? -19.007 22.722 24.532 1.00 97.81 355 SER A N 1
ATOM 2735 C CA . SER A 1 355 ? -18.666 22.208 25.857 1.00 97.81 355 SER A CA 1
ATOM 2736 C C . SER A 1 355 ? -18.161 20.759 25.769 1.00 97.81 355 SER A C 1
ATOM 2738 O O . SER A 1 355 ? -18.758 19.956 25.047 1.00 97.81 355 SER A O 1
ATOM 2740 N N . PRO A 1 356 ? -17.120 20.376 26.534 1.00 97.75 356 PRO A N 1
ATOM 2741 C CA . PRO A 1 356 ? -16.712 18.974 26.661 1.00 97.75 356 PRO A CA 1
ATOM 2742 C C . PRO A 1 356 ? -17.806 18.087 27.267 1.00 97.75 356 PRO A C 1
ATOM 2744 O O . PRO A 1 356 ? -17.867 16.890 27.006 1.00 97.75 356 PRO A O 1
ATOM 2747 N N . GLY A 1 357 ? -18.717 18.664 28.050 1.00 98.38 357 GLY A N 1
ATOM 2748 C CA . GLY A 1 357 ? -19.867 17.948 28.569 1.00 98.38 357 GLY A CA 1
ATOM 2749 C C . GLY A 1 357 ? -20.455 18.584 29.814 1.00 98.38 357 GLY A C 1
ATOM 2750 O O . GLY A 1 357 ? -19.965 19.579 30.349 1.00 98.38 357 GLY A O 1
ATOM 2751 N N . TYR A 1 358 ? -21.518 17.952 30.292 1.00 98.44 358 TYR A N 1
ATOM 2752 C CA . TYR A 1 358 ? -22.265 18.376 31.463 1.00 98.44 358 TYR A CA 1
ATOM 2753 C C . TYR A 1 358 ? -22.342 17.239 32.467 1.00 98.44 358 TYR A C 1
ATOM 2755 O O . TYR A 1 358 ? -22.732 16.121 32.125 1.00 98.44 358 TYR A O 1
ATOM 2763 N N . LEU A 1 359 ? -21.992 17.525 33.717 1.00 98.19 359 LEU A N 1
ATOM 2764 C CA . LEU A 1 359 ? -22.051 16.558 34.801 1.00 98.19 359 LEU A CA 1
ATOM 2765 C C . LEU A 1 359 ? -23.357 16.705 35.577 1.00 98.19 359 LEU A C 1
ATOM 2767 O O . LEU A 1 359 ? -23.6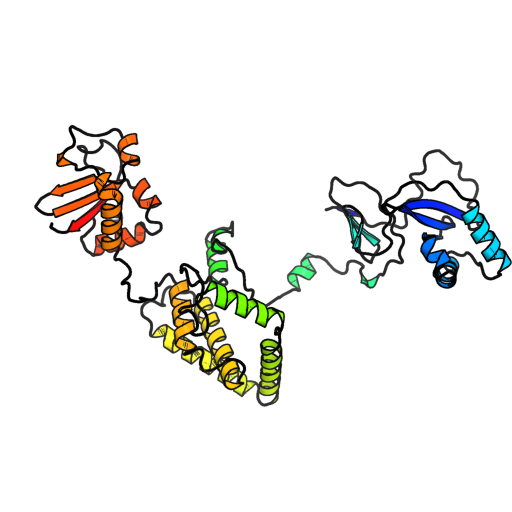14 17.739 36.201 1.00 98.19 359 LEU A O 1
ATOM 2771 N N . LEU A 1 360 ? -24.152 15.639 35.581 1.00 97.56 360 LEU A N 1
ATOM 2772 C CA . LEU A 1 360 ? -25.419 15.552 36.292 1.00 97.56 360 LEU A CA 1
ATOM 2773 C C . LEU A 1 360 ? -25.308 14.542 37.439 1.00 97.56 360 LEU A C 1
ATOM 2775 O O . LEU A 1 360 ? -24.814 13.431 37.254 1.00 97.56 360 LEU A O 1
ATOM 2779 N N . ARG A 1 361 ? -25.810 14.914 38.620 1.00 96.62 361 ARG A N 1
ATOM 2780 C CA . ARG A 1 361 ? -26.038 13.992 39.738 1.00 96.62 361 ARG A CA 1
ATOM 2781 C C . ARG A 1 361 ? -27.532 13.886 39.997 1.00 96.62 361 ARG A C 1
ATOM 2783 O O . ARG A 1 361 ? -28.187 14.910 40.180 1.00 96.62 361 ARG A O 1
ATOM 2790 N N . ARG A 1 362 ? -28.059 12.663 39.999 1.00 92.44 362 ARG A N 1
ATOM 2791 C CA . ARG A 1 362 ? -29.465 12.377 40.297 1.00 92.44 362 ARG A CA 1
ATOM 2792 C C . ARG A 1 362 ? -29.561 11.018 40.980 1.00 92.44 362 ARG A C 1
ATOM 2794 O O . ARG A 1 362 ? -28.945 10.067 40.510 1.00 92.44 362 ARG A O 1
ATOM 2801 N N . ASP A 1 363 ? -30.296 10.951 42.086 1.00 92.44 363 ASP A N 1
ATOM 2802 C CA . ASP A 1 363 ? -30.555 9.715 42.839 1.00 92.44 363 ASP A CA 1
ATOM 2803 C C . ASP A 1 363 ? -29.263 8.958 43.218 1.00 92.44 363 ASP A C 1
ATOM 2805 O O . ASP A 1 363 ? -29.136 7.754 43.010 1.00 92.44 363 ASP A O 1
ATOM 2809 N N . GLY A 1 364 ? -28.246 9.696 43.686 1.00 92.56 364 GLY A N 1
ATOM 2810 C CA . GLY A 1 364 ? -26.937 9.141 44.067 1.00 92.56 364 GLY A CA 1
ATOM 2811 C C . GLY A 1 364 ? -26.066 8.653 42.901 1.00 92.56 364 GLY A C 1
ATOM 2812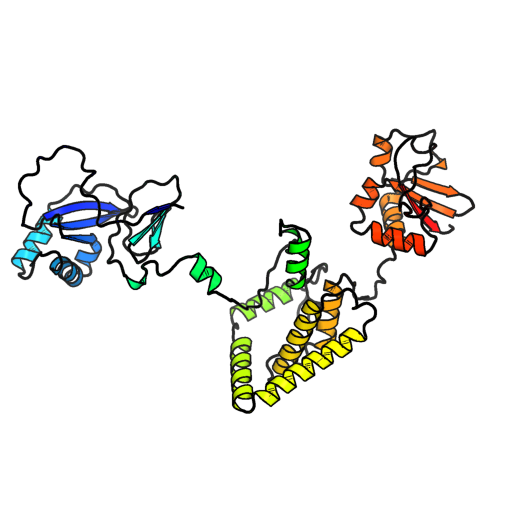 O O . GLY A 1 364 ? -24.954 8.182 43.123 1.00 92.56 364 GLY A O 1
ATOM 2813 N N . LYS A 1 365 ? -26.533 8.775 41.652 1.00 95.75 365 LYS A N 1
ATOM 2814 C CA . LYS A 1 365 ? -25.791 8.366 40.454 1.00 95.75 365 LYS A CA 1
ATOM 2815 C C . LYS A 1 365 ? -25.207 9.568 39.731 1.00 95.75 365 LYS A C 1
ATOM 2817 O O . LYS A 1 365 ? -25.861 10.602 39.561 1.00 95.75 365 LYS A O 1
ATOM 2822 N N . LYS A 1 366 ? -23.976 9.401 39.255 1.00 97.56 366 LYS A N 1
ATOM 2823 C CA . LYS A 1 366 ? -23.253 10.379 38.447 1.00 97.56 366 LYS A CA 1
ATOM 2824 C C . LYS A 1 366 ? -23.410 10.043 36.966 1.00 97.56 366 LYS A C 1
ATOM 2826 O O . LYS A 1 366 ? -23.215 8.901 36.554 1.00 97.56 366 LYS A O 1
ATOM 2831 N N . ALA A 1 367 ? -23.747 11.040 36.158 1.00 98.00 367 ALA A N 1
ATOM 2832 C CA . ALA A 1 367 ? -23.865 10.916 34.712 1.00 98.00 367 ALA A CA 1
ATOM 2833 C C . ALA A 1 367 ? -23.111 12.042 34.007 1.00 98.00 367 ALA A C 1
ATOM 2835 O O . ALA A 1 367 ? -23.127 13.184 34.470 1.00 98.00 367 ALA A O 1
ATOM 2836 N N . VAL A 1 368 ? -22.499 11.725 32.869 1.00 98.31 368 VAL A N 1
ATOM 2837 C CA . VAL A 1 368 ? -21.947 12.715 31.943 1.00 98.31 368 VAL A CA 1
ATOM 2838 C C . VAL A 1 368 ? -22.814 12.780 30.690 1.00 98.31 368 VAL A C 1
ATOM 2840 O O . VAL A 1 368 ? -23.222 11.757 30.134 1.00 98.31 368 VAL A O 1
ATOM 2843 N N . LEU A 1 369 ? -23.144 14.001 30.284 1.00 98.50 369 LEU A N 1
ATOM 2844 C CA . LEU A 1 369 ? -23.913 14.312 29.089 1.00 98.50 369 LEU A CA 1
ATOM 2845 C C . LEU A 1 369 ? -22.974 15.029 28.119 1.00 98.50 369 LEU A C 1
ATOM 2847 O O . LEU A 1 369 ? -22.626 16.188 28.343 1.00 98.50 369 LEU A O 1
ATOM 2851 N N . ILE A 1 370 ? -22.553 14.341 27.062 1.00 98.50 370 ILE A N 1
ATOM 2852 C CA . ILE A 1 370 ? -21.607 14.880 26.075 1.00 98.50 370 ILE A CA 1
ATOM 2853 C C . ILE A 1 370 ? -22.401 15.276 24.823 1.00 98.50 370 ILE A C 1
ATOM 2855 O O . ILE A 1 370 ? -23.153 14.432 24.315 1.00 98.50 370 ILE A O 1
ATOM 2859 N N . PRO A 1 371 ? -22.283 16.523 24.317 1.00 98.56 371 PRO A N 1
ATOM 2860 C CA . PRO A 1 371 ? -22.917 16.931 23.066 1.00 98.56 371 PRO A CA 1
ATOM 2861 C C . PRO A 1 371 ? -22.628 15.935 21.942 1.00 98.56 371 PRO A C 1
ATOM 2863 O O . PRO A 1 371 ? -21.504 15.458 21.797 1.00 98.56 371 PRO A O 1
ATOM 2866 N N . SER A 1 372 ? -23.649 15.591 21.156 1.00 98.00 372 SER A N 1
ATOM 2867 C CA . SER A 1 372 ? -23.537 14.502 20.176 1.00 98.00 372 SER A CA 1
ATOM 2868 C C . SER A 1 372 ? -22.419 14.706 19.148 1.00 98.00 372 SER A C 1
ATOM 2870 O O . SER A 1 372 ? -21.669 13.767 18.900 1.00 98.00 372 SER A O 1
ATOM 2872 N N . GLU A 1 373 ? -22.252 15.924 18.631 1.00 96.50 373 GLU A N 1
ATOM 2873 C CA . GLU A 1 373 ? -21.162 16.288 17.714 1.00 96.50 373 GLU A CA 1
ATOM 2874 C C . GLU A 1 373 ? -19.787 16.120 18.372 1.00 96.50 373 GLU A C 1
ATOM 2876 O O . GLU A 1 373 ? -18.888 15.513 17.794 1.00 96.50 373 GLU A O 1
ATOM 2881 N N . ARG A 1 374 ? -19.642 16.578 19.623 1.00 97.31 374 ARG A N 1
ATOM 2882 C CA . ARG A 1 374 ? -18.402 16.443 20.397 1.00 97.31 374 ARG A CA 1
ATOM 2883 C C . ARG A 1 374 ? -18.050 14.976 20.629 1.00 97.31 374 ARG A C 1
ATOM 2885 O O . ARG A 1 374 ? -16.912 14.585 20.419 1.00 97.31 374 ARG A O 1
ATOM 2892 N N . PHE A 1 375 ? -19.020 14.150 21.013 1.00 97.69 375 PHE A N 1
ATOM 2893 C CA . PHE A 1 375 ? -18.788 12.722 21.239 1.00 97.69 375 PHE A CA 1
ATOM 2894 C C . PHE A 1 375 ? -18.420 11.983 19.946 1.00 97.69 375 PHE A C 1
ATOM 2896 O O . PHE A 1 375 ? -17.570 11.104 19.964 1.00 97.69 375 PHE A O 1
ATOM 2903 N N . GLN A 1 376 ? -19.048 12.327 18.819 1.00 95.75 376 GLN A N 1
ATOM 2904 C CA . GLN A 1 376 ? -18.720 11.734 17.517 1.00 95.75 376 GLN A CA 1
ATOM 2905 C C . GLN A 1 376 ? -17.310 12.100 17.053 1.00 95.75 376 GLN A C 1
ATOM 2907 O O . GLN A 1 376 ? -16.650 11.270 16.436 1.00 95.75 376 GLN A O 1
ATOM 2912 N N . LEU A 1 377 ? -16.866 13.320 17.362 1.00 92.25 377 LEU A N 1
ATOM 2913 C CA . LEU A 1 377 ? -15.513 13.785 17.078 1.00 92.25 377 LEU A CA 1
ATOM 2914 C C . LEU A 1 377 ? -14.464 13.060 17.934 1.00 92.25 377 LEU A C 1
ATOM 2916 O O . LEU A 1 377 ? -13.411 12.696 17.430 1.00 92.25 377 LEU A O 1
ATOM 2920 N N . GLU A 1 378 ? -14.756 12.849 19.217 1.00 94.75 378 GLU A N 1
ATOM 2921 C CA . GLU A 1 378 ? -13.819 12.249 20.180 1.00 94.75 378 GLU A CA 1
ATOM 2922 C C . GLU A 1 378 ? -13.763 10.718 20.101 1.00 94.75 378 GLU A C 1
ATOM 2924 O O . GLU A 1 378 ? -12.757 10.093 20.437 1.00 94.75 378 GLU A O 1
ATOM 2929 N N . PHE A 1 379 ? -14.846 10.089 19.644 1.00 94.44 379 PHE A N 1
ATOM 2930 C CA . PHE A 1 379 ? -14.966 8.640 19.579 1.00 94.44 379 PHE A CA 1
ATOM 2931 C C . PHE A 1 379 ? -15.389 8.201 18.174 1.00 94.44 379 PHE A C 1
ATOM 2933 O O . PHE A 1 379 ? -16.580 8.134 17.852 1.00 94.44 379 PHE A O 1
ATOM 2940 N N . GLU A 1 380 ? -14.411 7.833 17.339 1.00 87.62 380 GLU A N 1
ATOM 2941 C CA . GLU A 1 380 ? -14.661 7.325 15.979 1.00 87.62 380 GLU A CA 1
ATOM 2942 C C . GLU A 1 380 ? -15.666 6.155 15.979 1.00 87.62 380 GLU A C 1
ATOM 2944 O O . GLU A 1 380 ? -16.576 6.088 15.151 1.00 87.62 380 GLU A O 1
ATOM 2949 N N . ASP A 1 381 ? -15.573 5.272 16.976 1.00 89.50 381 ASP A N 1
ATOM 2950 C CA . ASP A 1 381 ? -16.438 4.110 17.184 1.00 89.50 381 ASP A CA 1
ATOM 2951 C C . ASP A 1 381 ? -17.648 4.385 18.103 1.00 89.50 381 ASP A C 1
ATOM 2953 O O . ASP A 1 381 ? -18.221 3.456 18.681 1.00 89.50 381 ASP A O 1
ATOM 2957 N N . HIS A 1 382 ? -18.093 5.645 18.211 1.00 95.69 382 HIS A N 1
ATOM 2958 C CA . HIS A 1 382 ? -19.169 6.076 19.116 1.00 95.69 382 HIS A CA 1
ATOM 2959 C C . HIS A 1 382 ? -20.429 5.198 19.074 1.00 95.69 382 HIS A C 1
ATOM 2961 O O . HIS A 1 382 ? -21.050 4.961 20.111 1.00 95.69 382 HIS A O 1
ATOM 2967 N N . LYS A 1 383 ? -20.835 4.694 17.898 1.00 94.44 383 LYS A N 1
ATOM 2968 C CA . LYS A 1 383 ? -22.023 3.827 17.781 1.00 94.44 383 LYS A CA 1
ATOM 2969 C C . LYS A 1 383 ? -21.830 2.507 18.522 1.00 94.44 383 LYS A C 1
ATOM 2971 O O . LYS A 1 383 ? -22.715 2.116 19.279 1.00 94.44 383 LYS A O 1
ATOM 2976 N N . ALA A 1 384 ? -20.685 1.855 18.324 1.00 89.06 384 ALA A N 1
ATOM 2977 C CA . ALA A 1 384 ? -20.362 0.590 18.974 1.00 89.06 384 ALA A CA 1
ATOM 2978 C C . ALA A 1 384 ? -20.230 0.783 20.491 1.00 89.06 384 ALA A C 1
ATOM 2980 O O . ALA A 1 384 ? -20.842 0.038 21.258 1.00 89.06 384 ALA A O 1
ATOM 2981 N N . MET A 1 385 ? -19.544 1.850 20.920 1.00 96.12 385 MET A N 1
ATOM 2982 C CA . MET A 1 385 ? -19.435 2.213 22.336 1.00 96.12 385 MET A CA 1
ATOM 2983 C C . MET A 1 385 ? -20.804 2.408 22.991 1.00 96.12 385 MET A C 1
ATOM 2985 O O . MET A 1 385 ? -21.077 1.879 24.065 1.00 96.12 385 MET A O 1
ATOM 2989 N N . MET A 1 386 ? -21.701 3.151 22.343 1.00 97.19 386 MET A N 1
ATOM 2990 C CA . MET A 1 386 ? -23.017 3.443 22.909 1.00 97.19 386 MET A CA 1
ATOM 2991 C C . MET A 1 386 ? -23.954 2.239 22.893 1.00 97.19 386 MET A C 1
ATOM 2993 O O . MET A 1 386 ? -24.772 2.094 23.800 1.00 97.19 386 MET A O 1
ATOM 2997 N N . GLN A 1 387 ? -23.828 1.351 21.907 1.00 93.38 387 GLN A N 1
ATOM 2998 C CA . GLN A 1 387 ? -24.518 0.061 21.916 1.00 93.38 387 GLN A CA 1
ATOM 2999 C C . GLN A 1 387 ? -24.037 -0.818 23.076 1.00 93.38 387 GLN A C 1
ATOM 3001 O O . GLN A 1 387 ? -24.864 -1.421 23.762 1.00 93.38 387 GLN A O 1
ATOM 3006 N N . GLU A 1 388 ? -22.727 -0.849 23.341 1.00 92.56 388 GLU A N 1
ATOM 3007 C CA . GLU A 1 388 ? -22.158 -1.550 24.493 1.00 92.56 388 GLU A CA 1
ATOM 3008 C C . GLU A 1 388 ? -22.685 -0.974 25.814 1.00 92.56 388 GLU A C 1
ATOM 3010 O O . GLU A 1 388 ? -23.244 -1.715 26.623 1.00 92.56 388 GLU A O 1
ATOM 3015 N N . LEU A 1 389 ? -22.585 0.345 26.008 1.00 96.25 389 LEU A N 1
ATOM 3016 C CA . LEU A 1 389 ? -23.070 1.029 27.211 1.00 96.25 389 LEU A CA 1
ATOM 3017 C C . LEU A 1 389 ? -24.569 0.815 27.426 1.00 96.25 389 LEU A C 1
ATOM 3019 O O . LEU A 1 389 ? -25.008 0.576 28.549 1.00 96.25 389 LEU A O 1
ATOM 3023 N N . ARG A 1 390 ? -25.367 0.848 26.355 1.00 95.44 390 ARG A N 1
ATOM 3024 C CA . ARG A 1 390 ? -26.805 0.575 26.425 1.00 95.44 390 ARG A CA 1
ATOM 3025 C C . ARG A 1 390 ? -27.086 -0.859 26.858 1.00 95.44 390 ARG A C 1
ATOM 3027 O O . ARG A 1 390 ? -27.915 -1.063 27.738 1.00 95.44 390 ARG A O 1
ATOM 3034 N N . ARG A 1 391 ? -26.390 -1.841 26.277 1.00 92.94 391 ARG A N 1
ATOM 3035 C CA . ARG A 1 391 ? -26.517 -3.259 26.652 1.00 92.94 391 ARG A CA 1
ATOM 3036 C C . ARG A 1 391 ? -26.178 -3.487 28.129 1.00 92.94 391 ARG A C 1
ATOM 3038 O O . ARG A 1 391 ? -26.767 -4.357 28.755 1.00 92.94 391 ARG A O 1
ATOM 3045 N N . LEU A 1 392 ? -25.250 -2.703 28.675 1.00 93.62 392 LEU A N 1
ATOM 3046 C CA . LEU A 1 392 ? -24.858 -2.737 30.087 1.00 93.62 392 LEU A CA 1
ATOM 3047 C C . LEU A 1 392 ? -25.784 -1.926 31.013 1.00 93.62 392 LEU A C 1
ATOM 3049 O O . LEU A 1 392 ? -25.536 -1.874 32.213 1.00 93.62 392 LEU A O 1
ATOM 3053 N N . GLY A 1 393 ? -26.821 -1.262 30.490 1.00 95.56 393 GLY A N 1
ATOM 3054 C CA . GLY A 1 393 ? -27.689 -0.386 31.286 1.00 95.56 393 GLY A CA 1
ATOM 3055 C C . GLY A 1 393 ? -27.012 0.912 31.749 1.00 95.56 393 GLY A C 1
ATOM 3056 O O . GLY A 1 393 ? -27.501 1.574 32.660 1.00 95.56 393 GLY A O 1
ATOM 3057 N N . LEU A 1 394 ? -25.893 1.288 31.124 1.00 96.69 394 LEU A N 1
ATOM 3058 C CA . LEU A 1 394 ? -25.080 2.462 31.457 1.00 96.69 394 LEU A CA 1
ATOM 3059 C C . LEU A 1 394 ? -25.341 3.661 30.540 1.00 96.69 394 LEU A C 1
ATOM 3061 O O . LEU A 1 394 ? -24.803 4.737 30.778 1.00 96.69 394 LEU A O 1
ATOM 3065 N N . ALA A 1 395 ? -26.157 3.508 29.498 1.00 97.50 395 ALA A N 1
ATOM 3066 C CA . ALA A 1 395 ? -26.555 4.607 28.625 1.00 97.50 395 ALA A CA 1
ATOM 3067 C C . ALA A 1 395 ? -28.066 4.825 28.639 1.00 97.50 395 ALA A C 1
ATOM 3069 O O . ALA A 1 395 ? -28.844 3.878 28.501 1.00 97.50 395 ALA A O 1
ATOM 3070 N N . LYS A 1 396 ? -28.482 6.093 28.714 1.00 97.12 396 LYS A N 1
ATOM 3071 C CA . LYS A 1 396 ? -29.877 6.476 28.476 1.00 97.12 396 LYS A CA 1
ATOM 3072 C C . LYS A 1 396 ? -30.080 6.689 26.976 1.00 97.12 396 LYS A C 1
ATOM 3074 O O . LYS A 1 396 ? -29.337 7.440 26.352 1.00 97.12 396 LYS A O 1
ATOM 3079 N N . THR A 1 397 ? -31.089 6.035 26.410 1.00 97.06 397 THR A N 1
ATOM 3080 C CA . THR A 1 397 ? -31.444 6.115 24.981 1.00 97.06 397 THR A CA 1
ATOM 3081 C C . THR A 1 397 ? -32.927 6.437 24.825 1.00 97.06 397 THR A C 1
ATOM 3083 O O . THR A 1 397 ? -33.703 6.225 25.758 1.00 97.06 397 THR A O 1
ATOM 3086 N N . GLU A 1 398 ? -33.327 6.995 23.682 1.00 95.25 398 GLU A N 1
ATOM 3087 C CA . GLU A 1 398 ? -34.751 7.179 23.369 1.00 95.25 398 GLU A CA 1
ATOM 3088 C C . GLU A 1 398 ? -35.353 5.836 22.927 1.00 95.25 398 GLU A C 1
ATOM 3090 O O . GLU A 1 398 ? -34.741 5.113 22.139 1.00 95.25 398 GLU A O 1
ATOM 3095 N N . GLY A 1 399 ? -36.529 5.492 23.461 1.00 90.50 399 GLY A N 1
ATOM 3096 C CA . GLY A 1 399 ? -37.233 4.243 23.150 1.00 90.50 399 GLY A CA 1
ATOM 3097 C C . GLY A 1 399 ? -37.797 4.175 21.722 1.00 90.50 399 GLY A C 1
ATOM 3098 O O . GLY A 1 399 ? -37.662 5.113 20.937 1.00 90.50 399 GLY A O 1
ATOM 3099 N N . GLY A 1 400 ? -38.444 3.050 21.399 1.00 90.88 400 GLY A N 1
ATOM 3100 C CA . GLY A 1 400 ? -39.054 2.759 20.093 1.00 90.88 400 GLY A CA 1
ATOM 3101 C C . GLY A 1 400 ? -38.406 1.574 19.368 1.00 90.88 400 GLY A C 1
ATOM 3102 O O . GLY A 1 400 ? -37.391 1.046 19.822 1.00 90.88 400 GLY A O 1
ATOM 3103 N N . ASN A 1 401 ? -38.982 1.174 18.227 1.00 84.56 401 ASN A N 1
ATOM 3104 C CA . ASN A 1 401 ? -38.484 0.054 17.408 1.00 84.56 401 ASN A CA 1
ATOM 3105 C C . ASN A 1 401 ? -37.065 0.307 16.874 1.00 84.56 401 ASN A C 1
ATOM 3107 O O . ASN A 1 401 ? -36.284 -0.626 16.729 1.00 84.56 401 ASN A O 1
ATOM 3111 N N . ASN A 1 402 ? -36.717 1.580 16.651 1.00 85.75 402 ASN A N 1
ATOM 3112 C CA . ASN A 1 402 ? -35.384 2.026 16.244 1.00 85.75 402 ASN A CA 1
ATOM 3113 C C . ASN A 1 402 ? -34.844 3.055 17.252 1.00 85.75 402 ASN A C 1
ATOM 3115 O O . ASN A 1 402 ? -34.903 4.264 17.013 1.00 85.75 402 ASN A O 1
ATOM 3119 N N . PRO A 1 403 ? -34.364 2.587 18.413 1.00 90.06 403 PRO A N 1
ATOM 3120 C CA . PRO A 1 403 ? -33.967 3.438 19.525 1.00 90.06 403 PRO A CA 1
ATOM 3121 C C . PRO A 1 403 ? -32.762 4.299 19.145 1.00 90.06 403 PRO A C 1
ATOM 3123 O O . PRO A 1 403 ? -31.725 3.799 18.697 1.00 90.06 403 PRO A O 1
ATOM 3126 N N . LYS A 1 404 ? -32.883 5.613 19.345 1.00 96.31 404 LYS A N 1
ATOM 3127 C CA . LYS A 1 404 ? -31.785 6.548 19.081 1.00 96.31 404 LYS A CA 1
ATOM 3128 C C . LYS A 1 404 ? -30.766 6.450 20.216 1.00 96.31 404 LYS A C 1
ATOM 3130 O O . LYS A 1 404 ? -31.119 6.537 21.389 1.00 96.31 404 LYS A O 1
ATOM 3135 N N . LEU A 1 405 ? -29.485 6.320 19.860 1.00 97.44 405 LEU A N 1
ATOM 3136 C CA . LEU A 1 405 ? -28.370 6.237 20.820 1.00 97.44 405 LEU A CA 1
ATOM 3137 C C . LEU A 1 405 ? -28.088 7.560 21.556 1.00 97.44 405 LEU A C 1
ATOM 3139 O O . LEU A 1 405 ? -27.286 7.592 22.482 1.00 97.44 405 LEU A O 1
ATOM 3143 N N . THR A 1 406 ? -28.745 8.640 21.143 1.00 98.06 406 THR A N 1
ATOM 3144 C CA . THR A 1 406 ? -28.707 9.958 21.779 1.00 98.06 406 THR A CA 1
ATOM 3145 C C . THR A 1 406 ? -30.069 10.286 22.374 1.00 98.06 406 THR A C 1
ATOM 3147 O O . THR A 1 406 ? -31.084 9.745 21.934 1.00 98.06 406 THR A O 1
ATOM 3150 N N . VAL A 1 407 ? -30.107 11.224 23.315 1.00 98.00 407 VAL A N 1
ATOM 3151 C CA . VAL A 1 407 ? -31.346 11.768 23.891 1.00 98.00 407 VAL A CA 1
ATOM 3152 C C . VAL A 1 407 ? -31.399 13.280 23.696 1.00 98.00 407 VAL A C 1
ATOM 3154 O O . VAL A 1 407 ? -30.352 13.922 23.577 1.00 98.00 407 VAL A O 1
ATOM 3157 N N . LYS A 1 408 ? -32.604 13.862 23.666 1.00 97.81 408 LYS A N 1
ATOM 3158 C CA . LYS A 1 408 ? -32.768 15.322 23.765 1.00 97.81 408 LYS A CA 1
ATOM 3159 C C . LYS A 1 408 ? -32.066 15.854 25.019 1.00 97.81 408 LYS A C 1
ATOM 3161 O O . LYS A 1 408 ? -32.181 15.264 26.098 1.00 97.81 408 LYS A O 1
ATOM 3166 N N . THR A 1 409 ? -31.344 16.959 24.868 1.00 97.94 409 THR A N 1
ATOM 3167 C CA . THR A 1 409 ? -30.710 17.652 25.993 1.00 97.94 409 THR A CA 1
ATOM 3168 C C . THR A 1 409 ? -31.781 18.086 27.007 1.00 97.94 409 THR A C 1
ATOM 3170 O O . THR A 1 409 ? -32.843 18.554 26.597 1.00 97.94 409 THR A O 1
ATOM 3173 N N . PRO A 1 410 ? -31.553 17.937 28.327 1.00 97.88 410 PRO A N 1
ATOM 3174 C CA . PRO A 1 410 ? -32.435 18.527 29.331 1.00 97.88 410 PRO A CA 1
ATOM 3175 C C . PRO A 1 410 ? -32.585 20.040 29.120 1.00 97.88 410 PRO A C 1
ATOM 3177 O O . PRO A 1 410 ? -31.578 20.740 29.017 1.00 97.88 410 PRO A O 1
ATOM 3180 N N . SER A 1 411 ? -33.820 20.551 29.122 1.00 97.19 411 SER A N 1
ATOM 3181 C CA . SER A 1 411 ? -34.117 21.970 28.849 1.00 97.19 411 SER A CA 1
ATOM 3182 C C . SER A 1 411 ? -33.438 22.940 29.820 1.00 97.19 411 SER A C 1
ATOM 3184 O O . SER A 1 411 ? -33.116 24.056 29.432 1.00 97.19 411 SER A O 1
ATOM 3186 N N . GLY A 1 412 ? -33.151 22.505 31.053 1.00 97.00 412 GLY A N 1
ATOM 3187 C CA . GLY A 1 412 ? -32.369 23.280 32.025 1.00 97.00 412 GLY A CA 1
ATOM 3188 C C . GLY A 1 412 ? -30.882 23.442 31.670 1.00 97.00 412 GLY A C 1
ATOM 3189 O O . GLY A 1 412 ? -30.208 24.270 32.271 1.00 97.00 412 GLY A O 1
ATOM 3190 N N . ILE A 1 413 ? -30.364 22.675 30.703 1.00 97.94 413 ILE A N 1
ATOM 3191 C CA . ILE A 1 413 ? -28.989 22.789 30.192 1.00 97.94 413 ILE A CA 1
ATOM 3192 C C . ILE A 1 413 ? -28.978 23.581 28.886 1.00 97.94 413 ILE A C 1
ATOM 3194 O O . ILE A 1 413 ? -28.234 24.548 28.762 1.00 97.94 413 ILE A O 1
ATOM 3198 N N . CYS A 1 414 ? -29.783 23.168 27.908 1.00 97.81 414 CYS A N 1
ATOM 3199 C CA . CYS A 1 414 ? -29.949 23.853 26.631 1.00 97.81 414 CYS A CA 1
ATOM 3200 C C . CYS A 1 414 ? -31.346 23.546 26.084 1.00 97.81 414 CYS A C 1
ATOM 3202 O O . CYS A 1 414 ? -31.816 22.414 26.211 1.00 97.81 414 CYS A O 1
ATOM 3204 N N . ALA A 1 415 ? -31.999 24.539 25.475 1.00 96.81 415 ALA A N 1
ATOM 3205 C CA . ALA A 1 415 ? -33.330 24.372 24.886 1.00 96.81 415 ALA A CA 1
ATOM 3206 C C . ALA A 1 415 ? -33.330 23.393 23.696 1.00 96.81 415 ALA A C 1
ATOM 3208 O O . ALA A 1 415 ? -34.336 22.739 23.428 1.00 96.81 415 ALA A O 1
ATOM 3209 N N . GLU A 1 416 ? -32.191 23.267 23.011 1.00 96.31 416 GLU A N 1
ATOM 3210 C CA . GLU A 1 416 ? -32.039 22.483 21.789 1.00 96.31 416 GLU A CA 1
ATOM 3211 C C . GLU A 1 416 ? -30.761 21.630 21.827 1.00 96.31 416 GLU A C 1
ATOM 3213 O O . GLU A 1 416 ? -29.836 21.869 22.606 1.00 96.31 416 GLU A O 1
ATOM 3218 N N . GLY A 1 417 ? -30.708 20.603 20.979 1.00 96.94 417 GLY A N 1
ATOM 3219 C CA . GLY A 1 417 ? -29.561 19.705 20.859 1.00 96.94 417 GLY A CA 1
ATOM 3220 C C . GLY A 1 417 ? -29.782 18.302 21.423 1.00 96.94 417 GLY A C 1
ATOM 3221 O O . GLY A 1 417 ? -30.834 17.950 21.970 1.00 96.94 417 GLY A O 1
ATOM 3222 N N . ARG A 1 418 ? -28.767 17.459 21.219 1.00 98.25 418 ARG A N 1
ATOM 3223 C CA . ARG A 1 418 ? -28.765 16.055 21.637 1.00 98.25 418 ARG A CA 1
ATOM 3224 C C . ARG A 1 418 ? -27.445 15.694 22.292 1.00 98.25 418 ARG A C 1
ATOM 3226 O O . ARG A 1 418 ? -26.388 16.173 21.877 1.00 98.25 418 ARG A O 1
ATOM 3233 N N . VAL A 1 419 ? -27.518 14.804 23.272 1.00 98.44 419 VAL A N 1
ATOM 3234 C CA . VAL A 1 419 ? -26.363 14.305 24.023 1.00 98.44 419 VAL A CA 1
ATOM 3235 C C . VAL A 1 419 ? -26.286 12.788 23.975 1.00 98.44 419 VAL A C 1
ATOM 3237 O O . VAL A 1 419 ? -27.305 12.100 23.853 1.00 98.44 419 VAL A O 1
ATOM 3240 N N . TYR A 1 420 ? -25.075 12.272 24.142 1.00 98.50 420 TYR A N 1
ATOM 3241 C CA . TYR A 1 420 ? -24.866 10.929 24.664 1.00 98.50 420 TYR A CA 1
ATOM 3242 C C . TYR A 1 420 ? -24.870 11.005 26.188 1.00 98.50 420 TYR A C 1
ATOM 3244 O O . TYR A 1 420 ? -24.081 11.737 26.785 1.00 98.50 420 TYR A O 1
ATOM 3252 N N . TRP A 1 421 ? -25.805 10.289 26.809 1.00 98.31 421 TRP A N 1
ATOM 3253 C CA . TRP A 1 421 ? -25.977 10.260 28.258 1.00 98.31 421 TRP A CA 1
ATOM 3254 C C . TRP A 1 421 ? -25.399 8.959 28.798 1.00 98.31 421 TRP A C 1
ATOM 3256 O O . TRP A 1 421 ? -25.988 7.894 28.594 1.00 98.31 421 TRP A O 1
ATOM 3266 N N . VAL A 1 422 ? -24.292 9.056 29.534 1.00 98.19 422 VAL A N 1
ATOM 3267 C CA . VAL A 1 422 ? -23.570 7.903 30.086 1.00 98.19 422 VAL A CA 1
ATOM 3268 C C . VAL A 1 422 ? -23.524 7.984 31.611 1.00 98.19 422 VAL A C 1
ATOM 3270 O O . VAL A 1 422 ? -23.126 8.997 32.183 1.00 98.19 422 VAL A O 1
ATOM 3273 N N . LEU A 1 423 ? -23.950 6.915 32.278 1.00 97.69 423 LEU A N 1
ATOM 3274 C CA . LEU A 1 423 ? -23.846 6.730 33.722 1.00 97.69 423 LEU A CA 1
ATOM 3275 C C . LEU A 1 423 ? -22.411 6.321 34.067 1.00 97.69 423 LEU A C 1
ATOM 3277 O O . LEU A 1 423 ? -21.909 5.331 33.543 1.00 97.69 423 LEU A O 1
ATOM 3281 N N . LEU A 1 424 ? -21.763 7.077 34.954 1.00 96.44 424 LEU A N 1
ATOM 3282 C CA . LEU A 1 424 ? -20.375 6.841 35.367 1.00 96.44 424 LEU A CA 1
ATOM 3283 C C . LEU A 1 424 ? -20.255 5.899 36.578 1.00 96.44 424 LEU A C 1
ATOM 3285 O O . LEU A 1 424 ? -19.178 5.353 36.807 1.00 96.44 424 LEU A O 1
ATOM 3289 N N . GLY A 1 425 ? -21.349 5.703 37.321 1.00 90.69 425 GLY A N 1
ATOM 3290 C CA . GLY A 1 425 ? -21.404 4.933 38.569 1.00 90.69 425 GLY A CA 1
ATOM 3291 C C . GLY A 1 425 ? -22.009 5.738 39.724 1.00 90.69 425 GLY A C 1
ATOM 3292 O O . GLY A 1 425 ? -22.413 6.893 39.545 1.00 90.69 425 GLY A O 1
ATOM 3293 N N . SER A 1 426 ? -22.113 5.109 40.894 1.00 85.62 426 SER A N 1
ATOM 3294 C CA . SER A 1 426 ? -22.213 5.810 42.181 1.00 85.62 426 SER A CA 1
ATOM 3295 C C . SER A 1 426 ? -20.845 6.402 42.540 1.00 85.62 426 SER A C 1
ATOM 3297 O O . SER A 1 426 ? -19.828 5.859 42.104 1.00 85.62 426 SER A O 1
ATOM 3299 N N . ASP A 1 427 ? -20.842 7.538 43.245 1.00 70.56 427 ASP A N 1
ATOM 3300 C CA . ASP A 1 427 ? -19.607 8.138 43.780 1.00 70.56 427 ASP A CA 1
ATOM 3301 C C . ASP A 1 427 ? -18.907 7.209 44.788 1.00 70.56 427 ASP A C 1
ATOM 3303 O O . ASP A 1 427 ? -19.614 6.395 45.433 1.00 70.56 427 ASP A O 1
#

Sequence (427 aa):
MTLESNGPGPTEDRAGPAKHNGARREPYILDLVKDQNGTHWVNYGTDARSTWFSLEELLVNEKAVFAKLSGPGSTLLMTKSKNRFKKLIEDASDYRPANVAGHSGWCGKSFVFGDGTIASPKDHHEKIIVAFDTNPKFAVAGSLDAWLTGIDIRMALLSTSNEALGHLVKASKEVVGAVSSRMVTIKVNKASGVLDTVPDRYENVSEAAAHLRKHCARNYAHPGRIFAARLVEAAAEDEDKLRTQIAKRMSAFLGQLSQRRRTDGTSERVKTIFAMIFAAGTLARKWGLLPEEWGGLTNSLLNVFDRMEGRSVKTGSTPSSALERVKKYAQEHGNDIVRVKTMSGPVSFKKFSRSPGYLLRRDGKKAVLIPSERFQLEFEDHKAMMQELRRLGLAKTEGGNNPKLTVKTPSGICAEGRVYWVLLGSD

Radius of gyration: 37.27 Å; chains: 1; bounding box: 80×67×104 Å